Protein AF-A0A1Y2CW50-F1 (afdb_monomer_lite)

InterPro domains:
  IPR001807 Chloride channel [PF00654] (130-574)
  IPR014743 Chloride channel, core [SSF81340] (2-65)
  IPR014743 Chloride channel, core [SSF81340] (130-574)
  IPR051280 Voltage-gated chloride channel/antiporter [PTHR11689] (2-574)

Sequence (584 aa):
MTEVIAFLNGASALNSITLPVLAVKYLGIFGVVSAGLFSGIDGPMSEIGAGVAMVLVQQFTKWTSFRKLLYGETLDLGLVNDKSDVPTALKANQGSDAILDHSRVEHGDDAETARNHKNLGDSLLGFLMHRNLRLFATIGAAVSLAVIFGAPIGGVLFAVEEATSFFELSLLIKLTFATVMGYLITAYTHYDISAKIPFTDLLLNPVKAALLPLNSTCNFEMRLPMILMYIAGGVIGAIFGQFLNLILSTIQRKRKQYLINVEEHRKKIGLVKPVNKKLNAFLRISETVIIAVITALVVCWIPTAKSVDECTSYERPLTHIRDIRPQCDFFNARNPLTCENLAVCRDVIANDGLCFPTETEFEFNNFVVETYQEYCAPRGILESPSDISSSDSSESVHGRSAKSAIIRELIYKLPNSNVTANDYVFRFNPESVGIDEFLMKNEDDHCYYQVRSLFWTSPERQLKMLLLRGVYNIWSFKALLVFLAVYIVMSCLTYYVALPTDLVVPNLIMGATAGRILGMVLNEISPGYVDPGAFALLGMAACWSGTSGLVLTVIAVTLELTGDFSYLPALIIVRFQLFVSSVI

pLDDT: mean 72.33, std 18.33, range [22.66, 95.06]

Radius of gyration: 31.92 Å; chains: 1; bounding box: 98×58×108 Å

Secondary structure (DSSP, 8-state):
-HHHHHHHTT-GGGTT--HHHHHHHHHHHHHHHHTT-S-BSHHHHHHHHHHHHHHHHHHHTTSHHHHHHHH-GGGGSS----TT-TTTTTT--S------------S-TTHHHHHHHHHHHHHHHHHHHHHHHHHHHHHHHHHHHHHHTT-HHHHHHHHHHHH-SS--HHHHHHHHHHHHHHHHHHHHHHS-TTTT--HHHHHH-GGGG-SSPPP--S-----HHHHHHHHHHHHHHHHHHHHHHHHHHHHHHHHIIIIISHHHHHHHTT--SPP-HHHHHHHHHHHHHHHHHHHHHHHHHHHH-TTT--EEETTGGGHHHHTTGGGS-TTSTTS-S-HHHHHHHHHHHHHTT---SSHHHHHHHHHHHHHIIIIIGGG-S---S-----------THHHHHHHHHHHHHHHHSS-TTS-HHHHSSS--TTTTT-TTTSEEETTTTEEEHHHHHHSS-HHHHHHHHH--S-TTSS-HHHHHHHHHHHHHHHHHHTT-SS--BSHHHHHHHHHHHHHHHHHHHHHHSTTSS-HHHHHHHHHHHHHHHHH--SHHHHHHHHHHH---TTHHHHHHHHHHHHHHHH-

Organism: NCBI:txid329046

Foldseek 3Di:
DVLLLCVLVPDCSCVPQDPVVLVQQVVLVVVCQVLLFLFDCLQSLLQSLLSVLLVVLVVQCLPPVSVCVLVPCVLPPVQDPDNPCVVPVVPPPDDDDDDDDDDDDDDDPPVVVSVVSNVVSVVVVVVSSSVVSLLSSLLRSLLSNCQVLVFLVLSLQVSCVRNDPDDDPVSSVSSSVSNVVSSVVSCVPPVCCVPDDDPVCVVVQLLVVFLQAADFLFADDDDPVVLVVLLVLLVVLLVVLVVLLVLLVVLQVVCCCVQNPVVVNCVVVVNPDDDDPVVSVVVLVVLVVVLSVVLVCCLPPQLPDCVQWPWAAQQQLQPLCVVLVVLLQCVDPVQHPDLVSLVVSLCVCVVLSADAQAPLLSLVNCLSVVLNVVPPVVVDPPDDPDDPDDDDDDPDPVVVVVVVVSVVVSCVSRDDNPDRPVPPRRGDDCVRNPCPVQFQDDPVPNTTIALNSLSVDRLSSNLSVLLHWNRLRSHDLSSLVVVLVVLSVSLSSSRPRPGSGHCLSSQLNNQLSVQLSSQNVVCVVPPSPGISSLSSLLRSLSNNCSNPVDQPSSLSSSCSNHVHCSCSVSSNSSRVSSNVVVVD

Structure (mmCIF, N/CA/C/O backbone):
data_AF-A0A1Y2CW50-F1
#
_entry.id   AF-A0A1Y2CW50-F1
#
loop_
_atom_site.group_PDB
_atom_site.id
_atom_site.type_symbol
_atom_site.label_atom_id
_atom_site.label_alt_id
_atom_site.label_comp_id
_atom_site.label_asym_id
_atom_site.label_entity_id
_atom_site.label_seq_id
_atom_site.pdbx_PDB_ins_code
_atom_site.Cartn_x
_atom_site.Cartn_y
_atom_site.Cartn_z
_atom_site.occupancy
_atom_site.B_iso_or_equiv
_atom_site.auth_seq_id
_atom_site.auth_comp_id
_atom_site.auth_asym_id
_atom_site.auth_atom_id
_atom_site.pdbx_PDB_model_num
ATOM 1 N N . MET A 1 1 ? -9.688 2.266 10.868 1.00 71.81 1 MET A N 1
ATOM 2 C CA . MET A 1 1 ? -9.354 3.685 10.593 1.00 71.81 1 MET A CA 1
ATOM 3 C C . MET A 1 1 ? -10.540 4.641 10.759 1.00 71.81 1 MET A C 1
ATOM 5 O O . MET A 1 1 ? -10.418 5.562 11.549 1.00 71.81 1 MET A O 1
ATOM 9 N N . THR A 1 2 ? -11.693 4.443 10.107 1.00 77.12 2 THR A N 1
ATOM 10 C CA . THR A 1 2 ? -12.836 5.387 10.196 1.00 77.12 2 THR A CA 1
ATOM 11 C C . THR A 1 2 ? -13.361 5.627 11.615 1.00 77.12 2 THR A C 1
ATOM 13 O O . THR A 1 2 ? -13.741 6.745 11.940 1.00 77.12 2 THR A O 1
ATOM 16 N N . GLU A 1 3 ? -13.369 4.606 12.478 1.00 78.19 3 GLU A N 1
ATOM 17 C CA . GLU A 1 3 ? -13.745 4.762 13.893 1.00 78.19 3 GLU A CA 1
ATOM 18 C C . GLU A 1 3 ? -12.752 5.660 14.641 1.00 78.19 3 GLU A C 1
ATOM 20 O O . GLU A 1 3 ? -13.172 6.531 15.401 1.00 78.19 3 GLU A O 1
ATOM 25 N N . VAL A 1 4 ? -11.451 5.496 14.365 1.00 77.31 4 VAL A N 1
ATOM 26 C CA . VAL A 1 4 ? -10.383 6.352 14.902 1.00 77.31 4 VAL A CA 1
ATOM 27 C C . VAL A 1 4 ? -10.608 7.784 14.443 1.00 77.31 4 VAL A C 1
ATOM 29 O O . VAL A 1 4 ? -10.742 8.657 15.286 1.00 77.31 4 VAL A O 1
ATOM 32 N N . ILE A 1 5 ? -10.770 8.016 13.139 1.00 79.19 5 ILE A N 1
ATOM 33 C CA . ILE A 1 5 ? -11.049 9.347 12.579 1.00 79.19 5 ILE A CA 1
ATOM 34 C C . ILE A 1 5 ? -12.304 9.966 13.214 1.00 79.19 5 ILE A C 1
ATOM 36 O O . ILE A 1 5 ? -12.293 11.124 13.621 1.00 79.19 5 ILE A O 1
ATOM 40 N N . ALA A 1 6 ? -13.387 9.202 13.377 1.00 80.81 6 ALA A N 1
ATOM 41 C CA . ALA A 1 6 ? -14.604 9.695 14.020 1.00 80.81 6 ALA A CA 1
ATOM 42 C C . ALA A 1 6 ? -14.355 10.115 15.479 1.00 80.81 6 ALA A C 1
ATOM 44 O O . ALA A 1 6 ? -14.836 11.163 15.910 1.00 80.81 6 ALA A O 1
ATOM 45 N N . PHE A 1 7 ? -13.580 9.333 16.232 1.00 79.38 7 PHE A N 1
ATOM 46 C CA . PHE A 1 7 ? -13.197 9.675 17.601 1.00 79.38 7 PHE A CA 1
ATOM 47 C C . PHE A 1 7 ? -12.289 10.895 17.678 1.00 79.38 7 PHE A C 1
ATOM 49 O O . PHE A 1 7 ? -12.477 11.769 18.526 1.00 79.38 7 PHE A O 1
ATOM 56 N N . LEU A 1 8 ? -11.343 10.990 16.750 1.00 74.94 8 LEU A N 1
ATOM 57 C CA . LEU A 1 8 ? -10.488 12.151 16.593 1.00 74.94 8 LEU A CA 1
ATOM 58 C C . LEU A 1 8 ? -11.294 13.393 16.209 1.00 74.94 8 LEU A C 1
ATOM 60 O O . LEU A 1 8 ? -10.956 14.474 16.657 1.00 74.94 8 LEU A O 1
ATOM 64 N N . ASN A 1 9 ? -12.421 13.259 15.516 1.00 77.88 9 ASN A N 1
ATOM 65 C CA . ASN A 1 9 ? -13.349 14.360 15.250 1.00 77.88 9 ASN A CA 1
ATOM 66 C C . ASN A 1 9 ? -14.334 14.649 16.400 1.00 77.88 9 ASN A C 1
ATOM 68 O O . ASN A 1 9 ? -15.195 15.518 16.281 1.00 77.88 9 ASN A O 1
ATOM 72 N N . GLY A 1 10 ? -14.199 13.967 17.542 1.00 74.00 10 GLY A N 1
ATOM 73 C CA . GLY A 1 10 ? -14.997 14.208 18.748 1.00 74.00 10 GLY A CA 1
ATOM 74 C C . GLY A 1 10 ? -16.235 13.321 18.899 1.00 74.00 10 GLY A C 1
ATOM 75 O O . GLY A 1 10 ? -16.989 13.504 19.854 1.00 74.00 10 GLY A O 1
ATOM 76 N N . ALA A 1 11 ? -16.454 12.341 18.016 1.00 76.75 11 ALA A N 1
ATOM 77 C CA . ALA A 1 11 ? -17.498 11.340 18.219 1.00 76.75 11 ALA A CA 1
ATOM 78 C C . ALA A 1 11 ? -17.092 10.335 19.310 1.00 76.75 11 ALA A C 1
ATOM 80 O O . ALA A 1 11 ? -15.936 9.951 19.445 1.00 76.75 11 ALA A O 1
ATOM 81 N N . SER A 1 12 ? -18.052 9.798 20.055 1.00 69.94 12 SER A N 1
ATOM 82 C CA . SER A 1 12 ? -17.814 8.781 21.092 1.00 69.94 12 SER A CA 1
ATOM 83 C C . SER A 1 12 ? -17.605 7.358 20.533 1.00 69.94 12 SER A C 1
ATOM 85 O O . SER A 1 12 ? -17.960 6.372 21.178 1.00 69.94 12 SER A O 1
ATOM 87 N N . ALA A 1 13 ? -17.020 7.230 19.335 1.00 61.62 13 ALA A N 1
ATOM 88 C CA . ALA A 1 13 ? -16.897 5.967 18.601 1.00 61.62 13 ALA A CA 1
ATOM 89 C C . ALA A 1 13 ? -15.971 4.943 19.288 1.00 61.62 13 ALA A C 1
ATOM 91 O O . ALA A 1 13 ? -16.273 3.753 19.291 1.00 61.62 13 ALA A O 1
ATOM 92 N N . LEU A 1 14 ? -14.885 5.398 19.931 1.00 62.84 14 LEU A N 1
ATOM 93 C CA . LEU A 1 14 ? -13.899 4.526 20.592 1.00 62.84 14 LEU A CA 1
ATOM 94 C C . LEU A 1 14 ? -14.174 4.252 22.083 1.00 62.84 14 LEU A C 1
ATOM 96 O O . LEU A 1 14 ? -13.415 3.528 22.726 1.00 62.84 14 LEU A O 1
ATOM 100 N N . ASN A 1 15 ? -15.285 4.742 22.644 1.00 59.88 15 ASN A N 1
ATOM 101 C CA . ASN A 1 15 ? -15.598 4.559 24.071 1.00 59.88 15 ASN A CA 1
ATOM 102 C C . ASN A 1 15 ? -15.856 3.090 24.472 1.00 59.88 15 ASN A C 1
ATOM 104 O O . ASN A 1 15 ? -15.908 2.781 25.658 1.00 59.88 15 ASN A O 1
ATOM 108 N N . SER A 1 16 ? -16.011 2.185 23.499 1.00 59.34 16 SER A N 1
ATOM 109 C CA . SER A 1 16 ? -16.231 0.747 23.724 1.00 59.34 16 SER A CA 1
ATOM 110 C C . SER A 1 16 ? -14.957 -0.105 23.618 1.00 59.34 16 SER A C 1
ATOM 112 O O . SER A 1 16 ? -15.037 -1.331 23.729 1.00 59.34 16 SER A O 1
ATOM 114 N N . ILE A 1 17 ? -13.781 0.498 23.388 1.00 71.94 17 ILE A N 1
ATOM 115 C CA . ILE A 1 17 ? -12.536 -0.269 23.281 1.00 71.94 17 ILE A CA 1
ATOM 116 C C . ILE A 1 17 ? -12.135 -0.814 24.652 1.00 71.94 17 ILE A C 1
ATOM 118 O O . ILE A 1 17 ? -11.884 -0.079 25.603 1.00 71.94 17 ILE A O 1
ATOM 122 N N . THR A 1 18 ? -12.028 -2.137 24.726 1.00 81.19 18 THR A N 1
ATOM 123 C CA . THR A 1 18 ? -11.538 -2.875 25.892 1.00 81.19 18 THR A CA 1
ATOM 124 C C . THR A 1 18 ? -10.413 -3.818 25.461 1.00 81.19 18 THR A C 1
ATOM 126 O O . THR A 1 18 ? -10.329 -4.204 24.294 1.00 81.19 18 THR A O 1
ATOM 129 N N . LEU A 1 19 ? -9.551 -4.228 26.397 1.00 83.44 19 LEU A N 1
ATOM 130 C CA . LEU A 1 19 ? -8.484 -5.210 26.143 1.00 83.44 19 LEU A CA 1
ATOM 131 C C . LEU A 1 19 ? -8.945 -6.493 25.415 1.00 83.44 19 LEU A C 1
ATOM 133 O O . LEU A 1 19 ? -8.273 -6.883 24.462 1.00 83.44 19 LEU A O 1
ATOM 137 N N . PRO A 1 20 ? -10.073 -7.145 25.773 1.00 87.62 20 PRO A N 1
ATOM 138 C CA . PRO A 1 20 ? -10.534 -8.318 25.030 1.00 87.62 20 PRO A CA 1
ATOM 139 C C . PRO A 1 20 ? -10.930 -7.990 23.585 1.00 87.62 20 PRO A C 1
ATOM 141 O O . PRO A 1 20 ? -10.668 -8.792 22.695 1.00 87.62 20 PRO A O 1
ATOM 144 N N . VAL A 1 21 ? -11.506 -6.811 23.320 1.00 87.19 21 VAL A N 1
ATOM 145 C CA . VAL A 1 21 ? -11.830 -6.383 21.946 1.00 87.19 21 VAL A CA 1
ATOM 146 C C . VAL A 1 21 ? -10.552 -6.213 21.124 1.00 87.19 21 VAL A C 1
ATOM 148 O O . VAL A 1 21 ? -10.498 -6.670 19.984 1.00 87.19 21 VAL A O 1
ATOM 151 N N . LEU A 1 22 ? -9.506 -5.627 21.714 1.00 88.56 22 LEU A N 1
ATOM 152 C CA . LEU A 1 22 ? -8.198 -5.481 21.068 1.00 88.56 22 LEU A CA 1
ATOM 153 C C . LEU A 1 22 ? -7.562 -6.842 20.752 1.00 88.56 22 LEU A C 1
ATOM 155 O O . LEU A 1 22 ? -7.095 -7.049 19.634 1.00 88.56 22 LEU A O 1
ATOM 159 N N . ALA A 1 23 ? -7.610 -7.792 21.691 1.00 90.38 23 ALA A N 1
ATOM 160 C CA . ALA A 1 23 ? -7.088 -9.144 21.482 1.00 90.38 23 ALA A CA 1
ATOM 161 C C . ALA A 1 23 ? -7.827 -9.887 20.354 1.00 90.38 23 ALA A C 1
ATOM 163 O O . ALA A 1 23 ? -7.196 -10.517 19.506 1.00 90.38 23 ALA A O 1
ATOM 164 N N . VAL A 1 24 ? -9.159 -9.771 20.296 1.00 91.31 24 VAL A N 1
ATOM 165 C CA . VAL A 1 24 ? -9.965 -10.361 19.214 1.00 91.31 24 VAL A CA 1
ATOM 166 C C . VAL A 1 24 ? -9.636 -9.719 17.864 1.00 91.31 24 VAL A C 1
ATOM 168 O O . VAL A 1 24 ? -9.517 -10.438 16.874 1.00 91.31 24 VAL A O 1
ATOM 171 N N . LYS A 1 25 ? -9.444 -8.393 17.805 1.00 90.75 25 LYS A N 1
ATOM 172 C CA . LYS A 1 25 ? -9.032 -7.705 16.570 1.00 90.75 25 LYS A CA 1
ATOM 173 C C . LYS A 1 25 ? -7.661 -8.181 16.095 1.00 90.75 25 LYS A C 1
ATOM 175 O O . LYS A 1 25 ? -7.524 -8.506 14.922 1.00 90.75 25 LYS A O 1
ATOM 180 N N . TYR A 1 26 ? -6.692 -8.304 16.999 1.00 91.00 26 TYR A N 1
ATOM 181 C CA . TYR A 1 26 ? -5.358 -8.811 16.671 1.00 91.00 26 TYR A CA 1
ATOM 182 C C . TYR A 1 26 ? -5.395 -10.243 16.106 1.00 91.00 26 TYR A C 1
ATOM 184 O O . TYR A 1 26 ? -4.851 -10.498 15.032 1.00 91.00 26 TYR A O 1
ATOM 192 N N . LEU A 1 27 ? -6.113 -11.162 16.765 1.00 92.50 27 LEU A N 1
ATOM 193 C CA . LEU A 1 27 ? -6.303 -12.531 16.263 1.00 92.50 27 LEU A CA 1
ATOM 194 C C . LEU A 1 27 ? -7.048 -12.562 14.919 1.00 92.50 27 LEU A C 1
ATOM 196 O O . LEU A 1 27 ? -6.732 -13.374 14.050 1.00 92.50 27 LEU A O 1
ATOM 200 N N . GLY A 1 28 ? -8.016 -11.663 14.728 1.00 91.44 28 GLY A N 1
ATOM 201 C CA . GLY A 1 28 ? -8.730 -11.508 13.465 1.00 91.44 28 GLY A CA 1
ATOM 202 C C . GLY A 1 28 ? -7.811 -11.085 12.319 1.00 91.44 28 GLY A C 1
ATOM 203 O O . GLY A 1 28 ? -7.906 -11.658 11.238 1.00 91.44 28 GLY A O 1
ATOM 204 N N . ILE A 1 29 ? -6.891 -10.145 12.557 1.00 91.25 29 ILE A N 1
ATOM 205 C CA . ILE A 1 29 ? -5.903 -9.712 11.556 1.00 91.25 29 ILE A CA 1
ATOM 206 C C . ILE A 1 29 ? -4.985 -10.876 11.173 1.00 91.25 29 ILE A C 1
ATOM 208 O O . ILE A 1 29 ? -4.778 -11.118 9.987 1.00 91.25 29 ILE A O 1
ATOM 212 N N . PHE A 1 30 ? -4.497 -11.646 12.151 1.00 90.38 30 PHE A N 1
ATOM 213 C CA . PHE A 1 30 ? -3.686 -12.836 11.880 1.00 90.38 30 PHE A CA 1
ATOM 214 C C . PHE A 1 30 ? -4.419 -13.830 10.964 1.00 90.38 30 PHE A C 1
ATOM 216 O O . PHE A 1 30 ? -3.840 -14.340 10.004 1.00 90.38 30 PHE A O 1
ATOM 223 N N . GLY A 1 31 ? -5.712 -14.058 11.215 1.00 90.31 31 GLY A N 1
ATOM 224 C CA . GLY A 1 31 ? -6.559 -14.889 10.359 1.00 90.31 31 GLY A CA 1
ATOM 225 C C . GLY A 1 31 ? -6.753 -14.320 8.948 1.00 90.31 31 GLY A C 1
ATOM 226 O O . GLY A 1 31 ? -6.675 -15.074 7.983 1.00 90.31 31 GLY A O 1
ATOM 227 N N . VAL A 1 32 ? -6.960 -13.004 8.813 1.00 90.50 32 VAL A N 1
ATOM 228 C CA . VAL A 1 32 ? -7.106 -12.317 7.512 1.00 90.50 32 VAL A CA 1
ATOM 229 C C . VAL A 1 32 ? -5.847 -12.479 6.660 1.00 90.50 32 VAL A C 1
ATOM 231 O O . VAL A 1 32 ? -5.948 -12.861 5.494 1.00 90.50 32 VAL A O 1
ATOM 234 N N . VAL A 1 33 ? -4.674 -12.232 7.251 1.00 88.62 33 VAL A N 1
ATOM 235 C CA . VAL A 1 33 ? -3.379 -12.334 6.563 1.00 88.62 33 VAL A CA 1
ATOM 236 C C . VAL A 1 33 ? -3.083 -13.785 6.183 1.00 88.62 33 VAL A C 1
ATOM 238 O O . VAL A 1 33 ? -2.732 -14.058 5.039 1.00 88.62 33 VAL A O 1
ATOM 241 N N . SER A 1 34 ? -3.302 -14.730 7.103 1.00 88.88 34 SER A N 1
ATOM 242 C CA . SER A 1 34 ? -3.068 -16.161 6.851 1.00 88.88 34 SER A CA 1
ATOM 243 C C . SER A 1 34 ? -3.981 -16.733 5.763 1.00 88.88 34 SER A C 1
ATOM 245 O O . SER A 1 34 ? -3.588 -17.643 5.041 1.00 88.88 34 SER A O 1
ATOM 247 N N . ALA A 1 35 ? -5.202 -16.205 5.633 1.00 88.00 35 ALA A N 1
ATOM 248 C CA . ALA A 1 35 ? -6.148 -16.610 4.596 1.00 88.00 35 ALA A CA 1
ATOM 249 C C . ALA A 1 35 ? -5.829 -16.023 3.208 1.00 88.00 35 ALA A C 1
ATOM 251 O O . ALA A 1 35 ? -6.477 -16.408 2.235 1.00 88.00 35 ALA A O 1
ATOM 252 N N . GLY A 1 36 ? -4.881 -15.083 3.100 1.00 85.88 36 GLY A N 1
ATOM 253 C CA . GLY A 1 36 ? -4.563 -14.411 1.837 1.00 85.88 36 GLY A CA 1
ATOM 254 C C . GLY A 1 36 ? -5.722 -13.569 1.291 1.00 85.88 36 GLY A C 1
ATOM 255 O O . GLY A 1 36 ? -5.877 -13.434 0.078 1.00 85.88 36 GLY A O 1
ATOM 256 N N . LEU A 1 37 ? -6.578 -13.038 2.171 1.00 89.88 37 LEU A N 1
ATOM 257 C CA . LEU A 1 37 ? -7.661 -12.139 1.773 1.00 89.88 37 LEU A CA 1
ATOM 258 C C . LEU A 1 37 ? -7.083 -10.826 1.228 1.00 89.88 37 LEU A C 1
ATOM 260 O O . LEU A 1 37 ? -6.076 -10.322 1.720 1.00 89.88 37 LEU A O 1
ATOM 264 N N . PHE A 1 38 ? -7.760 -10.240 0.240 1.00 89.56 38 PHE A N 1
ATOM 265 C CA . PHE A 1 38 ? -7.344 -9.002 -0.427 1.00 89.56 38 PHE A CA 1
ATOM 266 C C . PHE A 1 38 ? -7.674 -7.790 0.458 1.00 89.56 38 PHE A C 1
ATOM 268 O O . PHE A 1 38 ? -8.576 -7.006 0.164 1.00 89.56 38 PHE A O 1
ATOM 275 N N . SER A 1 39 ? -6.968 -7.680 1.582 1.00 89.94 39 SER A N 1
ATOM 276 C CA . SER A 1 39 ? -7.164 -6.683 2.632 1.00 89.94 39 SER A CA 1
ATOM 277 C C . SER A 1 39 ? -5.819 -6.199 3.169 1.00 89.94 39 SER A C 1
ATOM 279 O O . SER A 1 39 ? -4.878 -6.977 3.293 1.00 89.94 39 SER A O 1
ATOM 281 N N . GLY A 1 40 ? -5.755 -4.923 3.545 1.00 86.12 40 GLY A N 1
ATOM 282 C CA . GLY A 1 40 ? -4.656 -4.355 4.325 1.00 86.12 40 GLY A CA 1
ATOM 283 C C . GLY A 1 40 ? -4.823 -4.591 5.829 1.00 86.12 40 GLY A C 1
ATOM 284 O O . GLY A 1 40 ? -5.923 -4.906 6.300 1.00 86.12 40 GLY A O 1
ATOM 285 N N . ILE A 1 41 ? -3.729 -4.417 6.573 1.00 87.75 41 ILE A N 1
ATOM 286 C CA . ILE A 1 41 ? -3.697 -4.464 8.046 1.00 87.75 41 ILE A CA 1
ATOM 287 C C . ILE A 1 41 ? -3.698 -3.064 8.682 1.00 87.75 41 ILE A C 1
ATOM 289 O O . ILE A 1 41 ? -3.950 -2.932 9.881 1.00 87.75 41 ILE A O 1
ATOM 293 N N . ASP A 1 42 ? -3.460 -2.027 7.878 1.00 87.19 42 ASP A N 1
ATOM 294 C CA . ASP A 1 42 ? -3.119 -0.663 8.298 1.00 87.19 42 ASP A CA 1
ATOM 295 C C . ASP A 1 42 ? -4.209 -0.032 9.174 1.00 87.19 42 ASP A C 1
ATOM 297 O O . ASP A 1 42 ? -3.966 0.412 10.300 1.00 87.19 42 ASP A O 1
ATOM 301 N N . GLY A 1 43 ? -5.452 -0.054 8.694 1.00 87.19 43 GLY A N 1
ATOM 302 C CA . GLY A 1 43 ? -6.600 0.518 9.382 1.00 87.19 43 GLY A CA 1
ATOM 303 C C . GLY A 1 43 ? -6.934 -0.133 10.731 1.00 87.19 43 GLY A C 1
ATOM 304 O O . GLY A 1 43 ? -7.172 0.615 11.688 1.00 87.19 43 GLY A O 1
ATOM 305 N N . PRO A 1 44 ? -7.015 -1.474 10.833 1.00 89.50 44 PRO A N 1
ATOM 306 C CA . PRO A 1 44 ? -7.159 -2.193 12.095 1.00 89.50 44 PRO A CA 1
ATOM 307 C C . PRO A 1 44 ? -5.985 -1.995 13.054 1.00 89.50 44 PRO A C 1
ATOM 309 O O . PRO A 1 44 ? -6.205 -1.825 14.250 1.00 89.50 44 PRO A O 1
ATOM 312 N N . MET A 1 45 ? -4.750 -1.974 12.552 1.00 89.56 45 MET A N 1
ATOM 313 C CA . MET A 1 45 ? -3.570 -1.768 13.392 1.00 89.56 45 MET A CA 1
ATOM 314 C C . MET A 1 45 ? -3.510 -0.353 13.967 1.00 89.56 45 MET A C 1
ATOM 316 O O . MET A 1 45 ? -3.211 -0.199 15.147 1.00 89.56 45 MET A O 1
ATOM 320 N N . SER A 1 46 ? -3.878 0.669 13.189 1.00 90.00 46 SER A N 1
ATOM 321 C CA . SER A 1 46 ? -4.034 2.044 13.689 1.00 90.00 46 SER A CA 1
ATOM 322 C C . SER A 1 46 ? -5.060 2.131 14.826 1.00 90.00 46 SER A C 1
ATOM 324 O O . SER A 1 46 ? -4.857 2.828 15.821 1.00 90.00 46 SER A O 1
ATOM 326 N N . GLU A 1 47 ? -6.143 1.356 14.736 1.00 89.31 47 GLU A N 1
ATOM 327 C CA . GLU A 1 47 ? -7.140 1.280 15.801 1.00 89.31 47 GLU A CA 1
ATOM 328 C C . GLU A 1 47 ? -6.631 0.540 17.044 1.00 89.31 47 GLU A C 1
ATOM 330 O O . GLU A 1 47 ? -6.902 0.963 18.169 1.00 89.31 47 GLU A O 1
ATOM 335 N N . ILE A 1 48 ? -5.853 -0.530 16.859 1.00 91.19 48 ILE A N 1
ATOM 336 C CA . ILE A 1 48 ? -5.187 -1.221 17.966 1.00 91.19 48 ILE A CA 1
ATOM 337 C C . ILE A 1 48 ? -4.209 -0.270 18.662 1.00 91.19 48 ILE A C 1
ATOM 339 O O . ILE A 1 48 ? -4.227 -0.192 19.889 1.00 91.19 48 ILE A O 1
ATOM 343 N N . GLY A 1 49 ? -3.420 0.503 17.909 1.00 92.06 49 GLY A N 1
ATOM 344 C CA . GLY A 1 49 ? -2.514 1.519 18.447 1.00 92.06 49 GLY A CA 1
ATOM 345 C C . GLY A 1 49 ? -3.236 2.570 19.283 1.00 92.06 49 GLY A C 1
ATOM 346 O O . GLY A 1 49 ? -2.862 2.818 20.432 1.00 92.06 49 GLY A O 1
ATOM 347 N N . ALA A 1 50 ? -4.325 3.135 18.751 1.00 89.81 50 ALA A N 1
ATOM 348 C CA . ALA A 1 50 ? -5.177 4.070 19.483 1.00 89.81 50 ALA A CA 1
ATOM 349 C C . ALA A 1 50 ? -5.764 3.437 20.759 1.00 89.81 50 ALA A C 1
ATOM 351 O O . ALA A 1 50 ? -5.733 4.037 21.835 1.00 89.81 50 ALA A O 1
ATOM 352 N N . GLY A 1 51 ? -6.260 2.202 20.658 1.00 89.06 51 GLY A N 1
ATOM 353 C CA . GLY A 1 51 ? -6.829 1.447 21.769 1.00 89.06 51 GLY A CA 1
ATOM 354 C C . GLY A 1 51 ? -5.835 1.156 22.889 1.00 89.06 51 GLY A C 1
ATOM 355 O O . GLY A 1 51 ? -6.142 1.391 24.057 1.00 89.06 51 GLY A O 1
ATOM 356 N N . VAL A 1 52 ? -4.633 0.690 22.545 1.00 90.94 52 VAL A N 1
ATOM 357 C CA . VAL A 1 52 ? -3.550 0.438 23.505 1.00 90.94 52 VAL A CA 1
ATOM 358 C C . VAL A 1 52 ? -3.162 1.733 24.212 1.00 90.94 52 VAL A C 1
ATOM 360 O O . VAL A 1 52 ? -3.078 1.748 25.439 1.00 90.94 52 VAL A O 1
ATOM 363 N N . ALA A 1 53 ? -3.005 2.835 23.474 1.00 89.81 53 ALA A N 1
ATOM 364 C CA . ALA A 1 53 ? -2.669 4.126 24.063 1.00 89.81 53 ALA A CA 1
ATOM 365 C C . ALA A 1 53 ? -3.746 4.614 25.051 1.00 89.81 53 ALA A C 1
ATOM 367 O O . ALA A 1 53 ? -3.421 5.029 26.163 1.00 89.81 53 ALA A O 1
ATOM 368 N N . MET A 1 54 ? -5.031 4.494 24.703 1.00 85.19 54 MET A N 1
ATOM 369 C CA . MET A 1 54 ? -6.129 4.844 25.613 1.00 85.19 54 MET A CA 1
ATOM 370 C C . MET A 1 54 ? -6.154 3.968 26.867 1.00 85.19 54 MET A C 1
ATOM 372 O O . MET A 1 54 ? -6.294 4.495 27.971 1.00 85.19 54 MET A O 1
ATOM 376 N N . VAL A 1 55 ? -6.000 2.647 26.724 1.00 85.62 55 VAL A N 1
ATOM 377 C CA . VAL A 1 55 ? -5.974 1.728 27.872 1.00 85.62 55 VAL A CA 1
ATOM 378 C C . VAL A 1 55 ? -4.802 2.066 28.789 1.00 85.62 55 VAL A C 1
ATOM 380 O O . VAL A 1 55 ? -4.986 2.134 30.003 1.00 85.62 55 VAL A O 1
ATOM 383 N N . LEU A 1 56 ? -3.618 2.334 28.234 1.00 85.69 56 LEU A N 1
ATOM 384 C CA . LEU A 1 56 ? -2.447 2.729 29.016 1.00 85.69 56 LEU A CA 1
ATOM 385 C C . LEU A 1 56 ? -2.715 4.002 29.820 1.00 85.69 56 LEU A C 1
ATOM 387 O O . LEU A 1 56 ? -2.480 4.018 31.025 1.00 85.69 56 LEU A O 1
ATOM 391 N N . VAL A 1 57 ? -3.286 5.037 29.203 1.00 83.31 57 VAL A N 1
ATOM 392 C CA . VAL A 1 57 ? -3.634 6.285 29.902 1.00 83.31 57 VAL A CA 1
ATOM 393 C C . VAL A 1 57 ? -4.662 6.042 31.004 1.00 83.31 57 VAL A C 1
ATOM 395 O O . VAL A 1 57 ? -4.509 6.558 32.110 1.00 83.31 57 VAL A O 1
ATOM 398 N N . GLN A 1 58 ? -5.681 5.220 30.755 1.00 79.19 58 GLN A N 1
ATOM 399 C CA . GLN A 1 58 ? -6.680 4.862 31.767 1.00 79.19 58 GLN A CA 1
ATOM 400 C C . GLN A 1 58 ? -6.078 4.090 32.947 1.00 79.19 58 GLN A C 1
ATOM 402 O O . GLN A 1 58 ? -6.551 4.230 34.073 1.00 79.19 58 GLN A O 1
ATOM 407 N N . GLN A 1 59 ? -5.049 3.267 32.724 1.00 80.06 59 GLN A N 1
ATOM 408 C CA . GLN A 1 59 ? -4.359 2.582 33.820 1.00 80.06 59 GLN A CA 1
ATOM 409 C C . GLN A 1 59 ? -3.413 3.523 34.562 1.00 80.06 59 GLN A C 1
ATOM 411 O O . GLN A 1 59 ? -3.429 3.562 35.790 1.00 80.06 59 GLN A O 1
ATOM 416 N N . PHE A 1 60 ? -2.630 4.323 33.842 1.00 76.75 60 PHE A N 1
ATOM 417 C CA . PHE A 1 60 ? -1.667 5.228 34.456 1.00 76.75 60 PHE A CA 1
ATOM 418 C C . PHE A 1 60 ? -2.328 6.377 35.226 1.00 76.75 60 PHE A C 1
ATOM 420 O O . PHE A 1 60 ? -1.800 6.817 36.241 1.00 76.75 60 PHE A O 1
ATOM 427 N N . THR A 1 61 ? -3.519 6.823 34.825 1.00 68.12 61 THR A N 1
ATOM 428 C CA . THR A 1 61 ? -4.298 7.818 35.588 1.00 68.12 61 THR A CA 1
ATOM 429 C C . THR A 1 61 ? -4.801 7.296 36.938 1.00 68.12 61 THR A C 1
ATOM 431 O O . THR A 1 61 ? -5.112 8.106 37.812 1.00 68.12 61 THR A O 1
ATOM 434 N N . LYS A 1 62 ? -4.810 5.972 37.165 1.00 69.75 62 LYS A N 1
ATOM 435 C CA . LYS A 1 62 ? -5.056 5.385 38.496 1.00 69.75 62 LYS A CA 1
ATOM 436 C C . LYS A 1 62 ? -3.871 5.568 39.441 1.00 69.75 62 LYS A C 1
ATOM 438 O O . LYS A 1 62 ? -4.047 5.502 40.655 1.00 69.75 62 LYS A O 1
ATOM 443 N N . TRP A 1 63 ? -2.663 5.766 38.913 1.00 71.94 63 TRP A N 1
ATOM 444 C CA . TRP A 1 63 ? -1.474 5.990 39.729 1.00 71.94 63 TRP A CA 1
ATOM 445 C C . TRP A 1 63 ? -1.406 7.457 40.148 1.00 71.94 63 TRP A C 1
ATOM 447 O O . TRP A 1 63 ? -1.277 8.356 39.317 1.00 71.94 63 TRP A O 1
ATOM 457 N N . THR A 1 64 ? -1.469 7.703 41.457 1.00 66.19 64 THR A N 1
ATOM 458 C CA . THR A 1 64 ? -1.540 9.052 42.043 1.00 66.19 64 THR A CA 1
ATOM 459 C C . THR A 1 64 ? -0.358 9.933 41.638 1.00 66.19 64 THR A C 1
ATOM 461 O O . THR A 1 64 ? -0.563 11.080 41.249 1.00 66.19 64 THR A O 1
ATOM 464 N N . SER A 1 65 ? 0.865 9.398 41.640 1.00 69.75 65 SER A N 1
ATOM 465 C CA . SER A 1 65 ? 2.070 10.131 41.225 1.00 69.75 65 SER A CA 1
ATOM 466 C C . SER A 1 65 ? 2.033 10.545 39.753 1.00 69.75 65 SER A C 1
ATOM 468 O O . SER A 1 65 ? 2.439 11.648 39.396 1.00 69.75 65 SER A O 1
ATOM 470 N N . PHE A 1 66 ? 1.508 9.678 38.888 1.00 67.50 66 PHE A N 1
ATOM 471 C CA . PHE A 1 66 ? 1.425 9.949 37.457 1.00 67.50 66 PHE A CA 1
ATOM 472 C C . PHE A 1 66 ? 0.286 10.921 37.128 1.00 67.50 66 PHE A C 1
ATOM 474 O O . PHE A 1 66 ? 0.423 11.776 36.257 1.00 67.50 66 PHE A O 1
ATOM 481 N N . ARG A 1 67 ? -0.814 10.861 37.889 1.00 66.31 67 ARG A N 1
ATOM 482 C CA . ARG A 1 67 ? -1.893 11.852 37.828 1.00 66.31 67 ARG A CA 1
ATOM 483 C C . ARG A 1 67 ? -1.376 13.258 38.156 1.00 66.31 67 ARG A C 1
ATOM 485 O O . ARG A 1 67 ? -1.705 14.191 37.429 1.00 66.31 67 ARG A O 1
ATOM 492 N N . LYS A 1 68 ? -0.523 13.397 39.179 1.00 65.44 68 LYS A N 1
ATOM 493 C CA . LYS A 1 68 ? 0.123 14.676 39.531 1.00 65.44 68 LYS A CA 1
ATOM 494 C C . LYS A 1 68 ? 1.036 15.203 38.421 1.00 65.44 68 LYS A C 1
ATOM 496 O O . LYS A 1 68 ? 1.019 16.395 38.139 1.00 65.44 68 LYS A O 1
ATOM 501 N N . LEU A 1 69 ? 1.767 14.317 37.741 1.00 70.12 69 LEU A N 1
ATOM 502 C CA . LEU A 1 69 ? 2.620 14.676 36.603 1.00 70.12 69 LEU A CA 1
ATOM 503 C C . LEU A 1 69 ? 1.819 15.177 35.386 1.00 70.12 69 LEU A C 1
ATOM 505 O O . LEU A 1 69 ? 2.239 16.117 34.720 1.00 70.12 69 LEU A O 1
ATOM 509 N N . LEU A 1 70 ? 0.678 14.550 35.082 1.00 65.75 70 LEU A N 1
ATOM 510 C CA . LEU A 1 70 ? -0.128 14.855 33.890 1.00 65.75 70 LEU A CA 1
ATOM 511 C C . LEU A 1 70 ? -1.058 16.059 34.047 1.00 65.75 70 LEU A C 1
ATOM 513 O O . LEU A 1 70 ? -1.254 16.798 33.085 1.00 65.75 70 LEU A O 1
ATOM 517 N N . TYR A 1 71 ? -1.671 16.220 35.221 1.00 64.06 71 TYR A N 1
ATOM 518 C CA . TYR A 1 71 ? -2.686 17.253 35.463 1.00 64.06 71 TYR A CA 1
ATOM 519 C C . TYR A 1 71 ? -2.162 18.438 36.287 1.00 64.06 71 TYR A C 1
ATOM 521 O O . TYR A 1 71 ? -2.891 19.409 36.470 1.00 64.06 71 TYR A O 1
ATOM 529 N N . GLY A 1 72 ? -0.901 18.382 36.735 1.00 58.22 72 GLY A N 1
ATOM 530 C CA . GLY A 1 72 ? -0.283 19.389 37.594 1.00 58.22 72 GLY A CA 1
ATOM 531 C C . GLY A 1 72 ? -0.803 19.349 39.035 1.00 58.22 72 GLY A C 1
ATOM 532 O O . GLY A 1 72 ? -1.853 18.779 39.331 1.00 58.22 72 GLY A O 1
ATOM 533 N N . GLU A 1 73 ? -0.071 19.985 39.952 1.00 50.81 73 GLU A N 1
ATOM 534 C CA . GLU A 1 73 ? -0.493 20.143 41.355 1.00 50.81 73 GLU A CA 1
ATOM 535 C C . GLU A 1 73 ? -1.734 21.040 41.514 1.00 50.81 73 GLU A C 1
ATOM 537 O O . GLU A 1 73 ? -2.363 21.050 42.564 1.00 50.81 73 GLU A O 1
ATOM 542 N N . THR A 1 74 ? -2.148 21.774 40.478 1.00 43.00 74 THR A N 1
ATOM 543 C CA . THR A 1 74 ? -3.298 22.693 40.538 1.00 43.00 74 THR A CA 1
ATOM 544 C C . THR A 1 74 ? -4.653 21.989 40.631 1.00 43.00 74 THR A C 1
ATOM 546 O O . THR A 1 74 ? -5.638 22.625 41.003 1.00 43.00 74 THR A O 1
ATOM 549 N N . LEU A 1 75 ? -4.723 20.681 40.350 1.00 47.28 75 LEU A N 1
ATOM 550 C CA . LEU A 1 75 ? -5.928 19.876 40.578 1.00 47.28 75 LEU A CA 1
ATOM 551 C C . LEU A 1 75 ? -6.086 19.405 42.041 1.00 47.28 75 LEU A C 1
ATOM 553 O O . LEU A 1 75 ? -7.127 18.839 42.372 1.00 47.28 75 LEU A O 1
ATOM 557 N N . ASP A 1 76 ? -5.098 19.662 42.914 1.00 42.75 76 ASP A N 1
ATOM 558 C CA . ASP A 1 76 ? -5.139 19.395 44.367 1.00 42.75 76 ASP A CA 1
ATOM 559 C C . ASP A 1 76 ? -5.852 20.522 45.158 1.00 42.75 76 ASP A C 1
ATOM 561 O O . ASP A 1 76 ? -5.701 20.622 46.373 1.00 42.75 76 ASP A O 1
ATOM 565 N N . LEU A 1 77 ? -6.719 21.327 44.522 1.00 45.06 77 LEU A N 1
ATOM 566 C CA . LEU A 1 77 ? -7.648 22.269 45.188 1.00 45.06 77 LEU A CA 1
ATOM 567 C C . LEU A 1 77 ? -8.716 21.572 46.078 1.00 45.06 77 LEU A C 1
ATOM 569 O O . LEU A 1 77 ? -9.803 22.097 46.293 1.00 45.06 77 LEU A O 1
ATOM 573 N N . GLY A 1 78 ? -8.426 20.379 46.609 1.00 45.16 78 GLY A N 1
ATOM 574 C CA . GLY A 1 78 ? -9.273 19.655 47.558 1.00 45.16 78 GLY A CA 1
ATOM 575 C C . GLY A 1 78 ? -10.463 18.917 46.940 1.00 45.16 78 GLY A C 1
ATOM 576 O O . GLY A 1 78 ? -11.356 18.505 47.672 1.00 45.16 78 GLY A O 1
ATOM 577 N N . LEU A 1 79 ? -10.501 18.733 45.615 1.00 49.56 79 LEU A N 1
ATOM 578 C CA . LEU A 1 79 ? -11.711 18.268 44.918 1.00 49.56 79 LEU A CA 1
ATOM 579 C C . LEU A 1 79 ? -11.866 16.751 44.769 1.00 49.56 79 LEU A C 1
ATOM 581 O O . LEU A 1 79 ? -12.966 16.302 44.466 1.00 49.56 79 LEU A O 1
ATOM 585 N N . VAL A 1 80 ? -10.826 15.941 44.998 1.00 45.16 80 VAL A N 1
ATOM 586 C CA . VAL A 1 80 ? -10.949 14.470 44.970 1.00 45.16 80 VAL A CA 1
ATOM 587 C C . VAL A 1 80 ? -10.043 13.839 46.029 1.00 45.16 80 VAL A C 1
ATOM 589 O O . VAL A 1 80 ? -9.020 13.230 45.721 1.00 45.16 80 VAL A O 1
ATOM 592 N N . ASN A 1 81 ? -10.435 13.967 47.295 1.00 40.31 81 ASN A N 1
ATOM 593 C CA . ASN A 1 81 ? -10.019 13.021 48.327 1.00 40.31 81 ASN A CA 1
ATOM 594 C C . ASN A 1 81 ? -10.999 11.845 48.295 1.00 40.31 81 ASN A C 1
ATOM 596 O O . ASN A 1 81 ? -12.080 11.964 48.853 1.00 40.31 81 ASN A O 1
ATOM 600 N N . ASP A 1 82 ? -10.673 10.772 47.573 1.00 38.03 82 ASP A N 1
ATOM 601 C CA . ASP A 1 82 ? -10.514 9.429 48.154 1.00 38.03 82 ASP A CA 1
ATOM 602 C C . ASP A 1 82 ? -10.255 8.364 47.070 1.00 38.03 82 ASP A C 1
ATOM 604 O O . ASP A 1 82 ? -10.620 8.501 45.900 1.00 38.03 82 ASP A O 1
ATOM 608 N N . LYS A 1 83 ? -9.635 7.254 47.478 1.00 37.03 83 LYS A N 1
ATOM 609 C CA . LYS A 1 83 ? -9.297 6.084 46.647 1.00 37.03 83 LYS A CA 1
ATOM 610 C C . LYS A 1 83 ? -10.525 5.294 46.143 1.00 37.03 83 LYS A C 1
ATOM 612 O O . LYS A 1 83 ? -10.340 4.293 45.451 1.00 37.03 83 LYS A O 1
ATOM 617 N N . SER A 1 84 ? -11.754 5.709 46.466 1.00 39.88 84 SER A N 1
ATOM 618 C CA . SER A 1 84 ? -12.987 4.930 46.259 1.00 39.88 84 SER A CA 1
ATOM 619 C C . SER A 1 84 ? -13.872 5.340 45.076 1.00 39.88 84 SER A C 1
ATOM 621 O O . SER A 1 84 ? -14.722 4.543 44.687 1.00 39.88 84 SER A O 1
ATOM 623 N N . ASP A 1 85 ? -13.696 6.519 44.470 1.00 42.78 85 ASP A N 1
ATOM 624 C CA . ASP A 1 85 ? -14.785 7.121 43.666 1.00 42.78 85 ASP A CA 1
ATOM 625 C C . ASP A 1 85 ? -14.664 6.941 42.135 1.00 42.78 85 ASP A C 1
ATOM 627 O O . ASP A 1 85 ? -15.604 7.212 41.386 1.00 42.78 85 ASP A O 1
ATOM 631 N N . VAL A 1 86 ? -13.552 6.390 41.639 1.00 44.78 86 VAL A N 1
ATOM 632 C CA . VAL A 1 86 ? -13.336 6.148 40.195 1.00 44.78 86 VAL A CA 1
ATOM 633 C C . VAL A 1 86 ? -14.308 5.121 39.561 1.00 44.78 86 VAL A C 1
ATOM 635 O O . VAL A 1 86 ? -14.655 5.296 38.390 1.00 44.78 86 VAL A O 1
ATOM 638 N N . PRO A 1 87 ? -14.814 4.073 40.254 1.00 37.12 87 PRO A N 1
ATOM 639 C CA . PRO A 1 87 ? -15.782 3.145 39.659 1.00 37.12 87 PRO A CA 1
ATOM 640 C C . PRO A 1 87 ? -17.181 3.751 39.458 1.00 37.12 87 PRO A C 1
ATOM 642 O O . PRO A 1 87 ? -17.955 3.248 38.642 1.00 37.12 87 PRO A O 1
ATOM 645 N N . THR A 1 88 ? -17.529 4.804 40.202 1.00 38.06 88 THR A N 1
ATOM 646 C CA . THR A 1 88 ? -18.910 5.304 40.306 1.00 38.06 88 THR A CA 1
ATOM 647 C C . THR A 1 88 ? -19.256 6.288 39.184 1.00 38.06 88 THR A C 1
ATOM 649 O O . THR A 1 88 ? -20.387 6.293 38.696 1.00 38.06 88 THR A O 1
ATOM 652 N N . ALA A 1 89 ? -18.266 7.027 38.668 1.00 41.66 89 ALA A N 1
ATOM 653 C CA . ALA A 1 89 ? -18.429 7.927 37.519 1.00 41.66 89 ALA A CA 1
ATOM 654 C C . ALA A 1 89 ? -18.734 7.191 36.194 1.00 41.66 89 ALA A C 1
ATOM 656 O O . ALA A 1 89 ? -19.307 7.769 35.275 1.00 41.66 89 ALA A O 1
ATOM 657 N N . LEU A 1 90 ? -18.433 5.889 36.106 1.00 38.72 90 LEU A N 1
ATOM 658 C CA . LEU A 1 90 ? -18.737 5.046 34.940 1.00 38.72 90 LEU A CA 1
ATOM 659 C C . LEU A 1 90 ? -20.206 4.584 34.864 1.00 38.72 90 LEU A C 1
ATOM 661 O O . LEU A 1 90 ? -20.605 4.008 33.853 1.00 38.72 90 LEU A O 1
ATOM 665 N N . LYS A 1 91 ? -21.025 4.833 35.899 1.00 35.31 91 LYS A N 1
ATOM 666 C CA . LYS A 1 91 ? -22.441 4.414 35.952 1.00 35.31 91 LYS A CA 1
ATOM 667 C C . LYS A 1 91 ? -23.461 5.557 35.989 1.00 35.31 91 LYS A C 1
ATOM 669 O O . LYS A 1 91 ? -24.650 5.279 35.887 1.00 35.31 91 LYS A O 1
ATOM 674 N N . ALA A 1 92 ? -23.040 6.816 36.096 1.00 37.72 92 ALA A N 1
ATOM 675 C CA . ALA A 1 92 ? -23.960 7.925 36.371 1.00 37.72 92 ALA A CA 1
ATOM 676 C C . ALA A 1 92 ? -24.685 8.520 35.141 1.00 37.72 92 ALA A C 1
ATOM 678 O O . ALA A 1 92 ? -25.513 9.409 35.303 1.00 37.72 92 ALA A O 1
ATOM 679 N N . ASN A 1 93 ? -24.465 8.018 33.919 1.00 37.78 93 ASN A N 1
ATOM 680 C CA . ASN A 1 93 ? -25.169 8.497 32.715 1.00 37.78 93 ASN A CA 1
ATOM 681 C C . ASN A 1 93 ? -26.559 7.857 32.513 1.00 37.78 93 ASN A C 1
ATOM 683 O O . ASN A 1 93 ? -26.930 7.465 31.406 1.00 37.78 93 ASN A O 1
ATOM 687 N N . GLN A 1 94 ? -27.348 7.754 33.582 1.00 33.88 94 GLN A N 1
ATOM 688 C CA . GLN A 1 94 ? -28.772 7.441 33.486 1.00 33.88 94 GLN A CA 1
ATOM 689 C C . GLN A 1 94 ? -29.584 8.409 34.338 1.00 33.88 94 GLN A C 1
ATOM 691 O O . GLN A 1 94 ? -29.771 8.178 35.524 1.00 33.88 94 GLN A O 1
ATOM 696 N N . GLY A 1 95 ? -30.075 9.450 33.660 1.00 36.19 95 GLY A N 1
ATOM 697 C CA . GLY A 1 95 ? -31.318 10.161 33.951 1.00 36.19 95 GLY A CA 1
ATOM 698 C C . GLY A 1 95 ? -31.395 10.934 35.267 1.00 36.19 95 GLY A C 1
ATOM 699 O O . GLY A 1 95 ? -31.304 10.363 36.346 1.00 36.19 95 GLY A O 1
ATOM 700 N N . SER A 1 96 ? -31.739 12.215 35.180 1.00 34.53 96 SER A N 1
ATOM 701 C CA . SER A 1 96 ? -33.020 12.697 35.718 1.00 34.53 96 SER A CA 1
ATOM 702 C C . SER A 1 96 ? -33.185 14.190 35.466 1.00 34.53 96 SER A C 1
ATOM 704 O O . SER A 1 96 ? -32.304 14.988 35.777 1.00 34.53 96 SER A O 1
ATOM 706 N N . ASP A 1 97 ? -34.352 14.526 34.925 1.00 40.66 97 ASP A N 1
ATOM 707 C CA . ASP A 1 97 ? -34.950 15.855 34.941 1.00 40.66 97 ASP A CA 1
ATOM 708 C C . ASP A 1 97 ? -35.292 16.257 36.384 1.00 40.66 97 ASP A C 1
ATOM 710 O O . ASP A 1 97 ? -35.815 15.436 37.140 1.00 40.66 97 ASP A O 1
ATOM 714 N N . ALA A 1 98 ? -35.076 17.521 36.761 1.00 32.22 98 ALA A N 1
ATOM 715 C CA . ALA A 1 98 ? -35.765 18.105 37.909 1.00 32.22 98 ALA A CA 1
ATOM 716 C C . ALA A 1 98 ? -35.914 19.628 37.789 1.00 32.22 98 ALA A C 1
ATOM 718 O O . ALA A 1 98 ? -34.980 20.361 37.473 1.00 32.22 98 ALA A O 1
ATOM 719 N N . ILE A 1 99 ? -37.151 20.045 38.043 1.00 34.12 99 ILE A N 1
ATOM 720 C CA . ILE A 1 99 ? -37.747 21.377 37.962 1.00 34.12 99 ILE A CA 1
ATOM 721 C C . ILE A 1 99 ? -37.313 22.230 39.167 1.00 34.12 99 ILE A C 1
ATOM 723 O O . ILE A 1 99 ? -37.260 21.733 40.290 1.00 34.12 99 ILE A O 1
ATOM 727 N N . LEU A 1 100 ? -37.030 23.514 38.923 1.00 29.75 100 LEU A N 1
ATOM 728 C CA . LEU A 1 100 ? -36.727 24.533 39.935 1.00 29.75 100 LEU A CA 1
ATOM 729 C C . LEU A 1 100 ? -38.017 25.074 40.569 1.00 29.75 100 LEU A C 1
ATOM 731 O O . LEU A 1 100 ? -38.895 25.543 39.846 1.00 29.75 100 LEU A O 1
ATOM 735 N N . ASP A 1 101 ? -38.078 25.097 41.902 1.00 27.08 101 ASP A N 1
ATOM 736 C CA . ASP A 1 101 ? -38.960 25.991 42.657 1.00 27.08 101 ASP A CA 1
ATOM 737 C C . ASP A 1 101 ? -38.140 26.745 43.716 1.00 27.08 101 ASP A C 1
ATOM 739 O O . ASP A 1 101 ? -37.274 26.183 44.389 1.00 27.08 101 ASP A O 1
ATOM 743 N N . HIS A 1 102 ? -38.377 28.050 43.797 1.00 38.50 102 HIS A N 1
ATOM 744 C CA . HIS A 1 102 ? -37.625 29.021 44.583 1.00 38.50 102 HIS A CA 1
ATOM 745 C C . HIS A 1 102 ? -38.361 29.280 45.897 1.00 38.50 102 HIS A C 1
ATOM 747 O O . HIS A 1 102 ? -39.467 29.811 45.860 1.00 38.50 102 HIS A O 1
ATOM 753 N N . SER A 1 103 ? -37.733 29.016 47.050 1.00 33.44 103 SER A N 1
ATOM 754 C CA . SER A 1 103 ? -37.714 29.917 48.226 1.00 33.44 103 SER A CA 1
ATOM 755 C C . SER A 1 103 ? -37.204 29.232 49.504 1.00 33.44 103 SER A C 1
ATOM 757 O O . SER A 1 103 ? -37.880 28.381 50.071 1.00 33.44 103 SER A O 1
ATOM 759 N N . ARG A 1 104 ? -36.049 29.683 50.018 1.00 29.20 104 ARG A N 1
ATOM 760 C CA . ARG A 1 104 ? -35.840 30.174 51.400 1.00 29.20 104 ARG A CA 1
ATOM 761 C C . ARG A 1 104 ? -34.356 30.423 51.676 1.00 29.20 104 ARG A C 1
ATOM 763 O O . ARG A 1 104 ? -33.500 29.635 51.305 1.00 29.20 104 ARG A O 1
ATOM 770 N N . VAL A 1 105 ? -34.106 31.549 52.332 1.00 43.09 105 VAL A N 1
ATOM 771 C CA . VAL A 1 105 ? -32.830 31.978 52.915 1.00 43.09 105 VAL A CA 1
ATOM 772 C C . VAL A 1 105 ? -32.648 31.262 54.258 1.00 43.09 105 VAL A C 1
ATOM 774 O O . VAL A 1 105 ? -33.619 31.222 55.008 1.00 43.09 105 VAL A O 1
ATOM 777 N N . GLU A 1 106 ? -31.453 30.723 54.546 1.00 32.19 106 GLU A N 1
ATOM 778 C CA . GLU A 1 106 ? -30.693 30.864 55.814 1.00 32.19 106 GLU A CA 1
ATOM 779 C C . GLU A 1 106 ? -29.548 29.830 55.935 1.00 32.19 106 GLU A C 1
ATOM 781 O O . GLU A 1 106 ? -29.762 28.633 55.785 1.00 32.19 106 GLU A O 1
ATOM 786 N N . HIS A 1 107 ? -28.339 30.334 56.231 1.00 38.09 107 HIS A N 1
ATOM 787 C CA . HIS A 1 107 ? -27.166 29.664 56.828 1.00 38.09 107 HIS A CA 1
ATOM 788 C C . HIS A 1 107 ? -27.045 28.129 56.666 1.00 38.09 107 HIS A C 1
ATOM 790 O O . HIS A 1 107 ? -27.445 27.361 57.542 1.00 38.09 107 HIS A O 1
ATOM 796 N N . GLY A 1 108 ? -26.369 27.686 55.599 1.00 39.88 108 GLY A N 1
ATOM 797 C CA . GLY A 1 108 ? -26.017 26.275 55.407 1.00 39.88 108 GLY A CA 1
ATOM 798 C C . GLY A 1 108 ? -24.991 26.015 54.299 1.00 39.88 108 GLY A C 1
ATOM 799 O O . GLY A 1 108 ? -25.092 25.006 53.613 1.00 39.88 108 GLY A O 1
ATOM 800 N N . ASP A 1 109 ? -24.011 26.897 54.091 1.00 46.22 109 ASP A N 1
ATOM 801 C CA . ASP A 1 109 ? -23.318 26.970 52.791 1.00 46.22 109 ASP A CA 1
ATOM 802 C C . ASP A 1 109 ? -21.935 26.301 52.720 1.00 46.22 109 ASP A C 1
ATOM 804 O O . ASP A 1 109 ? -21.206 26.523 51.758 1.00 46.22 109 ASP A O 1
ATOM 808 N N . ASP A 1 110 ? -21.557 25.431 53.658 1.00 54.19 110 ASP A N 1
ATOM 809 C CA . ASP A 1 110 ? -20.295 24.678 53.524 1.00 54.19 110 ASP A CA 1
ATOM 810 C C . ASP A 1 110 ? -20.490 23.373 52.732 1.00 54.19 110 ASP A C 1
ATOM 812 O O . ASP A 1 110 ? -19.648 22.989 51.920 1.00 54.19 110 ASP A O 1
ATOM 816 N N . ALA A 1 111 ? -21.632 22.699 52.908 1.00 54.16 111 ALA A N 1
ATOM 817 C CA . ALA A 1 111 ? -21.895 21.399 52.287 1.00 54.16 111 ALA A CA 1
ATOM 818 C C . ALA A 1 111 ? -22.360 21.512 50.825 1.00 54.16 111 ALA A C 1
ATOM 820 O O . ALA A 1 111 ? -21.950 20.711 49.983 1.00 54.16 111 ALA A O 1
ATOM 821 N N . GLU A 1 112 ? -23.194 22.505 50.504 1.00 54.28 112 GLU A N 1
ATOM 822 C CA . GLU A 1 112 ? -23.674 22.739 49.137 1.00 54.28 112 GLU A CA 1
ATOM 823 C C . GLU A 1 112 ? -22.565 23.312 48.246 1.00 54.28 112 GLU A C 1
ATOM 825 O O . GLU A 1 112 ? -22.343 22.826 47.134 1.00 54.28 112 GLU A O 1
ATOM 830 N N . THR A 1 113 ? -21.769 24.242 48.781 1.00 55.28 113 THR A N 1
ATOM 831 C CA . THR A 1 113 ? -20.566 24.769 48.126 1.00 55.28 113 THR A CA 1
ATOM 832 C C . THR A 1 113 ? -19.544 23.655 47.893 1.00 55.28 113 THR A C 1
ATOM 834 O O . THR A 1 113 ? -19.089 23.489 46.762 1.00 55.28 113 THR A O 1
ATOM 837 N N . ALA A 1 114 ? -19.265 22.796 48.884 1.00 56.09 114 ALA A N 1
ATOM 838 C CA . ALA A 1 114 ? -18.384 21.633 48.711 1.00 56.09 114 ALA A CA 1
ATOM 839 C C . ALA A 1 114 ? -18.900 20.628 47.663 1.00 56.09 114 ALA A C 1
ATOM 841 O O . ALA A 1 114 ? -18.111 20.060 46.905 1.00 56.09 114 ALA A O 1
ATOM 842 N N . ARG A 1 115 ? -20.221 20.423 47.570 1.00 60.72 115 ARG A N 1
ATOM 843 C CA . ARG A 1 115 ? -20.839 19.533 46.574 1.00 60.72 115 ARG A CA 1
ATOM 844 C C . ARG A 1 115 ? -20.739 20.099 45.159 1.00 60.72 115 ARG A C 1
ATOM 846 O O . ARG A 1 115 ? -20.395 19.365 44.236 1.00 60.72 115 ARG A O 1
ATOM 853 N N . ASN A 1 116 ? -20.974 21.399 44.995 1.00 59.22 116 ASN A N 1
ATOM 854 C CA . ASN A 1 116 ? -20.811 22.097 43.720 1.00 59.22 116 ASN A CA 1
ATOM 855 C C . ASN A 1 116 ? -19.342 22.128 43.281 1.00 59.22 116 ASN A C 1
ATOM 857 O O . ASN A 1 116 ? -19.041 21.893 42.113 1.00 59.22 116 ASN A O 1
ATOM 861 N N . HIS A 1 117 ? -18.423 22.307 44.230 1.00 57.47 117 HIS A N 1
ATOM 862 C CA . HIS A 1 117 ? -16.986 22.189 44.016 1.00 57.47 117 HIS A CA 1
ATOM 863 C C . HIS A 1 117 ? -16.578 20.773 43.582 1.00 57.47 117 HIS A C 1
ATOM 865 O O . HIS A 1 117 ? -15.860 20.638 42.591 1.00 57.47 117 HIS A O 1
ATOM 871 N N . LYS A 1 118 ? -17.077 19.716 44.242 1.00 63.84 118 LYS A N 1
ATOM 872 C CA . LYS A 1 118 ? -16.831 18.316 43.845 1.00 63.84 118 LYS A CA 1
ATOM 873 C C . LYS A 1 118 ? -17.363 18.027 42.438 1.00 63.84 118 LYS A C 1
ATOM 875 O O . LYS A 1 118 ? -16.626 17.514 41.605 1.00 63.84 118 LYS A O 1
ATOM 880 N N . ASN A 1 119 ? -18.592 18.447 42.134 1.00 64.12 119 ASN A N 1
ATOM 881 C CA . ASN A 1 119 ? -19.194 18.282 40.807 1.00 64.12 119 ASN A CA 1
ATOM 882 C C . ASN A 1 119 ? -18.411 19.028 39.712 1.00 64.12 119 ASN A C 1
ATOM 884 O O . ASN A 1 119 ? -18.239 18.512 38.608 1.00 64.12 119 ASN A O 1
ATOM 888 N N . LEU A 1 120 ? -17.910 20.230 40.014 1.00 63.75 120 LEU A N 1
ATOM 889 C CA . LEU A 1 120 ? -17.058 20.997 39.108 1.00 63.75 120 LEU A CA 1
ATOM 890 C C . LEU A 1 120 ? -15.702 20.308 38.902 1.00 63.75 120 LEU A C 1
ATOM 892 O O . LEU A 1 120 ? -15.227 20.233 37.772 1.00 63.75 120 LEU A O 1
ATOM 896 N N . GLY A 1 121 ? -15.107 19.769 39.969 1.00 62.56 121 GLY A N 1
ATOM 897 C CA . GLY A 1 121 ? -13.868 18.993 39.922 1.00 62.56 121 GLY A CA 1
ATOM 898 C C . GLY A 1 121 ? -14.001 17.717 39.095 1.00 62.56 121 GLY A C 1
ATOM 899 O O . GLY A 1 121 ? -13.160 17.459 38.238 1.00 62.56 121 GLY A O 1
ATOM 900 N N . ASP A 1 122 ? -15.084 16.967 39.286 1.00 65.56 122 ASP A N 1
ATOM 901 C CA . ASP A 1 122 ? -15.387 15.753 38.525 1.00 65.56 122 ASP A CA 1
ATOM 902 C C . ASP A 1 122 ? -15.677 16.067 37.048 1.00 65.56 122 ASP A C 1
ATOM 904 O O . ASP A 1 122 ? -15.203 15.361 36.156 1.00 65.56 122 ASP A O 1
ATOM 908 N N . SER A 1 123 ? -16.379 17.171 36.768 1.00 66.94 123 SER A N 1
ATOM 909 C CA . SER A 1 123 ? -16.638 17.650 35.404 1.00 66.94 123 SER A CA 1
ATOM 910 C C . SER A 1 123 ? -15.353 18.097 34.696 1.00 66.94 123 SER A C 1
ATOM 912 O O . SER A 1 123 ? -15.091 17.715 33.553 1.00 66.94 123 SER A O 1
ATOM 914 N N . LEU A 1 124 ? -14.493 18.842 35.394 1.00 64.44 124 LEU A N 1
ATOM 915 C CA . LEU A 1 124 ? -13.222 19.328 34.864 1.00 64.44 124 LEU A CA 1
ATOM 916 C C . LEU A 1 124 ? -12.212 18.187 34.679 1.00 64.44 124 LEU A C 1
ATOM 918 O O . LEU A 1 124 ? -11.507 18.140 33.671 1.00 64.44 124 LEU A O 1
ATOM 922 N N . LEU A 1 125 ? -12.193 17.214 35.592 1.00 66.56 125 LEU A N 1
ATOM 923 C CA . LEU A 1 125 ? -11.423 15.982 35.447 1.00 66.56 125 LEU A CA 1
ATOM 924 C C . LEU A 1 125 ? -11.920 15.152 34.261 1.00 66.56 125 LEU A C 1
ATOM 926 O O . LEU A 1 125 ? -11.103 14.656 33.487 1.00 66.56 125 LEU A O 1
ATOM 930 N N . GLY A 1 126 ? -13.238 15.029 34.088 1.00 67.19 126 GLY A N 1
ATOM 931 C CA . GLY A 1 126 ? -13.842 14.373 32.931 1.00 67.19 126 GLY A CA 1
ATOM 932 C C . GLY A 1 126 ? -13.421 15.041 31.623 1.00 67.19 126 GLY A C 1
ATOM 933 O O . GLY A 1 126 ? -12.946 14.371 30.706 1.00 67.19 126 GLY A O 1
ATOM 934 N N . PHE A 1 127 ? -13.495 16.371 31.562 1.00 70.69 127 PHE A N 1
ATOM 935 C CA . PHE A 1 127 ? -13.066 17.156 30.406 1.00 70.69 127 PHE A CA 1
ATOM 936 C C . PHE A 1 127 ? -11.576 16.961 30.079 1.00 70.69 127 PHE A C 1
ATOM 938 O O . PHE A 1 127 ? -11.217 16.660 28.936 1.00 70.69 127 PHE A O 1
ATOM 945 N N . LEU A 1 128 ? -10.698 17.073 31.082 1.00 66.00 128 LEU A N 1
ATOM 946 C CA . LEU A 1 128 ? -9.257 16.878 30.908 1.00 66.00 128 LEU A CA 1
ATOM 947 C C . LEU A 1 128 ? -8.917 15.433 30.513 1.00 66.00 128 LEU A C 1
ATOM 949 O O . LEU A 1 128 ? -8.045 15.212 29.670 1.00 66.00 128 LEU A O 1
ATOM 953 N N . MET A 1 129 ? -9.632 14.451 31.064 1.00 71.12 129 MET A N 1
ATOM 954 C CA . MET A 1 129 ? -9.460 13.045 30.711 1.00 71.12 129 MET A CA 1
ATOM 955 C C . MET A 1 129 ? -9.868 12.779 29.259 1.00 71.12 129 MET A C 1
ATOM 957 O O . MET A 1 129 ? -9.125 12.116 28.542 1.00 71.12 129 MET A O 1
ATOM 961 N N . HIS A 1 130 ? -10.985 13.338 28.783 1.00 74.06 130 HIS A N 1
ATOM 962 C CA . HIS A 1 130 ? -11.389 13.219 27.379 1.00 74.06 130 HIS A CA 1
ATOM 963 C C . HIS A 1 130 ? -10.377 13.856 26.420 1.00 74.06 130 HIS A C 1
ATOM 965 O O . HIS A 1 130 ? -10.033 13.246 25.404 1.00 74.06 130 HIS A O 1
ATOM 971 N N . ARG A 1 131 ? -9.840 15.036 26.762 1.00 76.12 131 ARG A N 1
ATOM 972 C CA . ARG A 1 131 ? -8.789 15.693 25.969 1.00 76.12 131 ARG A CA 1
ATOM 973 C C . ARG A 1 131 ? -7.528 14.829 25.878 1.00 76.12 131 ARG A C 1
ATOM 975 O O . ARG A 1 131 ? -7.000 14.635 24.785 1.00 76.12 131 ARG A O 1
ATOM 982 N N . ASN A 1 132 ? -7.073 14.278 27.002 1.00 78.44 132 ASN A N 1
ATOM 983 C CA . ASN A 1 132 ? -5.883 13.429 27.043 1.00 78.44 132 ASN A CA 1
ATOM 984 C C . ASN A 1 132 ? -6.104 12.088 26.334 1.00 78.44 132 ASN A C 1
ATOM 986 O O . ASN A 1 132 ? -5.242 11.655 25.578 1.00 78.44 132 ASN A O 1
ATOM 990 N N . LEU A 1 133 ? -7.263 11.449 26.506 1.00 81.81 133 LEU A N 1
ATOM 991 C CA . LEU A 1 133 ? -7.598 10.210 25.799 1.00 81.81 133 LEU A CA 1
ATOM 992 C C . LEU A 1 133 ? -7.536 10.394 24.284 1.00 81.81 133 LEU A C 1
ATOM 994 O O . LEU A 1 133 ? -6.942 9.562 23.602 1.00 81.81 133 LEU A O 1
ATOM 998 N N . ARG A 1 134 ? -8.078 11.503 23.769 1.00 81.62 134 ARG A N 1
ATOM 999 C CA . ARG A 1 134 ? -7.974 11.852 22.350 1.00 81.62 134 ARG A CA 1
ATOM 1000 C C . ARG A 1 134 ? -6.521 12.056 21.929 1.00 81.62 134 ARG A C 1
ATOM 1002 O O . ARG A 1 134 ? -6.104 11.458 20.948 1.00 81.62 134 ARG A O 1
ATOM 1009 N N . LEU A 1 135 ? -5.743 12.821 22.696 1.00 84.56 135 LEU A N 1
ATOM 1010 C CA . LEU A 1 135 ? -4.325 13.075 22.418 1.00 84.56 135 LEU A CA 1
ATOM 1011 C C . LEU A 1 135 ? -3.515 11.778 22.285 1.00 84.56 135 LEU A C 1
ATOM 1013 O O . LEU A 1 135 ? -2.787 11.582 21.315 1.00 84.56 135 LEU A O 1
ATOM 1017 N N . PHE A 1 136 ? -3.645 10.879 23.258 1.00 88.25 136 PHE A N 1
ATOM 1018 C CA . PHE A 1 136 ? -2.911 9.620 23.265 1.00 88.25 136 PHE A CA 1
ATOM 1019 C C . PHE A 1 136 ? -3.441 8.634 22.224 1.00 88.25 136 PHE A C 1
ATOM 1021 O O . PHE A 1 136 ? -2.639 7.927 21.622 1.00 88.25 136 PHE A O 1
ATOM 1028 N N . ALA A 1 137 ? -4.749 8.621 21.948 1.00 87.75 137 ALA A N 1
ATOM 1029 C CA . ALA A 1 137 ? -5.304 7.858 20.833 1.00 87.75 137 ALA A CA 1
ATOM 1030 C C . ALA A 1 137 ? -4.717 8.319 19.489 1.00 87.75 137 ALA A C 1
ATOM 1032 O O . ALA A 1 137 ? -4.324 7.472 18.689 1.00 87.75 137 ALA A O 1
ATOM 1033 N N . THR A 1 138 ? -4.584 9.635 19.267 1.00 88.62 138 THR A N 1
ATOM 1034 C CA . THR A 1 138 ? -3.915 10.199 18.082 1.00 88.62 138 THR A CA 1
ATOM 1035 C C . THR A 1 138 ? -2.473 9.720 17.980 1.00 88.62 138 THR A C 1
ATOM 1037 O O . THR A 1 138 ? -2.053 9.256 16.923 1.00 88.62 138 THR A O 1
ATOM 1040 N N . ILE A 1 139 ? -1.714 9.808 19.078 1.00 91.12 139 ILE A N 1
ATOM 1041 C CA . ILE A 1 139 ? -0.313 9.373 19.107 1.00 91.12 139 ILE A CA 1
ATOM 1042 C C . ILE A 1 139 ? -0.215 7.873 18.809 1.00 91.12 139 ILE A C 1
ATOM 1044 O O . ILE A 1 139 ? 0.591 7.474 17.976 1.00 91.12 139 ILE A O 1
ATOM 1048 N N . GLY A 1 140 ? -1.062 7.044 19.426 1.00 92.44 140 GLY A N 1
ATOM 1049 C CA . GLY A 1 140 ? -1.100 5.603 19.175 1.00 92.44 140 GLY A CA 1
ATOM 1050 C C . GLY A 1 140 ? -1.429 5.261 17.720 1.00 92.44 140 GLY A C 1
ATOM 1051 O O . GLY A 1 140 ? -0.752 4.431 17.120 1.00 92.44 140 GLY A O 1
ATOM 1052 N N . ALA A 1 141 ? -2.414 5.944 17.130 1.00 91.38 141 ALA A N 1
ATOM 1053 C CA . ALA A 1 141 ? -2.781 5.777 15.726 1.00 91.38 141 ALA A CA 1
ATOM 1054 C C . ALA A 1 141 ? -1.641 6.167 14.767 1.00 91.38 141 ALA A C 1
ATOM 1056 O O . ALA A 1 141 ? -1.383 5.441 13.804 1.00 91.38 141 ALA A O 1
ATOM 1057 N N . ALA A 1 142 ? -0.950 7.279 15.045 1.00 92.62 142 ALA A N 1
ATOM 1058 C CA . ALA A 1 142 ? 0.189 7.765 14.266 1.00 92.62 142 ALA A CA 1
ATOM 1059 C C . ALA A 1 142 ? 1.386 6.812 14.331 1.00 92.62 142 ALA A C 1
ATOM 1061 O O . ALA A 1 142 ? 1.980 6.495 13.303 1.00 92.62 142 ALA A O 1
ATOM 1062 N N . VAL A 1 143 ? 1.719 6.326 15.533 1.00 94.38 143 VAL A N 1
ATOM 1063 C CA . VAL A 1 143 ? 2.814 5.368 15.749 1.00 94.38 143 VAL A CA 1
ATOM 1064 C C . VAL A 1 143 ? 2.567 4.081 14.972 1.00 94.38 143 VAL A C 1
ATOM 1066 O O . VAL A 1 143 ? 3.475 3.595 14.308 1.00 94.38 143 VAL A O 1
ATOM 1069 N N . SER A 1 144 ? 1.344 3.547 14.994 1.00 92.19 144 SER A N 1
ATOM 1070 C CA . SER A 1 144 ? 1.011 2.347 14.224 1.00 92.19 144 SER A CA 1
ATOM 1071 C C . SER A 1 144 ? 1.205 2.540 12.721 1.00 92.19 144 SER A C 1
ATOM 1073 O O . SER A 1 144 ? 1.806 1.682 12.086 1.00 92.19 144 SER A O 1
ATOM 1075 N N . LEU A 1 145 ? 0.752 3.659 12.148 1.00 90.25 145 LEU A N 1
ATOM 1076 C CA . LEU A 1 145 ? 0.946 3.924 10.717 1.00 90.25 145 LEU A CA 1
ATOM 1077 C C . LEU A 1 145 ? 2.421 4.113 10.359 1.00 90.25 145 LEU A C 1
ATOM 1079 O O . LEU A 1 145 ? 2.873 3.570 9.354 1.00 90.25 145 LEU A O 1
ATOM 1083 N N . ALA A 1 146 ? 3.173 4.819 11.207 1.00 90.31 146 ALA A N 1
ATOM 1084 C CA . ALA A 1 146 ? 4.613 4.984 11.047 1.00 90.31 146 ALA A CA 1
ATOM 1085 C C . ALA A 1 146 ? 5.355 3.642 11.035 1.00 90.31 146 ALA A C 1
ATOM 1087 O O . ALA A 1 146 ? 6.260 3.444 10.233 1.00 90.31 146 ALA A O 1
ATOM 1088 N N . VAL A 1 147 ? 4.959 2.713 11.906 1.00 88.31 147 VAL A N 1
ATOM 1089 C CA . VAL A 1 147 ? 5.566 1.382 11.999 1.00 88.31 147 VAL A CA 1
ATOM 1090 C C . VAL A 1 147 ? 5.230 0.516 10.786 1.00 88.31 147 VAL A C 1
ATOM 1092 O O . VAL A 1 147 ? 6.116 -0.136 10.247 1.00 88.31 147 VAL A O 1
ATOM 1095 N N . ILE A 1 148 ? 3.973 0.521 10.340 1.00 85.75 148 ILE A N 1
ATOM 1096 C CA . ILE A 1 148 ? 3.503 -0.339 9.244 1.00 85.75 148 ILE A CA 1
ATOM 1097 C C . ILE A 1 148 ? 4.119 0.065 7.908 1.00 85.75 148 ILE A C 1
ATOM 1099 O O . ILE A 1 148 ? 4.604 -0.783 7.168 1.00 85.75 148 ILE A O 1
ATOM 1103 N N . PHE A 1 149 ? 4.120 1.364 7.613 1.00 84.56 149 PHE A N 1
ATOM 1104 C CA . PHE A 1 149 ? 4.668 1.889 6.366 1.00 84.56 149 PHE A CA 1
ATOM 1105 C C . PHE A 1 149 ? 6.143 2.268 6.468 1.00 84.56 149 PHE A C 1
ATOM 1107 O O . PHE A 1 149 ? 6.669 2.847 5.524 1.00 84.56 149 PHE A O 1
ATOM 1114 N N . GLY A 1 150 ? 6.815 2.011 7.597 1.00 83.12 150 GLY A N 1
ATOM 1115 C CA . GLY A 1 150 ? 8.195 2.468 7.805 1.00 83.12 150 GLY A CA 1
ATOM 1116 C C . GLY A 1 150 ? 8.364 3.978 7.582 1.00 83.12 150 GLY A C 1
ATOM 1117 O O . GLY A 1 150 ? 9.415 4.425 7.138 1.00 83.12 150 GLY A O 1
ATOM 1118 N N . ALA A 1 151 ? 7.300 4.744 7.836 1.00 86.81 151 ALA A N 1
ATOM 1119 C CA . ALA A 1 151 ? 7.124 6.125 7.403 1.00 86.81 151 ALA A CA 1
ATOM 1120 C C . ALA A 1 151 ? 6.789 7.026 8.609 1.00 86.81 151 ALA A C 1
ATOM 1122 O O . ALA A 1 151 ? 5.613 7.341 8.852 1.00 86.81 151 ALA A O 1
ATOM 1123 N N . PRO A 1 152 ? 7.787 7.400 9.437 1.00 90.56 152 PRO A N 1
ATOM 1124 C CA . PRO A 1 152 ? 7.558 8.198 10.637 1.00 90.56 152 PRO A CA 1
ATOM 1125 C C . PRO A 1 152 ? 6.965 9.576 10.331 1.00 90.56 152 PRO A C 1
ATOM 1127 O O . PRO A 1 152 ? 6.029 9.984 11.023 1.00 90.56 152 PRO A O 1
ATOM 1130 N N . ILE A 1 153 ? 7.429 10.276 9.288 1.00 90.44 153 ILE A N 1
ATOM 1131 C CA . ILE A 1 153 ? 6.860 11.575 8.897 1.00 90.44 153 ILE A CA 1
ATOM 1132 C C . ILE A 1 153 ? 5.436 11.379 8.372 1.00 90.44 153 ILE A C 1
ATOM 1134 O O . ILE A 1 153 ? 4.543 12.156 8.721 1.00 90.44 153 ILE A O 1
ATOM 1138 N N . GLY A 1 154 ? 5.196 10.309 7.609 1.00 89.25 154 GLY A N 1
ATOM 1139 C CA . GLY A 1 154 ? 3.863 9.914 7.158 1.00 89.25 154 GLY A CA 1
ATOM 1140 C C . GLY A 1 154 ? 2.862 9.749 8.307 1.00 89.25 154 GLY A C 1
ATOM 1141 O O . GLY A 1 154 ? 1.760 10.294 8.253 1.00 89.25 154 GLY A O 1
ATOM 1142 N N . GLY A 1 155 ? 3.259 9.073 9.391 1.00 90.44 155 GLY A N 1
ATOM 1143 C CA . GLY A 1 155 ? 2.421 8.901 10.584 1.00 90.44 155 GLY A CA 1
ATOM 1144 C C . GLY A 1 155 ? 2.118 10.213 11.321 1.00 90.44 155 GLY A C 1
ATOM 1145 O O . GLY A 1 155 ? 0.994 10.416 11.788 1.00 90.44 155 GLY A O 1
ATOM 1146 N N . VAL A 1 156 ? 3.089 11.131 11.402 1.00 91.62 156 VAL A N 1
ATOM 1147 C CA . VAL A 1 156 ? 2.882 12.467 11.991 1.00 91.62 156 VAL A CA 1
ATOM 1148 C C . VAL A 1 156 ? 1.897 13.281 11.156 1.00 91.62 156 VAL A C 1
ATOM 1150 O O . VAL A 1 156 ? 0.971 13.870 11.712 1.00 91.62 156 VAL A O 1
ATOM 1153 N N . LEU A 1 157 ? 2.066 13.293 9.831 1.00 91.00 157 LEU A N 1
ATOM 1154 C CA . LEU A 1 157 ? 1.180 14.027 8.930 1.00 91.00 157 LEU A CA 1
ATOM 1155 C C . LEU A 1 157 ? -0.233 13.457 8.922 1.00 91.00 157 LEU A C 1
ATOM 1157 O O . LEU A 1 157 ? -1.167 14.247 8.914 1.00 91.00 157 LEU A O 1
ATOM 1161 N N . PHE A 1 158 ? -0.401 12.141 9.059 1.00 89.44 158 PHE A N 1
ATOM 1162 C CA . PHE A 1 158 ? -1.719 11.539 9.260 1.00 89.44 158 PHE A CA 1
ATOM 1163 C C . PHE A 1 158 ? -2.427 12.103 10.490 1.00 89.44 158 PHE A C 1
ATOM 1165 O O . PHE A 1 158 ? -3.583 12.514 10.419 1.00 89.44 158 PHE A O 1
ATOM 1172 N N . ALA A 1 159 ? -1.732 12.161 11.628 1.00 88.38 159 ALA A N 1
ATOM 1173 C CA . ALA A 1 159 ? -2.304 12.744 12.834 1.00 88.38 159 ALA A CA 1
ATOM 1174 C C . ALA A 1 159 ? -2.631 14.232 12.662 1.00 88.38 159 ALA A C 1
ATOM 1176 O O . ALA A 1 159 ? -3.639 14.693 13.190 1.00 88.38 159 ALA A O 1
ATOM 1177 N N . VAL A 1 160 ? -1.807 14.986 11.937 1.00 87.19 160 VAL A N 1
ATOM 1178 C CA . VAL A 1 160 ? -2.066 16.411 11.702 1.00 87.19 160 VAL A CA 1
ATOM 1179 C C . VAL A 1 160 ? -3.254 16.617 10.759 1.00 87.19 160 VAL A C 1
ATOM 1181 O O . VAL A 1 160 ? -4.109 17.454 11.036 1.00 87.19 160 VAL A O 1
ATOM 1184 N N . GLU A 1 161 ? -3.322 15.840 9.682 1.00 86.06 161 GLU A N 1
ATOM 1185 C CA . GLU A 1 161 ? -4.338 15.928 8.630 1.00 86.06 161 GLU A CA 1
ATOM 1186 C C . GLU A 1 161 ? -5.724 15.485 9.130 1.00 86.06 161 GLU A C 1
ATOM 1188 O O . GLU A 1 161 ? -6.714 16.145 8.834 1.00 86.06 161 GLU A O 1
ATOM 1193 N N . GLU A 1 162 ? -5.795 14.436 9.959 1.00 79.88 162 GLU A N 1
ATOM 1194 C CA . GLU A 1 162 ? -7.068 13.849 10.412 1.00 79.88 162 GLU A CA 1
ATOM 1195 C C . GLU A 1 162 ? -7.461 14.187 11.857 1.00 79.88 162 GLU A C 1
ATOM 1197 O O . GLU A 1 162 ? -8.642 14.151 12.204 1.00 79.88 162 GLU A O 1
ATOM 1202 N N . ALA A 1 163 ? -6.504 14.475 12.748 1.00 69.19 163 ALA A N 1
ATOM 1203 C CA . ALA A 1 163 ? -6.793 14.580 14.183 1.00 69.19 163 ALA A CA 1
ATOM 1204 C C . ALA A 1 163 ? -6.880 16.010 14.717 1.00 69.19 163 ALA A C 1
ATOM 1206 O O . ALA A 1 163 ? -7.484 16.231 15.780 1.00 69.19 163 ALA A O 1
ATOM 1207 N N . THR A 1 164 ? -6.253 16.970 14.033 1.00 67.50 164 THR A N 1
ATOM 1208 C CA . THR A 1 164 ? -6.048 18.322 14.557 1.00 67.50 164 THR A CA 1
ATOM 1209 C C . THR A 1 164 ? -6.544 19.393 13.597 1.00 67.50 164 THR A C 1
ATOM 1211 O O . THR A 1 164 ? -5.902 19.692 12.601 1.00 67.50 164 THR A O 1
ATOM 1214 N N . SER A 1 165 ? -7.645 20.060 13.948 1.00 68.19 165 SER A N 1
ATOM 1215 C CA . SER A 1 165 ? -8.075 21.287 13.257 1.00 68.19 165 SER A CA 1
ATOM 1216 C C . SER A 1 165 ? -7.182 22.493 13.590 1.00 68.19 165 SER A C 1
ATOM 1218 O O . SER A 1 165 ? -7.173 23.474 12.855 1.00 68.19 165 SER A O 1
ATOM 1220 N N . PHE A 1 166 ? -6.440 22.427 14.703 1.00 70.25 166 PHE A N 1
ATOM 1221 C CA . PHE A 1 166 ? -5.532 23.475 15.172 1.00 70.25 166 PHE A CA 1
ATOM 1222 C C . PHE A 1 166 ? -4.129 22.910 15.386 1.00 70.25 166 PHE A C 1
ATOM 1224 O O . PHE A 1 166 ? -3.956 21.877 16.032 1.00 70.25 166 PHE A O 1
ATOM 1231 N N . PHE A 1 167 ? -3.128 23.612 14.861 1.00 69.88 167 PHE A N 1
ATOM 1232 C CA . PHE A 1 167 ? -1.736 23.184 14.889 1.00 69.88 167 PHE A CA 1
ATOM 1233 C C . PHE A 1 167 ? -1.042 23.633 16.186 1.00 69.88 167 PHE A C 1
ATOM 1235 O O . PHE A 1 167 ? -0.694 24.802 16.343 1.00 69.88 167 PHE A O 1
ATOM 1242 N N . GLU A 1 168 ? -0.826 22.707 17.124 1.00 80.62 168 GLU A N 1
ATOM 1243 C CA . GLU A 1 168 ? -0.015 22.940 18.327 1.00 80.62 168 GLU A CA 1
ATOM 1244 C C . GLU A 1 168 ? 1.403 22.367 18.134 1.00 80.62 168 GLU A C 1
ATOM 1246 O O . GLU A 1 168 ? 1.583 21.153 18.035 1.00 80.62 168 GLU A O 1
ATOM 1251 N N . LEU A 1 169 ? 2.443 23.213 18.164 1.00 84.00 169 LEU A N 1
ATOM 1252 C CA . LEU A 1 169 ? 3.841 22.769 17.996 1.00 84.00 169 LEU A CA 1
ATOM 1253 C C . LEU A 1 169 ? 4.266 21.723 19.048 1.00 84.00 169 LEU A C 1
ATOM 1255 O O . LEU A 1 169 ? 5.017 20.795 18.750 1.00 84.00 169 LEU A O 1
ATOM 1259 N N . SER A 1 170 ? 3.747 21.834 20.277 1.00 83.69 170 SER A N 1
ATOM 1260 C CA . SER A 1 170 ? 4.005 20.859 21.347 1.00 83.69 170 SER A CA 1
ATOM 1261 C C . SER A 1 170 ? 3.486 19.458 21.001 1.00 83.69 170 SER A C 1
ATOM 1263 O O . SER A 1 170 ? 4.093 18.464 21.399 1.00 83.69 170 SER A O 1
ATOM 1265 N N . LEU A 1 171 ? 2.379 19.362 20.259 1.00 83.44 171 LEU A N 1
ATOM 1266 C CA . LEU A 1 171 ? 1.827 18.088 19.807 1.00 83.44 171 LEU A CA 1
ATOM 1267 C C . LEU A 1 171 ? 2.677 17.482 18.689 1.00 83.44 171 LEU A C 1
ATOM 1269 O O . LEU A 1 171 ? 2.960 16.287 18.735 1.00 83.44 171 LEU A O 1
ATOM 1273 N N . LEU A 1 172 ? 3.155 18.304 17.752 1.00 87.50 172 LEU A N 1
ATOM 1274 C CA . LEU A 1 172 ? 4.032 17.843 16.677 1.00 87.50 172 LEU A CA 1
ATOM 1275 C C . LEU A 1 172 ? 5.285 17.157 17.235 1.00 87.50 172 LEU A C 1
ATOM 1277 O O . LEU A 1 172 ? 5.579 16.030 16.862 1.00 87.50 172 LEU A O 1
ATOM 1281 N N . ILE A 1 173 ? 5.965 17.782 18.200 1.00 88.75 173 ILE A N 1
ATOM 1282 C CA . ILE A 1 173 ? 7.182 17.221 18.810 1.00 88.75 173 ILE A CA 1
ATOM 1283 C C . ILE A 1 173 ? 6.895 15.870 19.485 1.00 88.75 173 ILE A C 1
ATOM 1285 O O . ILE A 1 173 ? 7.676 14.930 19.343 1.00 88.75 173 ILE A O 1
ATOM 1289 N N . LYS A 1 174 ? 5.761 15.748 20.190 1.00 89.75 174 LYS A N 1
ATOM 1290 C CA . LYS A 1 174 ? 5.344 14.488 20.832 1.00 89.75 174 LYS A CA 1
ATOM 1291 C C . LYS A 1 174 ? 5.066 13.398 19.797 1.00 89.75 174 LYS A C 1
ATOM 1293 O O . LYS A 1 174 ? 5.483 12.260 19.998 1.00 89.75 174 LYS A O 1
ATOM 1298 N N . LEU A 1 175 ? 4.388 13.744 18.701 1.00 90.88 175 LEU A N 1
ATOM 1299 C CA . LEU A 1 175 ? 4.097 12.828 17.598 1.00 90.88 175 LEU A CA 1
ATOM 1300 C C . LEU A 1 175 ? 5.377 12.373 16.901 1.00 90.88 175 LEU A C 1
ATOM 1302 O O . LEU A 1 175 ? 5.575 11.171 16.738 1.00 90.88 175 LEU A O 1
ATOM 1306 N N . THR A 1 176 ? 6.265 13.299 16.540 1.00 90.44 176 THR A N 1
ATOM 1307 C CA . THR A 1 176 ? 7.541 12.978 15.892 1.00 90.44 176 THR A CA 1
ATOM 1308 C C . THR A 1 176 ? 8.395 12.087 16.787 1.00 90.44 176 THR A C 1
ATOM 1310 O O . THR A 1 176 ? 8.887 11.060 16.336 1.00 90.44 176 THR A O 1
ATOM 1313 N N . PHE A 1 177 ? 8.520 12.413 18.076 1.00 91.69 177 PHE A N 1
ATOM 1314 C CA . PHE A 1 177 ? 9.275 11.578 19.008 1.00 91.69 177 PHE A CA 1
ATOM 1315 C C . PHE A 1 177 ? 8.688 10.163 19.116 1.00 91.69 177 PHE A C 1
ATOM 1317 O O . PHE A 1 177 ? 9.418 9.179 19.023 1.00 91.69 177 PHE A O 1
ATOM 1324 N N . ALA A 1 178 ? 7.368 10.046 19.279 1.00 92.38 178 ALA A N 1
ATOM 1325 C CA . ALA A 1 178 ? 6.711 8.753 19.437 1.00 92.38 178 ALA A CA 1
ATOM 1326 C C . ALA A 1 178 ? 6.799 7.885 18.170 1.00 92.38 178 ALA A C 1
ATOM 1328 O O . ALA A 1 178 ? 7.097 6.696 18.265 1.00 92.38 178 ALA A O 1
ATOM 1329 N N . THR A 1 179 ? 6.556 8.468 16.993 1.00 91.75 179 THR A N 1
ATOM 1330 C CA . THR A 1 179 ? 6.592 7.763 15.697 1.00 91.75 179 THR A CA 1
ATOM 1331 C C . THR A 1 179 ? 7.998 7.285 15.350 1.00 91.75 179 THR A C 1
ATOM 1333 O O . THR A 1 179 ? 8.162 6.118 15.002 1.00 91.75 179 THR A O 1
ATOM 1336 N N . VAL A 1 180 ? 9.018 8.130 15.537 1.00 89.81 180 VAL A N 1
ATOM 1337 C CA . VAL A 1 180 ? 10.426 7.751 15.340 1.00 89.81 180 VAL A CA 1
ATOM 1338 C C . VAL A 1 180 ? 10.832 6.640 16.305 1.00 89.81 180 VAL A C 1
ATOM 1340 O O . VAL A 1 180 ? 11.455 5.671 15.883 1.00 89.81 180 VAL A O 1
ATOM 1343 N N . MET A 1 181 ? 10.444 6.716 17.582 1.00 90.12 181 MET A N 1
ATOM 1344 C CA . MET A 1 181 ? 10.744 5.649 18.544 1.00 90.12 181 MET A CA 1
ATOM 1345 C C . MET A 1 181 ? 10.059 4.328 18.182 1.00 90.12 181 MET A C 1
ATOM 1347 O O . MET A 1 181 ? 10.704 3.282 18.213 1.00 90.12 181 MET A O 1
ATOM 1351 N N . GLY A 1 182 ? 8.779 4.358 17.799 1.00 88.31 182 GLY A N 1
ATOM 1352 C CA . GLY A 1 182 ? 8.063 3.159 17.350 1.00 88.31 182 GLY A CA 1
ATOM 1353 C C . GLY A 1 182 ? 8.712 2.520 16.121 1.00 88.31 182 GLY A C 1
ATOM 1354 O O . GLY A 1 182 ? 8.912 1.303 16.081 1.00 88.31 182 GLY A O 1
ATOM 1355 N N . TYR A 1 183 ? 9.105 3.352 15.155 1.00 84.62 183 TYR A N 1
ATOM 1356 C CA . TYR A 1 183 ? 9.843 2.921 13.975 1.00 84.62 183 TYR A CA 1
ATOM 1357 C C . TYR A 1 183 ? 11.190 2.283 14.345 1.00 84.62 183 TYR A C 1
ATOM 1359 O O . TYR A 1 183 ? 11.451 1.153 13.943 1.00 84.62 183 TYR A O 1
ATOM 1367 N N . LEU A 1 184 ? 12.005 2.938 15.182 1.00 81.25 184 LEU A N 1
ATOM 1368 C CA . LEU A 1 184 ? 13.313 2.423 15.609 1.00 81.25 184 LEU A CA 1
ATOM 1369 C C . LEU A 1 184 ? 13.213 1.082 16.349 1.00 81.25 184 LEU A C 1
ATOM 1371 O O . LEU A 1 184 ? 14.033 0.197 16.118 1.00 81.25 184 LEU A O 1
ATOM 1375 N N . ILE A 1 185 ? 12.209 0.906 17.213 1.00 85.06 185 ILE A N 1
ATOM 1376 C CA . ILE A 1 185 ? 11.978 -0.362 17.925 1.00 85.06 185 ILE A CA 1
ATOM 1377 C C . ILE A 1 185 ? 11.671 -1.488 16.932 1.00 85.06 185 ILE A C 1
ATOM 1379 O O . ILE A 1 185 ? 12.201 -2.594 17.054 1.00 85.06 185 ILE A O 1
ATOM 1383 N N . THR A 1 186 ? 10.833 -1.213 15.933 1.00 79.00 186 THR A N 1
ATOM 1384 C CA . THR A 1 186 ? 10.469 -2.207 14.914 1.00 79.00 186 THR A CA 1
ATOM 1385 C C . THR A 1 186 ? 11.650 -2.507 13.995 1.00 79.00 186 THR A C 1
ATOM 1387 O O . THR A 1 186 ? 11.938 -3.672 13.724 1.00 79.00 186 THR A O 1
ATOM 1390 N N . ALA A 1 187 ? 12.395 -1.474 13.593 1.00 70.94 187 ALA A N 1
ATOM 1391 C CA . ALA A 1 187 ? 13.630 -1.611 12.832 1.00 70.94 187 ALA A CA 1
ATOM 1392 C C . ALA A 1 187 ? 14.625 -2.527 13.566 1.00 70.94 187 ALA A C 1
ATOM 1394 O O . ALA A 1 187 ? 15.135 -3.483 12.990 1.00 70.94 187 ALA A O 1
ATOM 1395 N N . TYR A 1 188 ? 14.833 -2.302 14.866 1.00 71.88 188 TYR A N 1
ATOM 1396 C CA . TYR A 1 188 ? 15.758 -3.094 15.677 1.00 71.88 188 TYR A CA 1
ATOM 1397 C C . TYR A 1 188 ? 15.319 -4.554 15.871 1.00 71.88 188 TYR A C 1
ATOM 1399 O O . TYR A 1 188 ? 16.161 -5.444 15.936 1.00 71.88 188 TYR A O 1
ATOM 1407 N N . THR A 1 189 ? 14.013 -4.810 15.976 1.00 72.56 189 THR A N 1
ATOM 1408 C CA . THR A 1 189 ? 13.482 -6.146 16.304 1.00 72.56 189 THR A CA 1
ATOM 1409 C C . THR A 1 189 ? 13.221 -7.031 15.090 1.00 72.56 189 THR A C 1
ATOM 1411 O O . THR A 1 189 ? 13.357 -8.246 15.207 1.00 72.56 189 THR A O 1
ATOM 1414 N N . HIS A 1 190 ? 12.833 -6.460 13.945 1.00 58.81 190 HIS A N 1
ATOM 1415 C CA . HIS A 1 190 ? 12.359 -7.245 12.802 1.00 58.81 190 HIS A CA 1
ATOM 1416 C C . HIS A 1 190 ? 13.372 -7.375 11.656 1.00 58.81 190 HIS A C 1
ATOM 1418 O O 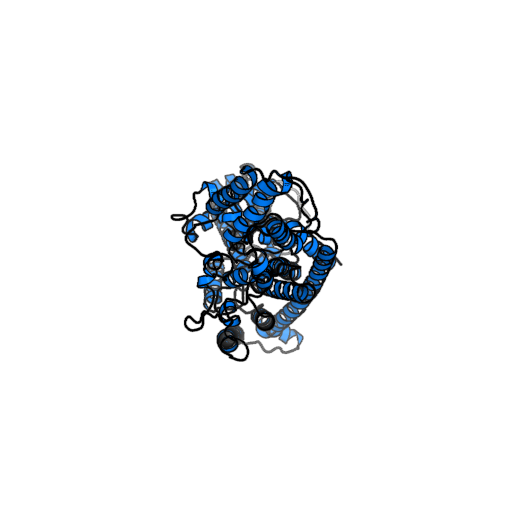. HIS A 1 190 ? 13.363 -8.386 10.963 1.00 58.81 190 HIS A O 1
ATOM 1424 N N . TYR A 1 191 ? 14.265 -6.397 11.470 1.00 55.09 191 TYR A N 1
ATOM 1425 C CA . TYR A 1 191 ? 15.134 -6.322 10.284 1.00 55.09 191 TYR A CA 1
ATOM 1426 C C . TYR A 1 191 ? 16.490 -7.027 10.412 1.00 55.09 191 TYR A C 1
ATOM 1428 O O . TYR A 1 191 ? 17.353 -6.824 9.563 1.00 55.09 191 TYR A O 1
ATOM 1436 N N . ASP A 1 192 ? 16.702 -7.838 11.453 1.00 46.06 192 ASP A N 1
ATOM 1437 C CA . ASP A 1 192 ? 17.967 -8.558 11.676 1.00 46.06 192 ASP A CA 1
ATOM 1438 C C . ASP A 1 192 ? 19.197 -7.632 11.497 1.00 46.06 192 ASP A C 1
ATOM 1440 O O . ASP A 1 192 ? 20.215 -7.950 10.874 1.00 46.06 192 ASP A O 1
ATOM 1444 N N . ILE A 1 193 ? 19.085 -6.414 12.049 1.00 47.28 193 ILE A N 1
ATOM 1445 C CA . ILE A 1 193 ? 20.123 -5.369 12.005 1.00 47.28 193 ILE A CA 1
ATOM 1446 C C . ILE A 1 193 ? 21.390 -5.813 12.758 1.00 47.28 193 ILE A C 1
ATOM 1448 O O . ILE A 1 193 ? 22.438 -5.183 12.643 1.00 47.28 193 ILE A O 1
ATOM 1452 N N . SER A 1 194 ? 21.363 -6.953 13.454 1.00 44.28 194 SER A N 1
ATOM 1453 C CA . SER A 1 194 ? 22.578 -7.586 13.964 1.00 44.28 194 SER A CA 1
ATOM 1454 C C . SER A 1 194 ? 23.581 -7.968 12.863 1.00 44.28 194 SER A C 1
ATOM 1456 O O . SER A 1 194 ? 24.753 -8.132 13.191 1.00 44.28 194 SER A O 1
ATOM 1458 N N . ALA A 1 195 ? 23.182 -8.065 11.582 1.00 49.03 195 ALA A N 1
ATOM 1459 C CA . ALA A 1 195 ? 24.075 -8.544 10.521 1.00 49.03 195 ALA A CA 1
ATOM 1460 C C . ALA A 1 195 ? 24.440 -7.550 9.394 1.00 49.03 195 ALA A C 1
ATOM 1462 O O . ALA A 1 195 ? 25.408 -7.836 8.689 1.00 49.03 195 ALA A O 1
ATOM 1463 N N . LYS A 1 196 ? 23.736 -6.421 9.166 1.00 50.47 196 LYS A N 1
ATOM 1464 C CA . LYS A 1 196 ? 23.945 -5.649 7.909 1.00 50.47 196 LYS A CA 1
ATOM 1465 C C . LYS A 1 196 ? 24.057 -4.117 7.943 1.00 50.47 196 LYS A C 1
ATOM 1467 O O . LYS A 1 196 ? 24.549 -3.591 6.949 1.00 50.47 196 LYS A O 1
ATOM 1472 N N . ILE A 1 197 ? 23.671 -3.373 8.989 1.00 53.03 197 ILE A N 1
ATOM 1473 C CA . ILE A 1 197 ? 23.745 -1.890 8.932 1.00 53.03 197 ILE A CA 1
ATOM 1474 C C . ILE A 1 197 ? 24.095 -1.277 10.306 1.00 53.03 197 ILE A C 1
ATOM 1476 O O . ILE A 1 197 ? 23.393 -1.548 11.279 1.00 53.03 197 ILE A O 1
ATOM 1480 N N . PRO A 1 198 ? 25.148 -0.442 10.433 1.00 55.53 198 PRO A N 1
ATOM 1481 C CA . PRO A 1 198 ? 25.457 0.250 11.685 1.00 55.53 198 PRO A CA 1
ATOM 1482 C C . PRO A 1 198 ? 24.373 1.286 12.039 1.00 55.53 198 PRO A C 1
ATOM 1484 O O . PRO A 1 198 ? 23.825 1.951 11.164 1.00 55.53 198 PRO A O 1
ATOM 1487 N N . PHE A 1 199 ? 24.099 1.472 13.337 1.00 55.53 199 PHE A N 1
ATOM 1488 C CA . PHE A 1 199 ? 23.079 2.396 13.875 1.00 55.53 199 PHE A CA 1
ATOM 1489 C C . PHE A 1 199 ? 23.166 3.833 13.316 1.00 55.53 199 PHE A C 1
ATOM 1491 O O . PHE A 1 199 ? 22.151 4.509 13.164 1.00 55.53 199 PHE A O 1
ATOM 1498 N N . THR A 1 200 ? 24.370 4.290 12.965 1.00 52.59 200 THR A N 1
ATOM 1499 C CA . THR A 1 200 ? 24.622 5.590 12.328 1.00 52.59 200 THR A CA 1
ATOM 1500 C C . THR A 1 200 ? 24.000 5.718 10.936 1.00 52.59 200 THR A C 1
ATOM 1502 O O . THR A 1 200 ? 23.468 6.778 10.621 1.00 52.59 200 THR A O 1
ATOM 1505 N N . ASP A 1 201 ? 23.995 4.655 10.129 1.00 53.00 201 ASP A N 1
ATOM 1506 C CA . ASP A 1 201 ? 23.431 4.675 8.770 1.00 53.00 201 ASP A CA 1
ATOM 1507 C C . ASP A 1 201 ? 21.894 4.649 8.783 1.00 53.00 201 ASP A C 1
ATOM 1509 O O . ASP A 1 201 ? 21.270 5.227 7.897 1.00 53.00 201 ASP A O 1
ATOM 1513 N N . LEU A 1 202 ? 21.276 4.053 9.810 1.00 54.53 202 LEU A N 1
ATOM 1514 C CA . LEU A 1 202 ? 19.816 3.999 9.974 1.00 54.53 202 LEU A CA 1
ATOM 1515 C C . LEU A 1 202 ? 19.207 5.373 10.310 1.00 54.53 202 LEU A C 1
ATOM 1517 O O . LEU A 1 202 ? 18.101 5.680 9.874 1.00 54.53 202 LEU A O 1
ATOM 1521 N N . LEU A 1 203 ? 19.924 6.200 11.082 1.00 51.09 203 LEU A N 1
ATOM 1522 C CA . LEU A 1 203 ? 19.490 7.559 11.437 1.00 51.09 203 LEU A CA 1
ATOM 1523 C C . LEU A 1 203 ? 19.815 8.601 10.356 1.00 51.09 203 LEU A C 1
ATOM 1525 O O . LEU A 1 203 ? 19.111 9.604 10.266 1.00 51.09 203 LEU A O 1
ATOM 1529 N N . LEU A 1 204 ? 20.876 8.392 9.565 1.00 48.44 204 LEU A N 1
ATOM 1530 C CA . LEU A 1 204 ? 21.374 9.379 8.596 1.00 48.44 204 LEU A CA 1
ATOM 1531 C C . LEU A 1 204 ? 20.962 9.098 7.143 1.00 48.44 204 LEU A C 1
ATOM 1533 O O . LEU A 1 204 ? 20.879 10.044 6.366 1.00 48.44 204 LEU A O 1
ATOM 1537 N N . ASN A 1 205 ? 20.666 7.847 6.771 1.00 52.00 205 ASN A N 1
ATOM 1538 C CA . ASN A 1 205 ? 20.248 7.471 5.417 1.00 52.00 205 ASN A CA 1
ATOM 1539 C C . ASN A 1 205 ? 18.854 6.814 5.424 1.00 52.00 205 ASN A C 1
ATOM 1541 O O . ASN A 1 205 ? 18.757 5.595 5.257 1.00 52.00 205 ASN A O 1
ATOM 1545 N N . PRO A 1 206 ? 17.757 7.595 5.546 1.00 48.78 206 PRO A N 1
ATOM 1546 C CA . PRO A 1 206 ? 16.390 7.063 5.465 1.00 48.78 206 PRO A CA 1
ATOM 1547 C C . PRO A 1 206 ? 16.124 6.323 4.143 1.00 48.78 206 PRO A C 1
ATOM 1549 O O . PRO A 1 206 ? 15.320 5.401 4.104 1.00 48.78 206 PRO A O 1
ATOM 1552 N N . VAL A 1 207 ? 16.874 6.649 3.083 1.00 49.06 207 VAL A N 1
ATOM 1553 C CA . VAL A 1 207 ? 16.833 5.977 1.773 1.00 49.06 207 VAL A CA 1
ATOM 1554 C C . VAL A 1 207 ? 17.240 4.497 1.853 1.00 49.06 207 VAL A C 1
ATOM 1556 O O . VAL A 1 207 ? 16.640 3.666 1.180 1.00 49.06 207 VAL A O 1
ATOM 1559 N N . LYS A 1 208 ? 18.207 4.130 2.712 1.00 48.69 208 LYS A N 1
ATOM 1560 C CA . LYS A 1 208 ? 18.597 2.721 2.942 1.00 48.69 208 LYS A CA 1
ATOM 1561 C C . LYS A 1 208 ? 17.600 1.964 3.827 1.00 48.69 208 LYS A C 1
ATOM 1563 O O . LYS A 1 208 ? 17.674 0.741 3.909 1.00 48.69 208 LYS A O 1
ATOM 1568 N N . ALA A 1 209 ? 16.717 2.689 4.510 1.00 48.50 209 ALA A N 1
ATOM 1569 C CA . ALA A 1 209 ? 15.727 2.152 5.436 1.00 48.50 209 ALA A CA 1
ATOM 1570 C C . ALA A 1 209 ? 14.302 2.146 4.847 1.00 48.50 209 ALA A C 1
ATOM 1572 O O . ALA A 1 209 ? 13.365 1.703 5.510 1.00 48.50 209 ALA A O 1
ATOM 1573 N N . ALA A 1 210 ? 14.146 2.615 3.604 1.00 55.41 210 ALA A N 1
ATOM 1574 C CA . ALA A 1 210 ? 12.909 2.517 2.849 1.00 55.41 210 ALA A CA 1
ATOM 1575 C C . ALA A 1 210 ? 12.481 1.045 2.739 1.00 55.41 210 ALA A C 1
ATOM 1577 O O . ALA A 1 210 ? 13.292 0.166 2.447 1.00 55.41 210 ALA A O 1
ATOM 1578 N N . LEU A 1 211 ? 11.193 0.777 2.954 1.00 54.59 211 LEU A N 1
ATOM 1579 C CA . LEU A 1 211 ? 10.617 -0.568 2.823 1.00 54.59 211 LEU A CA 1
ATOM 1580 C C . LEU A 1 211 ? 10.711 -1.100 1.386 1.00 54.59 211 LEU A C 1
ATOM 1582 O O . LEU A 1 211 ? 10.830 -2.306 1.167 1.00 54.59 211 LEU A O 1
ATOM 1586 N N . LEU A 1 212 ? 10.649 -0.200 0.403 1.00 58.19 212 LEU A N 1
ATOM 1587 C CA . LEU A 1 212 ? 10.637 -0.500 -1.024 1.00 58.19 212 LEU A CA 1
ATOM 1588 C C . LEU A 1 212 ? 11.656 0.395 -1.747 1.00 58.19 212 LEU A C 1
ATOM 1590 O O . LEU A 1 212 ? 11.244 1.249 -2.534 1.00 58.19 212 LEU A O 1
ATOM 1594 N N . PRO A 1 213 ? 12.971 0.233 -1.495 1.00 57.66 213 PRO A N 1
ATOM 1595 C CA . PRO A 1 213 ? 13.972 1.113 -2.079 1.00 57.66 213 PRO A CA 1
ATOM 1596 C C . PRO A 1 213 ? 13.918 0.985 -3.601 1.00 57.66 213 PRO A C 1
ATOM 1598 O O . PRO A 1 213 ? 14.091 -0.102 -4.160 1.00 57.66 213 PRO A O 1
ATOM 1601 N N . LEU A 1 214 ? 13.638 2.100 -4.268 1.00 60.41 214 LEU A N 1
ATOM 1602 C CA . LEU A 1 214 ? 13.706 2.190 -5.719 1.00 60.41 214 LEU A CA 1
ATOM 1603 C C . LEU A 1 214 ? 15.117 2.622 -6.102 1.00 60.41 214 LEU A C 1
ATOM 1605 O O . LEU A 1 214 ? 15.629 3.599 -5.563 1.00 60.41 214 LEU A O 1
ATOM 1609 N N . ASN A 1 215 ? 15.751 1.902 -7.031 1.00 53.47 215 ASN A N 1
ATOM 1610 C CA . ASN A 1 215 ? 17.061 2.304 -7.536 1.00 53.47 215 ASN A CA 1
ATOM 1611 C C . ASN A 1 215 ? 16.918 3.678 -8.227 1.00 53.47 215 ASN A C 1
ATOM 1613 O O . ASN A 1 215 ? 16.075 3.844 -9.115 1.00 53.47 215 ASN A O 1
ATOM 1617 N N . SER A 1 216 ? 17.650 4.683 -7.740 1.00 51.34 216 SER A N 1
ATOM 1618 C CA . SER A 1 216 ? 17.390 6.113 -7.975 1.00 51.34 216 SER A CA 1
ATOM 1619 C C . SER A 1 216 ? 18.377 6.758 -8.953 1.00 51.34 216 SER A C 1
ATOM 1621 O O . SER A 1 216 ? 18.696 7.938 -8.840 1.00 51.34 216 SER A O 1
ATOM 1623 N N . THR A 1 217 ? 18.896 5.994 -9.908 1.00 53.28 217 THR A N 1
ATOM 1624 C CA . THR A 1 217 ? 19.907 6.458 -10.875 1.00 53.28 217 THR A CA 1
ATOM 1625 C C . THR A 1 217 ? 19.306 7.100 -12.128 1.00 53.28 217 THR A C 1
ATOM 1627 O O . THR A 1 217 ? 20.032 7.475 -13.045 1.00 53.28 217 THR A O 1
ATOM 1630 N N . CYS A 1 218 ? 17.980 7.241 -12.188 1.00 58.06 218 CYS A N 1
ATOM 1631 C CA . CYS A 1 218 ? 17.280 7.703 -13.381 1.00 58.06 218 CYS A CA 1
ATOM 1632 C C . CYS A 1 218 ? 16.886 9.174 -13.245 1.00 58.06 218 CYS A C 1
ATOM 1634 O O . CYS A 1 218 ? 16.139 9.543 -12.334 1.00 58.06 218 CYS A O 1
ATOM 1636 N N . ASN A 1 219 ? 17.374 10.001 -14.171 1.00 56.00 219 ASN A N 1
ATOM 1637 C CA . ASN A 1 219 ? 17.158 11.444 -14.160 1.00 56.00 219 ASN A CA 1
ATOM 1638 C C . ASN A 1 219 ? 15.668 11.784 -14.301 1.00 56.00 219 ASN A C 1
ATOM 1640 O O . ASN A 1 219 ? 15.004 11.396 -15.261 1.00 56.00 219 ASN A O 1
ATOM 1644 N N . PHE A 1 220 ? 15.143 12.540 -13.338 1.00 63.03 220 PHE A N 1
ATOM 1645 C CA . PHE A 1 220 ? 13.789 13.074 -13.396 1.00 63.03 220 PHE A CA 1
ATOM 1646 C C . PHE A 1 220 ? 13.775 14.357 -14.232 1.00 63.03 220 PHE A C 1
ATOM 1648 O O . PHE A 1 220 ? 14.203 15.416 -13.775 1.00 63.03 220 PHE A O 1
ATOM 1655 N N . GLU A 1 221 ? 13.260 14.276 -15.458 1.00 63.72 221 GLU A N 1
ATOM 1656 C CA . GLU A 1 221 ? 13.060 15.453 -16.304 1.00 63.72 221 GLU A CA 1
ATOM 1657 C C . GLU A 1 221 ? 11.608 15.945 -16.251 1.00 63.72 221 GLU A C 1
ATOM 1659 O O . GLU A 1 221 ? 10.661 15.203 -16.505 1.00 63.72 221 GLU A O 1
ATOM 1664 N N . MET A 1 222 ? 11.411 17.239 -15.983 1.00 67.94 222 MET A N 1
ATOM 1665 C CA . MET A 1 222 ? 10.098 17.892 -16.059 1.00 67.94 222 MET A CA 1
ATOM 1666 C C . MET A 1 222 ? 9.933 18.635 -17.382 1.00 67.94 222 MET A C 1
ATOM 1668 O O . MET A 1 222 ? 9.980 19.863 -17.444 1.00 67.94 222 MET A O 1
ATOM 1672 N N . ARG A 1 223 ? 9.721 17.890 -18.468 1.00 76.25 223 ARG A N 1
ATOM 1673 C CA . ARG A 1 223 ? 9.330 18.486 -19.753 1.00 76.25 223 ARG A CA 1
ATOM 1674 C C . ARG A 1 223 ? 7.858 18.910 -19.700 1.00 76.25 223 ARG A C 1
ATOM 1676 O O . ARG A 1 223 ? 7.020 18.208 -19.137 1.00 76.25 223 ARG A O 1
ATOM 1683 N N . LEU A 1 224 ? 7.524 20.031 -20.340 1.00 78.06 224 LEU A N 1
ATOM 1684 C CA . LEU A 1 224 ? 6.154 20.561 -20.434 1.00 78.06 224 LEU A CA 1
ATOM 1685 C C . LEU A 1 224 ? 5.086 19.513 -20.845 1.00 78.06 224 LEU A C 1
ATOM 1687 O O . LEU A 1 224 ? 4.053 19.441 -20.179 1.00 78.06 224 LEU A O 1
ATOM 1691 N N . PRO A 1 225 ? 5.307 18.655 -21.864 1.00 77.81 225 PRO A N 1
ATOM 1692 C CA . PRO A 1 225 ? 4.379 17.562 -22.186 1.00 77.81 225 PRO A CA 1
ATOM 1693 C C . PRO A 1 225 ? 4.169 16.549 -21.047 1.00 77.81 225 PRO A C 1
ATOM 1695 O O . PRO A 1 225 ? 3.040 16.114 -20.835 1.00 77.81 225 PRO A O 1
ATOM 1698 N N . MET A 1 226 ? 5.200 16.212 -20.263 1.00 77.81 226 MET A N 1
ATOM 1699 C CA . MET A 1 226 ? 5.050 15.296 -19.123 1.00 77.81 226 MET A CA 1
ATOM 1700 C C . MET A 1 226 ? 4.185 15.897 -18.016 1.00 77.81 226 MET A C 1
ATOM 1702 O O . MET A 1 226 ? 3.382 15.189 -17.416 1.00 77.81 226 MET A O 1
ATOM 1706 N N . ILE A 1 227 ? 4.278 17.210 -17.791 1.00 82.06 227 ILE A N 1
ATOM 1707 C CA . ILE A 1 227 ? 3.422 17.901 -16.819 1.00 82.06 227 ILE A CA 1
ATOM 1708 C C . ILE A 1 227 ? 1.945 17.735 -17.194 1.00 82.06 227 ILE A C 1
ATOM 1710 O O . ILE A 1 227 ? 1.138 17.387 -16.337 1.00 82.06 227 ILE A O 1
ATOM 1714 N N . LEU A 1 228 ? 1.585 17.909 -18.471 1.00 82.62 228 LEU A N 1
ATOM 1715 C CA . LEU A 1 228 ? 0.210 17.689 -18.940 1.00 82.62 228 LEU A CA 1
ATOM 1716 C C . LEU A 1 228 ? -0.250 16.243 -18.717 1.00 82.62 228 LEU A C 1
ATOM 1718 O O . LEU A 1 228 ? -1.390 16.015 -18.312 1.00 82.62 228 LEU A O 1
ATOM 1722 N N . MET A 1 229 ? 0.644 15.274 -18.918 1.00 80.88 229 MET A N 1
ATOM 1723 C CA . MET A 1 229 ? 0.358 13.864 -18.649 1.00 80.88 229 MET A CA 1
ATOM 1724 C C . MET A 1 229 ? 0.146 13.584 -17.159 1.00 80.88 229 MET A C 1
ATOM 1726 O O . MET A 1 229 ? -0.760 12.828 -16.812 1.00 80.88 229 MET A O 1
ATOM 1730 N N . TYR A 1 230 ? 0.913 14.220 -16.272 1.00 83.94 230 TYR A N 1
ATOM 1731 C CA . TYR A 1 230 ? 0.702 14.124 -14.825 1.00 83.94 230 TYR A CA 1
ATOM 1732 C C . TYR A 1 230 ? -0.652 14.705 -14.414 1.00 83.94 230 TYR A C 1
ATOM 1734 O O . TYR A 1 230 ? -1.374 14.076 -13.642 1.00 83.94 230 TYR A O 1
ATOM 1742 N N . ILE A 1 231 ? -1.042 15.847 -14.989 1.00 83.81 231 ILE A N 1
ATOM 1743 C CA . ILE A 1 231 ? -2.362 16.451 -14.759 1.00 83.81 231 ILE A CA 1
ATOM 1744 C C . ILE A 1 231 ? -3.472 15.495 -15.211 1.00 83.81 231 ILE A C 1
ATOM 1746 O O . ILE A 1 231 ? -4.402 15.214 -14.452 1.00 83.81 231 ILE A O 1
ATOM 1750 N N . ALA A 1 232 ? -3.368 14.958 -16.429 1.00 83.38 232 ALA A N 1
ATOM 1751 C CA . ALA A 1 232 ? -4.345 14.014 -16.964 1.00 83.38 232 ALA A CA 1
ATOM 1752 C C . ALA A 1 232 ? -4.435 12.739 -16.108 1.00 83.38 232 ALA A C 1
ATOM 1754 O O . ALA A 1 232 ? -5.534 12.295 -15.773 1.00 83.38 232 ALA A O 1
ATOM 1755 N N . GLY A 1 233 ? -3.292 12.186 -15.691 1.00 81.94 233 GLY A N 1
ATOM 1756 C CA . GLY A 1 233 ? -3.222 11.030 -14.799 1.00 81.94 233 GLY A CA 1
ATOM 1757 C C . GLY A 1 233 ? -3.868 11.291 -13.435 1.00 81.94 233 GLY A C 1
ATOM 1758 O O . GLY A 1 233 ? -4.584 10.429 -12.926 1.00 81.94 233 GLY A O 1
ATOM 1759 N N . GLY A 1 234 ? -3.689 12.492 -12.875 1.00 81.62 234 GLY A N 1
ATOM 1760 C CA . GLY A 1 234 ? -4.349 12.923 -11.641 1.00 81.62 234 GLY A CA 1
ATOM 1761 C C . GLY A 1 234 ? -5.871 12.960 -11.765 1.00 81.62 234 GLY A C 1
ATOM 1762 O O . GLY A 1 234 ? -6.567 12.402 -10.918 1.00 81.62 234 GLY A O 1
ATOM 1763 N N . VAL A 1 235 ? -6.395 13.530 -12.854 1.00 83.44 235 VAL A N 1
ATOM 1764 C CA . VAL A 1 235 ? -7.845 13.581 -13.124 1.00 83.44 235 VAL A CA 1
ATOM 1765 C C . VAL A 1 235 ? -8.431 12.181 -13.323 1.00 83.44 235 VAL A C 1
ATOM 1767 O O . VAL A 1 235 ? -9.470 11.861 -12.746 1.00 83.44 235 VAL A O 1
ATOM 1770 N N . ILE A 1 236 ? -7.759 11.316 -14.089 1.00 84.00 236 ILE A N 1
ATOM 1771 C CA . ILE A 1 236 ? -8.194 9.923 -14.287 1.00 84.00 236 ILE A CA 1
ATOM 1772 C C . ILE A 1 23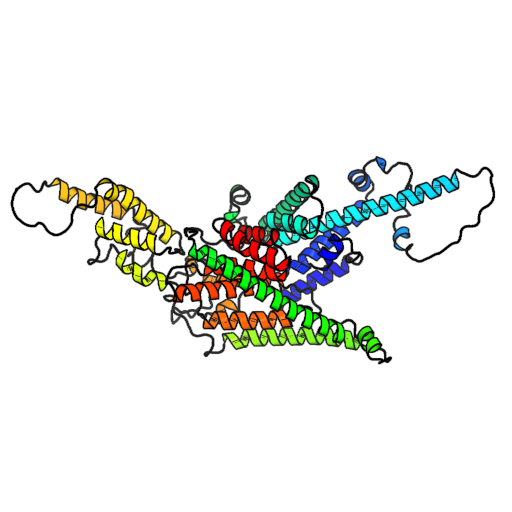6 ? -8.213 9.177 -12.948 1.00 84.00 236 ILE A C 1
ATOM 1774 O O . ILE A 1 236 ? -9.192 8.497 -12.634 1.00 84.00 236 ILE A O 1
ATOM 1778 N N . GLY A 1 237 ? -7.168 9.345 -12.133 1.00 82.06 237 GLY A N 1
ATOM 1779 C CA . GLY A 1 237 ? -7.093 8.777 -10.789 1.00 82.06 237 GLY A CA 1
ATOM 1780 C C . GLY A 1 237 ? -8.212 9.268 -9.866 1.00 82.06 237 GLY A C 1
ATOM 1781 O O . GLY A 1 237 ? -8.758 8.469 -9.108 1.00 82.06 237 GLY A O 1
ATOM 1782 N N . ALA A 1 238 ? -8.603 10.542 -9.972 1.00 80.56 238 ALA A N 1
ATOM 1783 C CA . ALA A 1 238 ? -9.712 11.135 -9.219 1.00 80.56 238 ALA A CA 1
ATOM 1784 C C . ALA A 1 238 ? -11.052 10.501 -9.566 1.00 80.56 238 ALA A C 1
ATOM 1786 O O . ALA A 1 238 ? -11.772 10.028 -8.687 1.00 80.56 238 ALA A O 1
ATOM 1787 N N . ILE A 1 239 ? -11.354 10.438 -10.863 1.00 84.81 239 ILE A N 1
ATOM 1788 C CA . ILE A 1 239 ? -12.591 9.841 -11.365 1.00 84.81 239 ILE A CA 1
ATOM 1789 C C . ILE A 1 239 ? -12.654 8.368 -10.960 1.00 84.81 239 ILE A C 1
ATOM 1791 O O . ILE A 1 239 ? -13.689 7.903 -10.484 1.00 84.81 239 ILE A O 1
ATOM 1795 N N . PHE A 1 240 ? -11.543 7.641 -11.099 1.00 86.12 240 PHE A N 1
ATOM 1796 C CA . PHE A 1 240 ? -11.463 6.237 -10.715 1.00 86.12 240 PHE A CA 1
ATOM 1797 C C . PHE A 1 240 ? -11.651 6.031 -9.206 1.00 86.12 240 PHE A C 1
ATOM 1799 O O . PHE A 1 240 ? -12.464 5.199 -8.806 1.00 86.12 240 PHE A O 1
ATOM 1806 N N . GLY A 1 241 ? -10.969 6.812 -8.364 1.00 85.31 241 GLY A N 1
ATOM 1807 C CA . GLY A 1 241 ? -11.112 6.745 -6.907 1.00 85.31 241 GLY A CA 1
ATOM 1808 C C . GLY A 1 241 ? -12.541 7.044 -6.448 1.00 85.31 241 GLY A C 1
ATOM 1809 O O . GLY A 1 241 ? -13.114 6.288 -5.662 1.00 85.31 241 GLY A O 1
ATOM 1810 N N . GLN A 1 242 ? -13.166 8.078 -7.017 1.00 84.75 242 GLN A N 1
ATOM 1811 C CA . GLN A 1 242 ? -14.552 8.430 -6.712 1.00 84.75 242 GLN A CA 1
ATOM 1812 C C . GLN A 1 242 ? -15.534 7.351 -7.181 1.00 84.75 242 GLN A C 1
ATOM 1814 O O . GLN A 1 242 ? -16.473 6.996 -6.464 1.00 84.75 242 GLN A O 1
ATOM 1819 N N . PHE A 1 243 ? -15.305 6.781 -8.363 1.00 87.94 243 PHE A N 1
ATOM 1820 C CA . PHE A 1 243 ? -16.092 5.664 -8.874 1.00 87.94 243 PHE A CA 1
ATOM 1821 C C . PHE A 1 243 ? -15.990 4.429 -7.968 1.00 87.94 243 PHE A C 1
ATOM 1823 O O . PHE A 1 243 ? -17.016 3.836 -7.620 1.00 87.94 243 PHE A O 1
ATOM 1830 N N . LEU A 1 244 ? -14.783 4.079 -7.512 1.00 89.06 244 LEU A N 1
ATOM 1831 C CA . LEU A 1 244 ? -14.586 3.010 -6.534 1.00 89.06 244 LEU A CA 1
ATOM 1832 C C . LEU A 1 244 ? -15.329 3.308 -5.226 1.00 89.06 244 LEU A C 1
ATOM 1834 O O . LEU A 1 244 ? -16.059 2.449 -4.738 1.00 89.06 244 LEU A O 1
ATOM 1838 N N . ASN A 1 245 ? -15.246 4.530 -4.698 1.00 88.12 245 ASN A N 1
ATOM 1839 C CA . ASN A 1 245 ? -15.970 4.927 -3.486 1.00 88.12 245 ASN A CA 1
ATOM 1840 C C . ASN A 1 245 ? -17.500 4.793 -3.631 1.00 88.12 245 ASN A C 1
ATOM 1842 O O . ASN A 1 245 ? -18.186 4.352 -2.701 1.00 88.12 245 ASN A O 1
ATOM 1846 N N . LEU A 1 246 ? -18.064 5.097 -4.804 1.00 90.12 246 LEU A N 1
ATOM 1847 C CA . LEU A 1 246 ? -19.490 4.885 -5.088 1.00 90.12 246 LEU A CA 1
ATOM 1848 C C . LEU A 1 246 ? -19.870 3.396 -5.074 1.00 90.12 246 LEU A C 1
ATOM 1850 O O . LEU A 1 246 ? -20.901 3.020 -4.502 1.00 90.12 246 LEU A O 1
ATOM 1854 N N . ILE A 1 247 ? -19.032 2.532 -5.650 1.00 91.50 247 ILE A N 1
ATOM 1855 C CA . ILE A 1 247 ? -19.240 1.078 -5.621 1.00 91.50 247 ILE A CA 1
ATOM 1856 C C . ILE A 1 247 ? -19.156 0.560 -4.183 1.00 91.50 247 ILE A C 1
ATOM 1858 O O . ILE A 1 247 ? -20.082 -0.104 -3.707 1.00 91.50 247 ILE A O 1
ATOM 1862 N N . LEU A 1 248 ? -18.086 0.907 -3.468 1.00 90.62 248 LEU A N 1
ATOM 1863 C CA . LEU A 1 248 ? -17.833 0.471 -2.097 1.00 90.62 248 LEU A CA 1
ATOM 1864 C C . LEU A 1 248 ? -18.951 0.926 -1.151 1.00 90.62 248 LEU A C 1
ATOM 1866 O O . LEU A 1 248 ? -19.485 0.117 -0.389 1.00 90.62 248 LEU A O 1
ATOM 1870 N N . SER A 1 249 ? -19.400 2.179 -1.257 1.00 90.31 249 SER A N 1
ATOM 1871 C CA . SER A 1 249 ? -20.518 2.690 -0.451 1.00 90.31 249 SER A CA 1
ATOM 1872 C C . SER A 1 249 ? -21.842 1.982 -0.764 1.00 90.31 249 SER A C 1
ATOM 1874 O O . SER A 1 249 ? -22.647 1.732 0.139 1.00 90.31 249 SER A O 1
ATOM 1876 N N . THR A 1 250 ? -22.071 1.584 -2.018 1.00 90.81 250 THR A N 1
ATOM 1877 C CA . THR A 1 250 ? -23.247 0.792 -2.406 1.00 90.81 250 THR A CA 1
ATOM 1878 C C . THR A 1 250 ? -23.200 -0.608 -1.794 1.00 90.81 250 THR A C 1
ATOM 1880 O O . THR A 1 250 ? -24.204 -1.070 -1.241 1.00 90.81 250 THR A O 1
ATOM 1883 N N . ILE A 1 251 ? -22.039 -1.271 -1.835 1.00 90.81 251 ILE A N 1
ATOM 1884 C CA . ILE A 1 251 ? -21.816 -2.582 -1.206 1.00 90.81 251 ILE A CA 1
ATOM 1885 C C . ILE A 1 251 ? -22.040 -2.483 0.305 1.00 90.81 251 ILE A C 1
ATOM 1887 O O . ILE A 1 251 ? -22.807 -3.267 0.869 1.00 90.81 251 ILE A O 1
ATOM 1891 N N . GLN A 1 252 ? -21.463 -1.468 0.948 1.00 89.06 252 GLN A N 1
ATOM 1892 C CA . GLN A 1 252 ? -21.622 -1.216 2.377 1.00 89.06 252 GLN A CA 1
ATOM 1893 C C . GLN A 1 252 ? -23.090 -1.022 2.764 1.00 89.06 252 GLN A C 1
ATOM 1895 O O . GLN A 1 252 ? -23.564 -1.630 3.725 1.00 89.06 252 GLN A O 1
ATOM 1900 N N . ARG A 1 253 ? -23.845 -0.210 2.008 1.00 87.75 253 ARG A N 1
ATOM 1901 C CA . ARG A 1 253 ? -25.279 0.015 2.256 1.00 87.75 253 ARG A CA 1
ATOM 1902 C C . ARG A 1 253 ? -26.074 -1.282 2.143 1.00 87.75 253 ARG A C 1
ATOM 1904 O O . ARG A 1 253 ? -26.876 -1.564 3.033 1.00 87.75 253 ARG A O 1
ATOM 1911 N N . LYS A 1 254 ? -25.823 -2.092 1.107 1.00 87.06 254 LYS A N 1
ATOM 1912 C CA . LYS A 1 254 ? -26.479 -3.399 0.937 1.00 87.06 254 LYS A CA 1
ATOM 1913 C C . LYS A 1 254 ? -26.149 -4.342 2.097 1.00 87.06 254 LYS A C 1
ATOM 1915 O O . LYS A 1 254 ? -27.064 -4.848 2.743 1.00 87.06 254 LYS A O 1
ATOM 1920 N N . ARG A 1 255 ? -24.872 -4.518 2.446 1.00 88.38 255 ARG A N 1
ATOM 1921 C CA . ARG A 1 255 ? -24.455 -5.355 3.588 1.00 88.38 255 ARG A CA 1
ATOM 1922 C C . ARG A 1 255 ? -25.059 -4.873 4.906 1.00 88.38 255 ARG A C 1
ATOM 1924 O O . ARG A 1 255 ? -25.564 -5.672 5.694 1.00 88.38 255 ARG A O 1
ATOM 1931 N N . LYS A 1 256 ? -25.105 -3.558 5.131 1.00 83.75 256 LYS A N 1
ATOM 1932 C CA . LYS A 1 256 ? -25.722 -2.980 6.330 1.00 83.75 256 LYS A CA 1
ATOM 1933 C C . LYS A 1 256 ? -27.220 -3.283 6.418 1.00 83.75 256 LYS A C 1
ATOM 1935 O O . LYS A 1 256 ? -27.692 -3.614 7.503 1.00 83.75 256 LYS A O 1
ATOM 1940 N N . GLN A 1 257 ? -27.947 -3.204 5.303 1.00 81.00 257 GLN A N 1
ATOM 1941 C CA . GLN A 1 257 ? -29.385 -3.491 5.239 1.00 81.00 257 GLN A CA 1
ATOM 1942 C C . GLN A 1 257 ? -29.706 -4.981 5.437 1.00 81.00 257 GLN A C 1
ATOM 1944 O O . GLN A 1 257 ? -30.644 -5.305 6.165 1.00 81.00 257 GLN A O 1
ATOM 1949 N N . TYR A 1 258 ? -28.925 -5.879 4.826 1.00 79.62 258 TYR A N 1
ATOM 1950 C CA . TYR A 1 258 ? -29.242 -7.312 4.782 1.00 79.62 258 TYR A CA 1
ATOM 1951 C C . TYR A 1 258 ? -28.545 -8.174 5.844 1.00 79.62 258 TYR A C 1
ATOM 1953 O O . TYR A 1 258 ? -29.082 -9.221 6.194 1.00 79.62 258 TYR A O 1
ATOM 1961 N N . LEU A 1 259 ? -27.394 -7.754 6.383 1.00 77.94 259 LEU A N 1
ATOM 1962 C CA . LEU A 1 259 ? -26.584 -8.559 7.314 1.00 77.94 259 LEU A CA 1
ATOM 1963 C C . LEU A 1 259 ? -26.364 -7.876 8.669 1.00 77.94 259 LEU A C 1
ATOM 1965 O O . LEU A 1 259 ? -26.336 -8.535 9.712 1.00 77.94 259 LEU A O 1
ATOM 1969 N N . ILE A 1 260 ? -26.218 -6.547 8.707 1.00 74.56 260 ILE A N 1
ATOM 1970 C CA . ILE A 1 260 ? -25.892 -5.857 9.965 1.00 74.56 260 ILE A CA 1
ATOM 1971 C C . ILE A 1 260 ? -27.147 -5.451 10.744 1.00 74.56 260 ILE A C 1
ATOM 1973 O O . ILE A 1 260 ? -27.441 -6.054 11.777 1.00 74.56 260 ILE A O 1
ATOM 1977 N N . ASN A 1 261 ? -27.922 -4.503 10.214 1.00 72.75 261 ASN A N 1
ATOM 1978 C CA . ASN A 1 261 ? -29.119 -3.936 10.845 1.00 72.75 261 ASN A CA 1
ATOM 1979 C C . ASN A 1 261 ? -30.407 -4.522 10.247 1.00 72.75 261 ASN A C 1
ATOM 1981 O O . ASN A 1 261 ? -31.325 -3.798 9.854 1.00 72.75 261 ASN A O 1
ATOM 1985 N N . VAL A 1 262 ? -30.491 -5.853 10.201 1.00 71.19 262 VAL A N 1
ATOM 1986 C CA . VAL A 1 262 ? -31.636 -6.569 9.606 1.00 71.19 262 VAL A CA 1
ATOM 1987 C C . VAL A 1 262 ? -32.953 -6.188 10.285 1.00 71.19 262 VAL A C 1
ATOM 1989 O O . VAL A 1 262 ? -33.981 -6.053 9.626 1.00 71.19 262 VAL A O 1
ATOM 1992 N N . GLU A 1 263 ? -32.929 -5.976 11.602 1.00 68.50 263 GLU A N 1
ATOM 1993 C CA . GLU A 1 263 ? -34.108 -5.588 12.383 1.00 68.50 263 GLU A CA 1
ATOM 1994 C C . GLU A 1 263 ? -34.613 -4.187 12.017 1.00 68.50 263 GLU A C 1
ATOM 1996 O O . GLU A 1 263 ? -35.815 -3.983 11.870 1.00 68.50 263 GLU A O 1
ATOM 2001 N N . GLU A 1 264 ? -33.710 -3.224 11.821 1.00 70.31 264 GLU A N 1
ATOM 2002 C CA . GLU A 1 264 ? -34.064 -1.851 11.451 1.00 70.31 264 GLU A CA 1
ATOM 2003 C C . GLU A 1 264 ? -34.621 -1.788 10.022 1.00 70.31 264 GLU A C 1
ATOM 2005 O O . GLU A 1 264 ? -35.619 -1.117 9.759 1.00 70.31 264 GLU A O 1
ATOM 2010 N N . HIS A 1 265 ? -34.020 -2.545 9.101 1.00 70.88 265 HIS A N 1
ATOM 2011 C CA . HIS A 1 265 ? -34.496 -2.639 7.726 1.00 70.88 265 HIS A CA 1
ATOM 2012 C C . HIS A 1 265 ? -35.859 -3.344 7.634 1.00 70.88 265 HIS A C 1
ATOM 2014 O O . HIS A 1 265 ? -36.760 -2.856 6.953 1.00 70.88 265 HIS A O 1
ATOM 2020 N N . ARG A 1 266 ? -36.068 -4.434 8.387 1.00 69.94 266 ARG A N 1
ATOM 2021 C CA . ARG A 1 266 ? -37.372 -5.116 8.467 1.00 69.94 266 ARG A CA 1
ATOM 2022 C C . ARG A 1 266 ? -38.456 -4.249 9.095 1.00 69.94 266 ARG A C 1
ATOM 2024 O O . ARG A 1 266 ? -39.575 -4.261 8.589 1.00 69.94 266 ARG A O 1
ATOM 2031 N N . LYS A 1 267 ? -38.124 -3.455 10.122 1.00 72.88 267 LYS A N 1
ATOM 2032 C CA . LYS A 1 267 ? -39.039 -2.448 10.684 1.00 72.88 267 LYS A CA 1
ATOM 2033 C C . LYS A 1 267 ? -39.473 -1.436 9.622 1.00 72.88 267 LYS A C 1
ATOM 2035 O O . LYS A 1 267 ? -40.661 -1.150 9.532 1.00 72.88 267 LYS A O 1
ATOM 2040 N N . LYS A 1 268 ? -38.552 -0.961 8.772 1.00 75.19 268 LYS A N 1
ATOM 2041 C CA . LYS A 1 268 ? -38.880 -0.056 7.651 1.00 75.19 268 LYS A CA 1
ATOM 2042 C C . LYS A 1 268 ? -39.781 -0.698 6.588 1.00 75.19 268 LYS A C 1
ATOM 2044 O O . LYS A 1 268 ? -40.575 0.007 5.982 1.00 75.19 268 LYS A O 1
ATOM 2049 N N . ILE A 1 269 ? -39.687 -2.014 6.381 1.00 77.94 269 ILE A N 1
ATOM 2050 C CA . ILE A 1 269 ? -40.509 -2.776 5.416 1.00 77.94 269 ILE A CA 1
ATOM 2051 C C . ILE A 1 269 ? -41.830 -3.281 6.052 1.00 77.94 269 ILE A C 1
ATOM 2053 O O . ILE A 1 269 ? -42.642 -3.922 5.394 1.00 77.94 269 ILE A O 1
ATOM 2057 N N . GLY A 1 270 ? -42.088 -2.992 7.333 1.00 73.62 270 GLY A N 1
ATOM 2058 C CA . GLY A 1 270 ? -43.314 -3.414 8.026 1.00 73.62 270 GLY A CA 1
ATOM 2059 C C . GLY A 1 270 ? -43.326 -4.882 8.481 1.00 73.62 270 GLY A C 1
ATOM 2060 O O . GLY A 1 270 ? -44.363 -5.398 8.892 1.00 73.62 270 GLY A O 1
ATOM 2061 N N . LEU A 1 271 ? -42.181 -5.574 8.451 1.00 73.75 271 LEU A N 1
ATOM 2062 C CA . LEU A 1 271 ? -42.041 -6.941 8.959 1.00 73.75 271 LEU A CA 1
ATOM 2063 C C . LEU A 1 271 ? -41.681 -6.926 10.453 1.00 73.75 271 LEU A C 1
ATOM 2065 O O . LEU A 1 271 ? -40.543 -6.662 10.833 1.00 73.75 271 LEU A O 1
ATOM 2069 N N . VAL A 1 272 ? -42.654 -7.267 11.303 1.00 67.25 272 VAL A N 1
ATOM 2070 C CA . VAL A 1 272 ? -42.536 -7.206 12.778 1.00 67.25 272 VAL A CA 1
ATOM 2071 C C . VAL A 1 272 ? -41.874 -8.456 13.391 1.00 67.25 272 VAL A C 1
ATOM 2073 O O . VAL A 1 272 ? -41.521 -8.465 14.567 1.00 67.25 272 VAL A O 1
ATOM 2076 N N . LYS A 1 273 ? -41.659 -9.533 12.618 1.00 71.31 273 LYS A N 1
ATOM 2077 C CA . LYS A 1 273 ? -41.089 -10.781 13.162 1.00 71.31 273 LYS A CA 1
ATOM 2078 C C . LYS A 1 273 ? -39.611 -10.605 13.562 1.00 71.31 273 LYS A C 1
ATOM 2080 O O . LYS A 1 273 ? -38.800 -10.271 12.687 1.00 71.31 273 LYS A O 1
ATOM 2085 N N . PRO A 1 274 ? -39.237 -10.897 14.826 1.00 68.81 274 PRO A N 1
ATOM 2086 C CA . PRO A 1 274 ? -37.855 -10.797 15.279 1.00 68.81 274 PRO A CA 1
ATOM 2087 C C . PRO A 1 274 ? -36.966 -11.786 14.517 1.00 68.81 274 PRO A C 1
ATOM 2089 O O . PRO A 1 274 ? -37.344 -12.932 14.267 1.00 68.81 274 PRO A O 1
ATOM 2092 N N . VAL A 1 275 ? -35.779 -11.329 14.117 1.00 71.88 275 VAL A N 1
ATOM 2093 C CA . VAL A 1 275 ? -34.777 -12.171 13.451 1.00 71.88 275 VAL A CA 1
ATOM 2094 C C . VAL A 1 275 ? -34.026 -12.958 14.517 1.00 71.88 275 VAL A C 1
ATOM 2096 O O . VAL A 1 275 ? -33.627 -12.409 15.542 1.00 71.88 275 VAL A O 1
ATOM 2099 N N . ASN A 1 276 ? -33.788 -14.248 14.279 1.00 79.94 276 ASN A N 1
ATOM 2100 C CA . ASN A 1 276 ? -32.949 -15.031 15.176 1.00 79.94 276 ASN A CA 1
ATOM 2101 C C . ASN A 1 276 ? -31.501 -14.507 15.119 1.00 79.94 276 ASN A C 1
ATOM 2103 O O . ASN A 1 276 ? -30.829 -14.633 14.093 1.00 79.94 276 ASN A O 1
ATOM 2107 N N . LYS A 1 277 ? -31.007 -13.941 16.228 1.00 80.56 277 LYS A N 1
ATOM 2108 C CA . LYS A 1 277 ? -29.648 -13.379 16.329 1.00 80.56 277 LYS A CA 1
ATOM 2109 C C . LYS A 1 277 ? -28.561 -14.395 15.962 1.00 80.56 277 LYS A C 1
ATOM 2111 O O . LYS A 1 277 ? -27.585 -14.022 15.317 1.00 80.56 277 LYS A O 1
ATOM 2116 N N . LYS A 1 278 ? -28.754 -15.678 16.303 1.00 83.12 278 LYS A N 1
ATOM 2117 C CA . LYS A 1 278 ? -27.812 -16.755 15.952 1.00 83.12 278 LYS A CA 1
ATOM 2118 C C . LYS A 1 278 ? -27.739 -16.986 14.443 1.00 83.12 278 LYS A C 1
ATOM 2120 O O . LYS A 1 278 ? -26.651 -17.179 13.916 1.00 83.12 278 LYS A O 1
ATOM 2125 N N . LEU A 1 279 ? -28.876 -16.909 13.748 1.00 83.56 279 LEU A N 1
ATOM 2126 C CA . LEU A 1 279 ? -28.927 -17.051 12.292 1.00 83.56 279 LEU A CA 1
ATOM 2127 C C . LEU A 1 279 ? -28.222 -15.883 11.597 1.00 83.56 279 LEU A C 1
ATOM 2129 O O . LEU A 1 279 ? -27.485 -16.099 10.645 1.00 83.56 279 LEU A O 1
ATOM 2133 N N . ASN A 1 280 ? -28.400 -14.654 12.090 1.00 81.75 280 ASN A N 1
ATOM 2134 C CA . ASN A 1 280 ? -27.711 -13.499 11.516 1.00 81.75 280 ASN A CA 1
ATOM 2135 C C . ASN A 1 280 ? -26.186 -13.577 11.717 1.00 81.75 280 ASN A C 1
ATOM 2137 O O . ASN A 1 280 ? -25.419 -13.335 10.791 1.00 81.75 280 ASN A O 1
ATOM 2141 N N . ALA A 1 281 ? -25.739 -13.980 12.911 1.00 83.88 281 ALA A N 1
ATOM 2142 C CA . ALA A 1 281 ? -24.321 -14.231 13.164 1.00 83.88 281 ALA A CA 1
ATOM 2143 C C . ALA A 1 281 ? -23.764 -15.327 12.236 1.00 83.88 281 ALA A C 1
ATOM 2145 O O . ALA A 1 281 ? -22.700 -15.149 11.650 1.00 83.88 281 ALA A O 1
ATOM 2146 N N . PHE A 1 282 ? -24.515 -16.416 12.043 1.00 88.38 282 PHE A N 1
ATOM 2147 C CA . PHE A 1 282 ? -24.149 -17.486 11.116 1.00 88.38 282 PHE A CA 1
ATOM 2148 C C . PHE A 1 282 ? -24.038 -16.993 9.666 1.00 88.38 282 PHE A C 1
ATOM 2150 O O . PHE A 1 282 ? -23.055 -17.304 9.003 1.00 88.38 282 PHE A O 1
ATOM 2157 N N . LEU A 1 283 ? -24.985 -16.175 9.190 1.00 86.50 283 LEU A N 1
ATOM 2158 C CA . LEU A 1 283 ? -24.950 -15.610 7.836 1.00 86.50 283 LEU A CA 1
ATOM 2159 C C . LEU A 1 283 ? -23.695 -14.763 7.597 1.00 86.50 283 LEU A C 1
ATOM 2161 O O . LEU A 1 283 ? -23.035 -14.934 6.574 1.00 86.50 283 LEU A O 1
ATOM 2165 N N . ARG A 1 284 ? -23.314 -13.914 8.559 1.00 87.31 284 ARG A N 1
ATOM 2166 C CA . ARG A 1 284 ? -22.086 -13.105 8.466 1.00 87.31 284 ARG A CA 1
ATOM 2167 C C . ARG A 1 284 ? -20.828 -13.965 8.384 1.00 87.31 284 ARG A C 1
ATOM 2169 O O . ARG A 1 284 ? -19.964 -13.695 7.563 1.00 87.31 284 ARG A O 1
ATOM 2176 N N . ILE A 1 285 ? -20.738 -15.008 9.210 1.00 90.19 285 ILE A N 1
ATOM 2177 C CA . ILE A 1 285 ? -19.602 -15.940 9.176 1.00 90.19 285 ILE A CA 1
ATOM 2178 C C . ILE A 1 285 ? -19.580 -16.692 7.839 1.00 90.19 285 ILE A C 1
ATOM 2180 O O . ILE A 1 285 ? -18.523 -16.826 7.229 1.00 90.19 285 ILE A O 1
ATOM 2184 N N . SER A 1 286 ? -20.742 -17.141 7.356 1.00 91.50 286 SER A N 1
ATOM 2185 C CA . SER A 1 286 ? -20.841 -17.873 6.092 1.00 91.50 286 SER A CA 1
ATOM 2186 C C . SER A 1 286 ? -20.415 -17.030 4.889 1.00 91.50 286 SER A C 1
ATOM 2188 O O . SER A 1 286 ? -19.709 -17.543 4.028 1.00 91.50 286 SER A O 1
ATOM 2190 N N . GLU A 1 287 ? -20.759 -15.737 4.852 1.00 91.25 287 GLU A N 1
ATOM 2191 C CA . GLU A 1 287 ? -20.311 -14.821 3.798 1.00 91.25 287 GLU A CA 1
ATOM 2192 C C . GLU A 1 287 ? -18.781 -14.730 3.767 1.00 91.25 287 GLU A C 1
ATOM 2194 O O . GLU A 1 287 ? -18.176 -14.920 2.714 1.00 91.25 287 GLU A O 1
ATOM 2199 N N . THR A 1 288 ? -18.153 -14.509 4.925 1.00 91.06 288 THR A N 1
ATOM 2200 C CA . THR A 1 288 ? -16.692 -14.443 5.052 1.00 91.06 288 THR A CA 1
ATOM 2201 C C . THR A 1 288 ? -16.015 -15.718 4.549 1.00 91.06 288 THR A C 1
ATOM 2203 O O . THR A 1 288 ? -15.045 -15.645 3.797 1.00 91.06 288 THR A O 1
ATOM 2206 N N . VAL A 1 289 ? -16.527 -16.890 4.939 1.00 92.50 289 VAL A N 1
ATOM 2207 C CA . VAL A 1 289 ? -15.966 -18.187 4.529 1.00 92.50 289 VAL A CA 1
ATOM 2208 C C . VAL A 1 289 ? -16.117 -18.396 3.023 1.00 92.50 289 VAL A C 1
ATOM 2210 O O . VAL A 1 289 ? -15.169 -18.824 2.373 1.00 92.50 289 VAL A O 1
ATOM 2213 N N . ILE A 1 290 ? -17.274 -18.055 2.449 1.00 93.75 290 ILE A N 1
ATOM 2214 C CA . ILE A 1 290 ? -17.502 -18.151 1.001 1.00 93.75 290 ILE A CA 1
ATOM 2215 C C . ILE A 1 290 ? -16.524 -17.250 0.244 1.00 93.75 290 ILE A C 1
ATOM 2217 O O . ILE A 1 290 ? -15.928 -17.695 -0.734 1.00 93.75 290 ILE A O 1
ATOM 2221 N N . ILE A 1 291 ? -16.317 -16.013 0.703 1.00 93.56 291 ILE A N 1
ATOM 2222 C CA . ILE A 1 291 ? -15.363 -15.089 0.080 1.00 93.56 291 ILE A CA 1
ATOM 2223 C C . ILE A 1 291 ? -13.944 -15.653 0.159 1.00 93.56 291 ILE A C 1
ATOM 2225 O O . ILE A 1 291 ? -13.270 -15.669 -0.861 1.00 93.56 291 ILE A O 1
ATOM 2229 N N . ALA A 1 292 ? -13.523 -16.186 1.310 1.00 92.25 292 ALA A N 1
ATOM 2230 C CA . ALA A 1 292 ? -12.201 -16.797 1.469 1.00 92.25 292 ALA A CA 1
ATOM 2231 C C . ALA A 1 292 ? -11.983 -18.006 0.533 1.00 92.25 292 ALA A C 1
ATOM 2233 O O . ALA A 1 292 ? -10.906 -18.189 -0.035 1.00 92.25 292 ALA A O 1
ATOM 2234 N N . VAL A 1 293 ? -13.018 -18.828 0.327 1.00 94.12 293 VAL A N 1
ATOM 2235 C CA . VAL A 1 293 ? -12.969 -19.941 -0.633 1.00 94.12 293 VAL A CA 1
ATOM 2236 C C . VAL A 1 293 ? -12.873 -19.417 -2.066 1.00 94.12 293 VAL A C 1
ATOM 2238 O O . VAL A 1 293 ? -12.062 -19.912 -2.844 1.00 94.12 293 VAL A O 1
ATOM 2241 N N . ILE A 1 294 ? -13.658 -18.396 -2.420 1.00 94.50 294 ILE A N 1
ATOM 2242 C CA . ILE A 1 294 ? -13.611 -17.770 -3.748 1.00 94.50 294 ILE A CA 1
ATOM 2243 C C . ILE A 1 294 ? -12.234 -17.147 -4.007 1.00 94.50 294 ILE A C 1
ATOM 2245 O O . ILE A 1 294 ? -11.681 -17.346 -5.088 1.00 94.50 294 ILE A O 1
ATOM 2249 N N . THR A 1 295 ? -11.656 -16.433 -3.037 1.00 92.81 295 THR A N 1
ATOM 2250 C CA . THR A 1 295 ? -10.321 -15.837 -3.178 1.00 92.81 295 THR A CA 1
ATOM 2251 C C . THR A 1 295 ? -9.266 -16.914 -3.389 1.00 92.81 295 THR A C 1
ATOM 2253 O O . THR A 1 295 ? -8.473 -16.792 -4.318 1.00 92.81 295 THR A O 1
ATOM 2256 N N . ALA A 1 296 ? -9.300 -18.006 -2.617 1.00 92.12 296 ALA A N 1
ATOM 2257 C CA . ALA A 1 296 ? -8.378 -19.126 -2.797 1.00 92.12 296 ALA A CA 1
ATOM 2258 C C . ALA A 1 296 ? -8.521 -19.771 -4.186 1.00 92.12 296 ALA A C 1
ATOM 2260 O O . ALA A 1 296 ? -7.528 -19.989 -4.878 1.00 92.12 296 ALA A O 1
ATOM 2261 N N . LEU A 1 297 ? -9.756 -20.017 -4.640 1.00 92.94 297 LEU A N 1
ATOM 2262 C CA . LEU A 1 297 ? -10.011 -20.572 -5.970 1.00 92.94 297 LEU A CA 1
ATOM 2263 C C . LEU A 1 297 ? -9.460 -19.670 -7.073 1.00 92.94 297 LEU A C 1
ATOM 2265 O O . LEU A 1 297 ? -8.790 -20.159 -7.975 1.00 92.94 297 LEU A O 1
ATOM 2269 N N . VAL A 1 298 ? -9.695 -18.363 -6.989 1.00 92.31 298 VAL A N 1
ATOM 2270 C CA . VAL A 1 298 ? -9.239 -17.398 -7.993 1.00 92.31 298 VAL A CA 1
ATOM 2271 C C . VAL A 1 298 ? -7.717 -17.269 -8.017 1.00 92.31 298 VAL A C 1
ATOM 2273 O O . VAL A 1 298 ? -7.129 -17.320 -9.097 1.00 92.31 298 VAL A O 1
ATOM 2276 N N . VAL A 1 299 ? -7.074 -17.184 -6.849 1.00 90.25 299 VAL A N 1
ATOM 2277 C CA . VAL A 1 299 ? -5.608 -17.112 -6.721 1.00 90.25 299 VAL A CA 1
ATOM 2278 C C . VAL A 1 299 ? -4.930 -18.403 -7.197 1.00 90.25 299 VAL A C 1
ATOM 2280 O O . VAL A 1 299 ? -3.805 -18.358 -7.690 1.00 90.25 299 VAL A O 1
ATOM 2283 N N . CYS A 1 300 ? -5.594 -19.559 -7.120 1.00 89.44 300 CYS A N 1
ATOM 2284 C CA . CYS A 1 300 ? -5.059 -20.814 -7.654 1.00 89.44 300 CYS A CA 1
ATOM 2285 C C . CYS A 1 300 ? -5.362 -21.021 -9.150 1.00 89.44 300 CYS A C 1
ATOM 2287 O O . CYS A 1 300 ? -4.498 -21.485 -9.895 1.00 89.44 300 CYS A O 1
ATOM 2289 N N . TRP A 1 301 ? -6.575 -20.709 -9.612 1.00 90.81 301 TRP A N 1
ATOM 2290 C CA . TRP A 1 301 ? -7.028 -21.041 -10.970 1.00 90.81 301 TRP A CA 1
ATOM 2291 C C . TRP A 1 301 ? -6.570 -20.042 -12.031 1.00 90.81 301 TRP A C 1
ATOM 2293 O O . TRP A 1 301 ? -6.191 -20.451 -13.126 1.00 90.81 301 TRP A O 1
ATOM 2303 N N . ILE A 1 302 ? -6.592 -18.737 -11.742 1.00 90.44 302 ILE A N 1
ATOM 2304 C CA . ILE A 1 302 ? -6.227 -17.732 -12.752 1.00 90.44 302 ILE A CA 1
ATOM 2305 C C . ILE A 1 302 ? -4.760 -17.873 -13.184 1.00 90.44 302 ILE A C 1
ATOM 2307 O O . ILE A 1 302 ? -4.517 -17.933 -14.390 1.00 90.44 302 ILE A O 1
ATOM 2311 N N . PRO A 1 303 ? -3.781 -18.005 -12.267 1.00 88.00 303 PRO A N 1
ATOM 2312 C CA . PRO A 1 303 ? -2.377 -18.123 -12.662 1.00 88.00 303 PRO A CA 1
ATOM 2313 C C . PRO A 1 303 ? -2.019 -19.478 -13.294 1.00 88.00 303 PRO A C 1
ATOM 2315 O O . PRO A 1 303 ? -0.981 -19.619 -13.941 1.00 88.00 303 PRO A O 1
ATOM 2318 N N . THR A 1 304 ? -2.847 -20.509 -13.109 1.00 86.31 304 THR A N 1
ATOM 2319 C CA . THR A 1 304 ? -2.614 -21.839 -13.700 1.00 86.31 304 THR A CA 1
ATOM 2320 C C . THR A 1 304 ? -3.183 -21.968 -15.113 1.00 86.31 304 THR A C 1
ATOM 2322 O O . THR A 1 304 ? -2.765 -22.856 -15.861 1.00 86.31 304 THR A O 1
ATOM 2325 N N . ALA A 1 305 ? -4.072 -21.062 -15.527 1.00 87.94 305 ALA A N 1
ATOM 2326 C CA . ALA A 1 305 ? -4.625 -21.044 -16.873 1.00 87.94 305 ALA A CA 1
ATOM 2327 C C . ALA A 1 305 ? -3.553 -20.684 -17.919 1.00 87.94 305 ALA A C 1
ATOM 2329 O O . ALA A 1 305 ? -3.090 -19.546 -17.998 1.00 87.94 305 ALA A O 1
ATOM 2330 N N . LYS A 1 306 ? -3.217 -21.645 -18.792 1.00 81.44 306 LYS A N 1
ATOM 2331 C CA . LYS A 1 306 ? -2.223 -21.470 -19.872 1.00 81.44 306 LYS A CA 1
ATOM 2332 C C . LYS A 1 306 ? -2.554 -20.328 -20.838 1.00 81.44 306 LYS A C 1
ATOM 2334 O O . LYS A 1 306 ? -1.656 -19.745 -21.417 1.00 81.44 306 LYS A O 1
ATOM 2339 N N . SER A 1 307 ? -3.836 -20.001 -21.012 1.00 82.25 307 SER A N 1
ATOM 2340 C CA . SER A 1 307 ? -4.266 -18.887 -21.865 1.00 82.25 307 SER A CA 1
ATOM 2341 C C . SER A 1 307 ? -4.006 -17.515 -21.246 1.00 82.25 307 SER A C 1
ATOM 2343 O O . SER A 1 307 ? -4.161 -16.508 -21.934 1.00 82.25 307 SER A O 1
ATOM 2345 N N . VAL A 1 308 ? -3.716 -17.452 -19.946 1.00 81.19 308 VAL A N 1
ATOM 2346 C CA . VAL A 1 308 ? -3.539 -16.212 -19.183 1.00 81.19 308 VAL A CA 1
ATOM 2347 C C . VAL A 1 308 ? -2.065 -15.973 -18.881 1.00 81.19 308 VAL A C 1
ATOM 2349 O O . VAL A 1 308 ? -1.612 -14.844 -19.053 1.00 81.19 308 VAL A O 1
ATOM 2352 N N . ASP A 1 309 ? -1.334 -17.016 -18.483 1.00 82.88 309 ASP A N 1
ATOM 2353 C CA . ASP A 1 309 ? 0.072 -16.919 -18.090 1.00 82.88 309 ASP A CA 1
ATOM 2354 C C . ASP A 1 309 ? 0.955 -17.845 -18.937 1.00 82.88 309 ASP A C 1
ATOM 2356 O O . ASP A 1 309 ? 0.928 -19.072 -18.794 1.00 82.88 309 ASP A O 1
ATOM 2360 N N . GLU A 1 310 ? 1.731 -17.237 -19.831 1.00 82.19 310 GLU A N 1
ATOM 2361 C CA . GLU A 1 310 ? 2.706 -17.910 -20.690 1.00 82.19 310 GLU A CA 1
ATOM 2362 C C . GLU A 1 310 ? 4.123 -17.644 -20.172 1.00 82.19 310 GLU A C 1
ATOM 2364 O O . GLU A 1 310 ? 4.421 -16.555 -19.666 1.00 82.19 310 GLU A O 1
ATOM 2369 N N . CYS A 1 311 ? 5.010 -18.637 -20.302 1.00 85.94 311 CYS A N 1
ATOM 2370 C CA . CYS A 1 311 ? 6.379 -18.491 -19.823 1.00 85.94 311 CYS A CA 1
ATOM 2371 C C . CYS A 1 311 ? 7.097 -17.394 -20.612 1.00 85.94 311 CYS A C 1
ATOM 2373 O O . CYS A 1 311 ? 7.193 -17.439 -21.838 1.00 85.94 311 CYS A O 1
ATOM 2375 N N . THR A 1 312 ? 7.572 -16.381 -19.897 1.00 85.94 312 THR A N 1
ATOM 2376 C CA . THR A 1 312 ? 8.183 -15.191 -20.480 1.00 85.94 312 THR A CA 1
ATOM 2377 C C . THR A 1 312 ? 9.693 -15.267 -20.346 1.00 85.94 312 THR A C 1
ATOM 2379 O O . THR A 1 312 ? 10.202 -15.443 -19.244 1.00 85.94 312 THR A O 1
ATOM 2382 N N . SER A 1 313 ? 10.412 -15.119 -21.460 1.00 84.00 313 SER A N 1
ATOM 2383 C CA . SER A 1 313 ? 11.880 -15.100 -21.461 1.00 84.00 313 SER A CA 1
ATOM 2384 C C . SER A 1 313 ? 12.437 -13.912 -20.667 1.00 84.00 313 SER A C 1
ATOM 2386 O O . SER A 1 313 ? 11.904 -12.798 -20.734 1.00 84.00 313 SER A O 1
ATOM 2388 N N . TYR A 1 314 ? 13.560 -14.137 -19.980 1.00 76.62 314 TYR A N 1
ATOM 2389 C CA . TYR A 1 314 ? 14.321 -13.104 -19.270 1.00 76.62 314 TYR A CA 1
ATOM 2390 C C . TYR A 1 314 ? 14.871 -11.987 -20.167 1.00 76.62 314 TYR A C 1
ATOM 2392 O O . TYR A 1 314 ? 15.319 -10.967 -19.660 1.00 76.62 314 TYR A O 1
ATOM 2400 N N . GLU A 1 315 ? 14.811 -12.109 -21.492 1.00 73.19 315 GLU A N 1
ATOM 2401 C CA . GLU A 1 315 ? 15.234 -11.029 -22.393 1.00 73.19 315 GLU A CA 1
ATOM 2402 C C . GLU A 1 315 ? 14.182 -9.919 -22.545 1.00 73.19 315 GLU A C 1
ATOM 2404 O O . GLU A 1 315 ? 14.513 -8.787 -22.902 1.00 73.19 315 GLU A O 1
ATOM 2409 N N . ARG A 1 316 ? 12.907 -10.216 -22.255 1.00 80.31 316 ARG A N 1
ATOM 2410 C CA . ARG A 1 316 ? 11.787 -9.280 -22.446 1.00 80.31 316 ARG A CA 1
ATOM 2411 C C . ARG A 1 316 ? 11.896 -7.982 -21.625 1.00 80.31 316 ARG A C 1
ATOM 2413 O O . ARG A 1 316 ? 11.637 -6.930 -22.205 1.00 80.31 316 ARG A O 1
ATOM 2420 N N . PRO A 1 317 ? 12.262 -7.990 -20.326 1.00 76.38 317 PRO A N 1
ATOM 2421 C CA . PRO A 1 317 ? 12.301 -6.779 -19.500 1.00 76.38 317 PRO A CA 1
ATOM 2422 C C . PRO A 1 317 ? 13.174 -5.651 -20.071 1.00 76.38 317 PRO A C 1
ATOM 2424 O O . PRO A 1 317 ? 12.818 -4.477 -19.947 1.00 76.38 317 PRO A O 1
ATOM 2427 N N . LEU A 1 318 ? 14.275 -6.011 -20.740 1.00 72.56 318 LEU A N 1
ATOM 2428 C CA . LEU A 1 318 ? 15.299 -5.092 -21.250 1.00 72.56 318 LEU A CA 1
ATOM 2429 C C . LEU A 1 318 ? 15.177 -4.806 -22.755 1.00 72.56 318 LEU A C 1
ATOM 2431 O O . LEU A 1 318 ? 16.089 -4.232 -23.345 1.00 72.56 318 LEU A O 1
ATOM 2435 N N . THR A 1 319 ? 14.065 -5.169 -23.405 1.00 72.25 319 THR A N 1
ATOM 2436 C CA . THR A 1 319 ? 13.897 -4.934 -24.854 1.00 72.25 319 THR A CA 1
ATOM 2437 C C . THR A 1 319 ? 14.023 -3.464 -25.242 1.00 72.25 319 THR A C 1
ATOM 2439 O O . THR A 1 319 ? 14.568 -3.174 -26.297 1.00 72.25 319 THR A O 1
ATOM 2442 N N . HIS A 1 320 ? 13.603 -2.550 -24.366 1.00 70.12 320 HIS A N 1
ATOM 2443 C CA . HIS A 1 320 ? 13.713 -1.104 -24.567 1.00 70.12 320 HIS A CA 1
ATOM 2444 C C . HIS A 1 320 ? 15.165 -0.584 -24.633 1.00 70.12 320 HIS A C 1
ATOM 2446 O O . HIS A 1 320 ? 15.400 0.452 -25.237 1.00 70.12 320 HIS A O 1
ATOM 2452 N N . ILE A 1 321 ? 16.138 -1.317 -24.074 1.00 64.44 321 ILE A N 1
ATOM 2453 C CA . ILE A 1 321 ? 17.578 -0.983 -24.115 1.00 64.44 321 ILE A CA 1
ATOM 2454 C C . ILE A 1 321 ? 18.310 -1.835 -25.174 1.00 64.44 321 ILE A C 1
ATOM 2456 O O . ILE A 1 321 ? 19.460 -1.576 -25.537 1.00 64.44 321 ILE A O 1
ATOM 2460 N N . ARG A 1 322 ? 17.654 -2.866 -25.727 1.00 62.59 322 ARG A N 1
ATOM 2461 C CA . ARG A 1 322 ? 18.281 -3.827 -26.650 1.00 62.59 322 ARG A CA 1
ATOM 2462 C C . ARG A 1 322 ? 18.799 -3.178 -27.934 1.00 62.59 322 ARG A C 1
ATOM 2464 O O . ARG A 1 322 ? 19.810 -3.638 -28.455 1.00 62.59 322 ARG A O 1
ATOM 2471 N N . ASP A 1 323 ? 18.150 -2.122 -28.412 1.00 57.59 323 ASP A N 1
ATOM 2472 C CA . ASP A 1 323 ? 18.517 -1.460 -29.669 1.00 57.59 323 ASP A CA 1
ATOM 2473 C C . ASP A 1 323 ? 19.680 -0.456 -29.504 1.00 57.59 323 ASP A C 1
ATOM 2475 O O . ASP A 1 323 ? 20.348 -0.106 -30.478 1.00 57.59 323 ASP A O 1
ATOM 2479 N N . ILE A 1 324 ? 19.998 -0.078 -28.260 1.00 60.97 324 ILE A N 1
ATOM 2480 C CA . ILE A 1 324 ? 21.117 0.814 -27.890 1.00 60.97 324 ILE A CA 1
ATOM 2481 C C . ILE A 1 324 ? 22.394 0.021 -27.627 1.00 60.97 324 ILE A C 1
ATOM 2483 O O . ILE A 1 324 ? 23.496 0.469 -27.940 1.00 60.97 324 ILE A O 1
ATOM 2487 N N . ARG A 1 325 ? 22.236 -1.214 -27.139 1.00 59.69 325 ARG A N 1
ATOM 2488 C CA . ARG A 1 325 ? 23.300 -2.203 -26.917 1.00 59.69 325 ARG A CA 1
ATOM 2489 C C . ARG A 1 325 ? 24.385 -2.235 -28.010 1.00 59.69 325 ARG A C 1
ATOM 2491 O O . ARG A 1 325 ? 25.552 -2.130 -27.652 1.00 59.69 325 ARG A O 1
ATOM 2498 N N . PRO A 1 326 ? 24.076 -2.346 -29.320 1.00 61.88 326 PRO A N 1
ATOM 2499 C CA . PRO A 1 326 ? 25.119 -2.397 -30.349 1.00 61.88 326 PRO A CA 1
ATOM 2500 C C . PRO A 1 326 ? 25.875 -1.071 -30.537 1.00 61.88 326 PRO A C 1
ATOM 2502 O O . PRO A 1 326 ? 27.013 -1.082 -31.005 1.00 61.88 326 PRO A O 1
ATOM 2505 N N . GLN A 1 327 ? 25.267 0.064 -30.181 1.00 65.75 327 GLN A N 1
ATOM 2506 C CA . GLN A 1 327 ? 25.860 1.397 -30.343 1.00 65.75 327 GLN A CA 1
ATOM 2507 C C . GLN A 1 327 ? 26.856 1.734 -29.223 1.00 65.75 327 GLN A C 1
ATOM 2509 O O . GLN A 1 327 ? 27.756 2.544 -29.429 1.00 65.75 327 GLN A O 1
ATOM 2514 N N . CYS A 1 328 ? 26.741 1.061 -28.076 1.00 66.06 328 CYS A N 1
ATOM 2515 C CA . CYS A 1 328 ? 27.622 1.217 -26.916 1.00 66.06 328 CYS A CA 1
ATOM 2516 C C . CYS A 1 328 ? 28.525 -0.010 -26.653 1.00 66.06 328 CYS A C 1
ATOM 2518 O O . CYS A 1 328 ? 29.232 -0.050 -25.648 1.00 66.06 328 CYS A O 1
ATOM 2520 N N . ASP A 1 329 ? 28.522 -1.016 -27.538 1.00 67.06 329 ASP A N 1
ATOM 2521 C CA . ASP A 1 329 ? 29.422 -2.174 -27.455 1.00 67.06 329 ASP A CA 1
ATOM 2522 C C . ASP A 1 329 ? 30.777 -1.868 -28.105 1.00 67.06 329 ASP A C 1
ATOM 2524 O O . ASP A 1 329 ? 30.996 -2.110 -29.295 1.00 67.06 329 ASP A O 1
ATOM 2528 N N . PHE A 1 330 ? 31.700 -1.351 -27.294 1.00 65.44 330 PHE A N 1
ATOM 2529 C CA . PHE A 1 330 ? 33.041 -0.968 -27.738 1.00 65.44 330 PHE A CA 1
ATOM 2530 C C . PHE A 1 330 ? 33.999 -2.147 -27.981 1.00 65.44 330 PHE A C 1
ATOM 2532 O O . PHE A 1 330 ? 35.119 -1.946 -28.460 1.00 65.44 330 PHE A O 1
ATOM 2539 N N . PHE A 1 331 ? 33.589 -3.375 -27.639 1.00 63.12 331 PHE A N 1
ATOM 2540 C CA . PHE A 1 331 ? 34.387 -4.592 -27.826 1.00 63.12 331 PHE A CA 1
ATOM 2541 C C . PHE A 1 331 ? 34.079 -5.299 -29.149 1.00 63.12 331 PHE A C 1
ATOM 2543 O O . PHE A 1 331 ? 34.817 -6.194 -29.571 1.00 63.12 331 PHE A O 1
ATOM 2550 N N . ASN A 1 332 ? 33.019 -4.881 -29.840 1.00 65.38 332 ASN A N 1
ATOM 2551 C CA . ASN A 1 332 ? 32.716 -5.330 -31.185 1.00 65.38 332 ASN A CA 1
ATOM 2552 C C . ASN A 1 332 ? 33.690 -4.703 -32.192 1.00 65.38 332 ASN A C 1
ATOM 2554 O O . ASN A 1 332 ? 33.853 -3.486 -32.254 1.00 65.38 332 ASN A O 1
ATOM 2558 N N . ALA A 1 333 ? 34.277 -5.522 -33.068 1.00 63.88 333 ALA A N 1
ATOM 2559 C CA . ALA A 1 333 ? 35.179 -5.051 -34.123 1.00 63.88 333 ALA A CA 1
ATOM 2560 C C . ALA A 1 333 ? 34.537 -4.013 -35.069 1.00 63.88 333 ALA A C 1
ATOM 2562 O O . ALA A 1 333 ? 35.251 -3.279 -35.750 1.00 63.88 333 ALA A O 1
ATOM 2563 N N . ARG A 1 334 ? 33.198 -3.948 -35.123 1.00 66.38 334 ARG A N 1
ATOM 2564 C CA . ARG A 1 334 ? 32.447 -2.963 -35.919 1.00 66.38 334 ARG A CA 1
ATOM 2565 C C . ARG A 1 334 ? 32.272 -1.603 -35.238 1.00 66.38 334 ARG A C 1
ATOM 2567 O O . ARG A 1 334 ? 31.942 -0.651 -35.935 1.00 66.38 334 ARG A O 1
ATOM 2574 N N . ASN A 1 335 ? 32.471 -1.506 -33.924 1.00 66.88 335 ASN A N 1
ATOM 2575 C CA . ASN A 1 335 ? 32.256 -0.285 -33.151 1.00 66.88 335 ASN A CA 1
ATOM 2576 C C . ASN A 1 335 ? 33.406 -0.068 -32.147 1.00 66.88 335 ASN A C 1
ATOM 2578 O O . ASN A 1 335 ? 33.227 -0.249 -30.949 1.00 66.88 335 ASN A O 1
ATOM 2582 N N . PRO A 1 336 ? 34.624 0.264 -32.613 1.00 69.00 336 PRO A N 1
ATOM 2583 C CA . PRO A 1 336 ? 35.762 0.454 -31.719 1.00 69.00 336 PRO A CA 1
ATOM 2584 C C . PRO A 1 336 ? 35.584 1.692 -30.827 1.00 69.00 336 PRO A C 1
ATOM 2586 O O . PRO A 1 336 ? 34.928 2.658 -31.221 1.00 69.00 336 PRO A O 1
ATOM 2589 N N . LEU A 1 337 ? 36.237 1.694 -29.660 1.00 68.12 337 LEU A N 1
ATOM 2590 C CA . LEU A 1 337 ? 36.276 2.827 -28.727 1.00 68.12 337 LEU A CA 1
ATOM 2591 C C . LEU A 1 337 ? 36.968 4.054 -29.364 1.00 68.12 337 LEU A C 1
ATOM 2593 O O . LEU A 1 337 ? 38.186 4.225 -29.277 1.00 68.12 337 LEU A O 1
ATOM 2597 N N . THR A 1 338 ? 36.191 4.905 -30.032 1.00 71.50 338 THR A N 1
ATOM 2598 C CA . THR A 1 338 ? 36.616 6.180 -30.631 1.00 71.50 338 THR A CA 1
ATOM 2599 C C . THR A 1 338 ? 35.800 7.328 -30.041 1.00 71.50 338 THR A C 1
ATOM 2601 O O . THR A 1 338 ? 34.697 7.110 -29.547 1.00 71.50 338 THR A O 1
ATOM 2604 N N . CYS A 1 339 ? 36.309 8.565 -30.095 1.00 71.81 339 CYS A N 1
ATOM 2605 C CA . CYS A 1 339 ? 35.563 9.722 -29.582 1.00 71.81 339 CYS A CA 1
ATOM 2606 C C . CYS A 1 339 ? 34.239 9.968 -30.320 1.00 71.81 339 CYS A C 1
ATOM 2608 O O . CYS A 1 339 ? 33.305 10.466 -29.706 1.00 71.81 339 CYS A O 1
ATOM 2610 N N . GLU A 1 340 ? 34.144 9.602 -31.601 1.00 74.69 340 GLU A N 1
ATOM 2611 C CA . GLU A 1 340 ? 32.910 9.702 -32.390 1.00 74.69 340 GLU A CA 1
ATOM 2612 C C . GLU A 1 340 ? 31.869 8.680 -31.917 1.00 74.69 340 GLU A C 1
ATOM 2614 O O . GLU A 1 340 ? 30.755 9.052 -31.562 1.00 74.69 340 GLU A O 1
ATOM 2619 N N . ASN A 1 341 ? 32.256 7.409 -31.785 1.00 73.62 341 ASN A N 1
ATOM 2620 C CA . ASN A 1 341 ? 31.363 6.357 -31.295 1.00 73.62 341 ASN A CA 1
ATOM 2621 C C . ASN A 1 341 ? 30.968 6.568 -29.825 1.00 73.62 341 ASN A C 1
ATOM 2623 O O . ASN A 1 341 ? 29.838 6.290 -29.430 1.00 73.62 341 ASN A O 1
ATOM 2627 N N . LEU A 1 342 ? 31.881 7.105 -29.011 1.00 73.19 342 LEU A N 1
ATOM 2628 C CA . LEU A 1 342 ? 31.605 7.476 -27.626 1.00 73.19 342 LEU A CA 1
ATOM 2629 C C . LEU A 1 342 ? 30.651 8.679 -27.540 1.00 73.19 342 LEU A C 1
ATOM 2631 O O . LEU A 1 342 ? 29.782 8.689 -26.671 1.00 73.19 342 LEU A O 1
ATOM 2635 N N . ALA A 1 343 ? 30.771 9.660 -28.447 1.00 73.38 343 ALA A N 1
ATOM 2636 C CA . ALA A 1 343 ? 29.821 10.770 -28.561 1.00 73.38 343 ALA A CA 1
ATOM 2637 C C . ALA A 1 343 ? 28.420 10.259 -28.907 1.00 73.38 343 ALA A C 1
ATOM 2639 O O . ALA A 1 343 ? 27.459 10.633 -28.245 1.00 73.38 343 ALA A O 1
ATOM 2640 N N . VAL A 1 344 ? 28.323 9.361 -29.894 1.00 78.69 344 VAL A N 1
ATOM 2641 C CA . VAL A 1 344 ? 27.060 8.739 -30.312 1.00 78.69 344 VAL A CA 1
ATOM 2642 C C . VAL A 1 344 ? 26.437 7.959 -29.156 1.00 78.69 344 VAL A C 1
ATOM 2644 O O . VAL A 1 344 ? 25.277 8.186 -28.838 1.00 78.69 344 VAL A O 1
ATOM 2647 N N . CYS A 1 345 ? 27.202 7.105 -28.470 1.00 74.62 345 CYS A N 1
ATOM 2648 C CA . CYS A 1 345 ? 26.703 6.360 -27.313 1.00 74.62 345 CYS A CA 1
ATOM 2649 C C . CYS A 1 345 ? 26.223 7.296 -26.187 1.00 74.62 345 CYS A C 1
ATOM 2651 O O . CYS A 1 345 ? 25.128 7.111 -25.659 1.00 74.62 345 CYS A O 1
ATOM 2653 N N . ARG A 1 346 ? 26.987 8.348 -25.862 1.00 74.62 346 ARG A N 1
ATOM 2654 C CA . ARG A 1 346 ? 26.584 9.366 -24.880 1.00 74.62 346 ARG A CA 1
ATOM 2655 C C . ARG A 1 346 ? 25.289 10.068 -25.291 1.00 74.62 346 ARG A C 1
ATOM 2657 O O . ARG A 1 346 ? 24.407 10.236 -24.458 1.00 74.62 346 ARG A O 1
ATOM 2664 N N . ASP A 1 347 ? 25.179 10.489 -26.547 1.00 72.44 347 ASP A N 1
ATOM 2665 C CA . ASP A 1 347 ? 24.018 11.232 -27.042 1.00 72.44 347 ASP A CA 1
ATOM 2666 C C . ASP A 1 347 ? 22.768 10.348 -27.094 1.00 72.44 347 ASP A C 1
ATOM 2668 O O . ASP A 1 347 ? 21.672 10.826 -26.823 1.00 72.44 347 ASP A O 1
ATOM 2672 N N . VAL A 1 348 ? 22.919 9.054 -27.377 1.00 69.75 348 VAL A N 1
ATOM 2673 C CA . VAL A 1 348 ? 21.830 8.067 -27.334 1.00 69.75 348 VAL A CA 1
ATOM 2674 C C . VAL A 1 348 ? 21.366 7.839 -25.895 1.00 69.75 348 VAL A C 1
ATOM 2676 O O . VAL A 1 348 ? 20.174 7.929 -25.613 1.00 69.75 348 VAL A O 1
ATOM 2679 N N . ILE A 1 349 ? 22.299 7.655 -24.954 1.00 67.06 349 ILE A N 1
ATOM 2680 C CA . ILE A 1 349 ? 21.966 7.525 -23.528 1.00 67.06 349 ILE A CA 1
ATOM 2681 C C . ILE A 1 349 ? 21.294 8.804 -22.993 1.00 67.06 349 ILE A C 1
ATOM 2683 O O . ILE A 1 349 ? 20.329 8.725 -22.234 1.00 67.06 349 ILE A O 1
ATOM 2687 N N . ALA A 1 350 ? 21.775 9.982 -23.399 1.00 63.06 350 ALA A N 1
ATOM 2688 C CA . ALA A 1 350 ? 21.257 11.269 -22.941 1.00 63.06 350 ALA A CA 1
ATOM 2689 C C . ALA A 1 350 ? 19.894 11.638 -23.555 1.00 63.06 350 ALA A C 1
ATOM 2691 O O . ALA A 1 350 ? 19.065 12.235 -22.870 1.00 63.06 350 ALA A O 1
ATOM 2692 N N . ASN A 1 351 ? 19.642 11.308 -24.827 1.00 58.12 351 ASN A N 1
ATOM 2693 C CA . ASN A 1 351 ? 18.402 11.690 -25.512 1.00 58.12 351 ASN A CA 1
ATOM 2694 C C . ASN A 1 351 ? 17.211 10.784 -25.175 1.00 58.12 351 ASN A C 1
ATOM 2696 O O . ASN A 1 351 ? 16.078 11.275 -25.171 1.00 58.12 351 ASN A O 1
ATOM 2700 N N . ASP A 1 352 ? 17.449 9.507 -24.860 1.00 57.19 352 ASP A N 1
ATOM 2701 C CA . ASP A 1 352 ? 16.371 8.527 -24.677 1.00 57.19 352 ASP A CA 1
ATOM 2702 C C . ASP A 1 352 ? 15.777 8.503 -23.257 1.00 57.19 352 ASP A C 1
ATOM 2704 O O . ASP A 1 352 ? 14.793 7.807 -23.023 1.00 57.19 352 ASP A O 1
ATOM 2708 N N . GLY A 1 353 ? 16.324 9.266 -22.297 1.00 56.56 353 GLY A N 1
ATOM 2709 C CA . GLY A 1 353 ? 15.763 9.359 -20.937 1.00 56.56 353 GLY A CA 1
ATOM 2710 C C . GLY A 1 353 ? 15.724 8.019 -20.188 1.00 56.56 353 GLY A C 1
ATOM 2711 O O . GLY A 1 353 ? 14.892 7.817 -19.300 1.00 56.56 353 GLY A O 1
ATOM 2712 N N . LEU A 1 354 ? 16.598 7.084 -20.567 1.00 60.97 354 LEU A N 1
ATOM 2713 C CA . LEU A 1 354 ? 16.531 5.698 -20.124 1.00 60.97 354 LEU A CA 1
ATOM 2714 C C . LEU A 1 354 ? 16.925 5.540 -18.665 1.00 60.97 354 LEU A C 1
ATOM 2716 O O . LEU A 1 354 ? 17.872 6.143 -18.161 1.00 60.97 354 LEU A O 1
ATOM 2720 N N . CYS A 1 355 ? 16.174 4.672 -17.999 1.00 62.88 355 CYS A N 1
ATOM 2721 C CA . CYS A 1 355 ? 16.375 4.332 -16.608 1.00 62.88 355 CYS A CA 1
ATOM 2722 C C . CYS A 1 355 ? 17.099 2.990 -16.531 1.00 62.88 355 CYS A C 1
ATOM 2724 O O . CYS A 1 355 ? 16.548 1.979 -16.964 1.00 62.88 355 CYS A O 1
ATOM 2726 N N . PHE A 1 356 ? 18.318 2.980 -15.997 1.00 61.16 356 PHE A N 1
ATOM 2727 C CA . PHE A 1 356 ? 19.108 1.759 -15.873 1.00 61.16 356 PHE A CA 1
ATOM 2728 C C . PHE A 1 356 ? 18.819 1.051 -14.539 1.00 61.16 356 PHE A C 1
ATOM 2730 O O . PHE A 1 356 ? 18.934 1.680 -13.484 1.00 61.16 356 PHE A O 1
ATOM 2737 N N . PRO A 1 357 ? 18.412 -0.233 -14.549 1.00 53.00 357 PRO A N 1
ATOM 2738 C CA . PRO A 1 357 ? 18.033 -0.961 -13.340 1.00 53.00 357 PRO A CA 1
ATOM 2739 C C . PRO A 1 357 ? 19.180 -1.267 -12.363 1.00 53.00 357 PRO A C 1
ATOM 2741 O O . PRO A 1 357 ? 18.882 -1.499 -11.188 1.00 53.00 357 PRO A O 1
ATOM 2744 N N . THR A 1 358 ? 20.455 -1.282 -12.780 1.00 56.06 358 THR A N 1
ATOM 2745 C CA . THR A 1 358 ? 21.581 -1.708 -11.918 1.00 56.06 358 THR A CA 1
ATOM 2746 C C . THR A 1 358 ? 22.634 -0.621 -11.669 1.00 56.06 358 THR A C 1
ATOM 2748 O O . THR A 1 358 ? 22.869 0.261 -12.491 1.00 56.06 358 THR A O 1
ATOM 2751 N N . GLU A 1 359 ? 23.317 -0.717 -10.521 1.00 51.06 359 GLU A N 1
ATOM 2752 C CA . GLU A 1 359 ? 24.465 0.133 -10.151 1.00 51.06 359 GLU A CA 1
ATOM 2753 C C . GLU A 1 359 ? 25.606 0.035 -11.184 1.00 51.06 359 GLU A C 1
ATOM 2755 O O . GLU A 1 359 ? 26.219 1.037 -11.533 1.00 51.06 359 GLU A O 1
ATOM 2760 N N . THR A 1 360 ? 25.801 -1.145 -11.778 1.00 49.91 360 THR A N 1
ATOM 2761 C CA . THR A 1 360 ? 26.810 -1.405 -12.819 1.00 49.91 360 THR A CA 1
ATOM 2762 C C . THR A 1 360 ? 26.522 -0.705 -14.150 1.00 49.91 360 THR A C 1
ATOM 2764 O O . THR A 1 360 ? 27.441 -0.284 -14.848 1.00 49.91 360 THR A O 1
ATOM 2767 N N . GLU A 1 361 ? 25.252 -0.559 -14.524 1.00 55.38 361 GLU A N 1
ATOM 2768 C CA . GLU A 1 361 ? 24.855 0.169 -15.734 1.00 55.38 361 GLU A CA 1
ATOM 2769 C C . GLU A 1 361 ? 24.934 1.690 -15.518 1.00 55.38 361 GLU A C 1
ATOM 2771 O O . GLU A 1 361 ? 25.271 2.437 -16.437 1.00 55.38 361 GLU A O 1
ATOM 2776 N N . PHE A 1 362 ? 24.704 2.155 -14.287 1.00 55.66 362 PHE A N 1
ATOM 2777 C CA . PHE A 1 362 ? 24.969 3.539 -13.895 1.00 55.66 362 PHE A CA 1
ATOM 2778 C C . PHE A 1 362 ? 26.468 3.865 -13.903 1.00 55.66 362 PHE A C 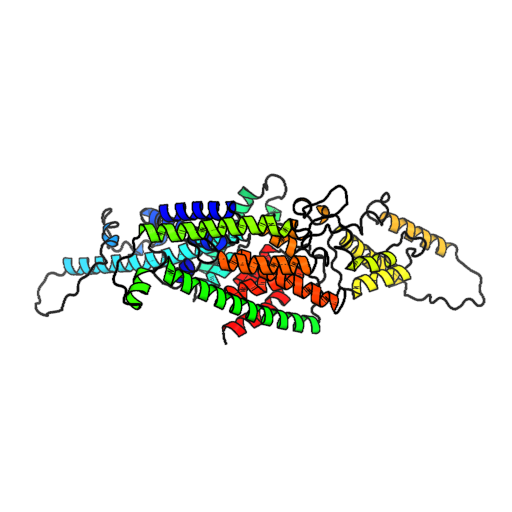1
ATOM 2780 O O . PHE A 1 362 ? 26.860 4.895 -14.450 1.00 55.66 362 PHE A O 1
ATOM 2787 N N . GLU A 1 363 ? 27.315 2.976 -13.375 1.00 56.78 363 GLU A N 1
ATOM 2788 C CA . GLU A 1 363 ? 28.773 3.082 -13.505 1.00 56.78 363 GLU A CA 1
ATOM 2789 C C . GLU A 1 363 ? 29.203 3.118 -14.973 1.00 56.78 363 GLU A C 1
ATOM 2791 O O . GLU A 1 363 ? 30.067 3.913 -15.332 1.00 56.78 363 GLU A O 1
ATOM 2796 N N . PHE A 1 364 ? 28.566 2.327 -15.841 1.00 61.25 364 PHE A N 1
ATOM 2797 C CA . PHE A 1 364 ? 28.820 2.369 -17.280 1.00 61.25 364 PHE A CA 1
ATOM 2798 C C . PHE A 1 364 ? 28.416 3.712 -17.911 1.00 61.25 364 PHE A C 1
ATOM 2800 O O . PHE A 1 364 ? 29.181 4.273 -18.694 1.00 61.25 364 PHE A O 1
ATOM 2807 N N . ASN A 1 365 ? 27.254 4.268 -17.558 1.00 63.44 365 ASN A N 1
ATOM 2808 C CA . ASN A 1 365 ? 26.844 5.592 -18.029 1.00 63.44 365 ASN A CA 1
ATOM 2809 C C . ASN A 1 365 ? 27.820 6.686 -17.562 1.00 63.44 365 ASN A C 1
ATOM 2811 O O . ASN A 1 365 ? 28.307 7.473 -18.375 1.00 63.44 365 ASN A O 1
ATOM 2815 N N . ASN A 1 366 ? 28.174 6.697 -16.273 1.00 65.25 366 ASN A N 1
ATOM 2816 C CA . ASN A 1 366 ? 29.164 7.633 -15.738 1.00 65.25 366 ASN A CA 1
ATOM 2817 C C . ASN A 1 366 ? 30.513 7.452 -16.425 1.00 65.25 366 ASN A C 1
ATOM 2819 O O . ASN A 1 366 ? 31.110 8.435 -16.838 1.00 65.25 366 ASN A O 1
ATOM 2823 N N . PHE A 1 367 ? 30.946 6.213 -16.652 1.00 67.38 367 PHE A N 1
ATOM 2824 C CA . PHE A 1 367 ? 32.150 5.919 -17.416 1.00 67.38 367 PHE A CA 1
ATOM 2825 C C . PHE A 1 367 ? 32.093 6.530 -18.819 1.00 67.38 367 PHE A C 1
ATOM 2827 O O . PHE A 1 367 ? 33.056 7.173 -19.231 1.00 67.38 367 PHE A O 1
ATOM 2834 N N . VAL A 1 368 ? 30.984 6.384 -19.552 1.00 67.88 368 VAL A N 1
ATOM 2835 C CA . VAL A 1 368 ? 30.824 6.958 -20.899 1.00 67.88 368 VAL A CA 1
ATOM 2836 C C . VAL A 1 368 ? 30.882 8.488 -20.856 1.00 67.88 368 VAL A C 1
ATOM 2838 O O . VAL A 1 368 ? 31.609 9.099 -21.645 1.00 67.88 368 VAL A O 1
ATOM 2841 N N . VAL A 1 369 ? 30.159 9.114 -19.924 1.00 70.69 369 VAL A N 1
ATOM 2842 C CA . VAL A 1 369 ? 30.093 10.577 -19.782 1.00 70.69 369 VAL A CA 1
ATOM 2843 C C . VAL A 1 369 ? 31.434 11.157 -19.325 1.00 70.69 369 VAL A C 1
ATOM 2845 O O . VAL A 1 369 ? 31.935 12.089 -19.956 1.00 70.69 369 VAL A O 1
ATOM 2848 N N . GLU A 1 370 ? 32.039 10.599 -18.277 1.00 69.50 370 GLU A N 1
ATOM 2849 C CA . GLU A 1 370 ? 33.329 11.027 -17.728 1.00 69.50 370 GLU A CA 1
ATOM 2850 C C . GLU A 1 370 ? 34.452 10.814 -18.738 1.00 69.50 370 GLU A C 1
ATOM 2852 O O . GLU A 1 370 ? 35.219 11.737 -18.996 1.00 69.50 370 GLU A O 1
ATOM 2857 N N . THR A 1 371 ? 34.511 9.649 -19.391 1.00 65.75 371 THR A N 1
ATOM 2858 C CA . THR A 1 371 ? 35.522 9.376 -20.423 1.00 65.75 371 THR A CA 1
ATOM 2859 C C . THR A 1 371 ? 35.405 10.364 -21.575 1.00 65.75 371 THR A C 1
ATOM 2861 O O . THR A 1 371 ? 36.411 10.884 -22.066 1.00 65.75 371 THR A O 1
ATOM 2864 N N . TYR A 1 372 ? 34.180 10.663 -22.012 1.00 69.00 372 TYR A N 1
ATOM 2865 C CA . TYR A 1 372 ? 33.976 11.653 -23.056 1.00 69.00 372 TYR A CA 1
ATOM 2866 C C . TYR A 1 372 ? 34.444 13.043 -22.600 1.00 69.00 372 TYR A C 1
ATOM 2868 O O . TYR A 1 372 ? 35.141 13.734 -23.347 1.00 69.00 372 TYR A O 1
ATOM 2876 N N . GLN A 1 373 ? 34.079 13.466 -21.388 1.00 73.69 373 GLN A N 1
ATOM 2877 C CA . GLN A 1 373 ? 34.444 14.779 -20.852 1.00 73.69 373 GLN A CA 1
ATOM 2878 C C . GLN A 1 373 ? 35.952 14.924 -20.610 1.00 73.69 373 GLN A C 1
ATOM 2880 O O . GLN A 1 373 ? 36.512 15.976 -20.905 1.00 73.69 373 GLN A O 1
ATOM 2885 N N . GLU A 1 374 ? 36.615 13.876 -20.129 1.00 72.56 374 GLU A N 1
ATOM 2886 C CA . GLU A 1 374 ? 38.040 13.876 -19.800 1.00 72.56 374 GLU A CA 1
ATOM 2887 C C . GLU A 1 374 ? 38.917 13.816 -21.066 1.00 72.56 374 GLU A C 1
ATOM 2889 O O . GLU A 1 374 ? 39.912 14.536 -21.167 1.00 72.56 374 GLU A O 1
ATOM 2894 N N . TYR A 1 375 ? 38.535 13.017 -22.074 1.00 65.81 375 TYR A N 1
ATOM 2895 C CA . TYR A 1 375 ? 39.415 12.713 -23.214 1.00 65.81 375 TYR A CA 1
ATOM 2896 C C . TYR A 1 375 ? 38.973 13.279 -24.570 1.00 65.81 375 TYR A C 1
ATOM 2898 O O . TYR A 1 375 ? 39.834 13.505 -25.432 1.00 65.81 375 TYR A O 1
ATOM 2906 N N . CYS A 1 376 ? 37.670 13.494 -24.784 1.00 69.44 376 CYS A N 1
ATOM 2907 C CA . CYS A 1 376 ? 37.110 13.878 -26.086 1.00 69.44 376 CYS A CA 1
ATOM 2908 C C . CYS A 1 376 ? 36.644 15.344 -26.129 1.00 69.44 376 CYS A C 1
ATOM 2910 O O . CYS A 1 376 ? 36.956 16.052 -27.087 1.00 69.44 376 CYS A O 1
ATOM 2912 N N . ALA A 1 377 ? 35.976 15.839 -25.082 1.00 67.12 377 ALA A N 1
ATOM 2913 C CA . ALA A 1 377 ? 35.521 17.229 -24.984 1.00 67.12 377 ALA A CA 1
ATOM 2914 C C . ALA A 1 377 ? 36.639 18.290 -25.132 1.00 67.12 377 ALA A C 1
ATOM 2916 O O . ALA A 1 377 ? 36.425 19.249 -25.876 1.00 67.12 377 ALA A O 1
ATOM 2917 N N . PRO A 1 378 ? 37.840 18.145 -24.527 1.00 66.38 378 PRO A N 1
ATOM 2918 C CA . PRO A 1 378 ? 38.904 19.144 -24.670 1.00 66.38 378 PRO A CA 1
ATOM 2919 C C . PRO A 1 378 ? 39.590 19.144 -26.046 1.00 66.38 378 PRO A C 1
ATOM 2921 O O . PRO A 1 378 ? 40.352 20.065 -26.334 1.00 66.38 378 PRO A O 1
ATOM 2924 N N . ARG A 1 379 ? 39.354 18.135 -26.899 1.00 60.72 379 ARG A N 1
ATOM 2925 C CA . ARG A 1 379 ? 40.024 18.004 -28.206 1.00 60.72 379 ARG A CA 1
ATOM 2926 C C . ARG A 1 379 ? 39.240 18.571 -29.389 1.00 60.72 379 ARG A C 1
ATOM 2928 O O . ARG A 1 379 ? 39.848 18.766 -30.434 1.00 60.72 379 ARG A O 1
ATOM 2935 N N . GLY A 1 380 ? 37.957 18.900 -29.217 1.00 49.38 380 GLY A N 1
ATOM 2936 C CA . GLY A 1 380 ? 37.092 19.396 -30.292 1.00 49.38 380 GLY A CA 1
ATOM 2937 C C . GLY A 1 380 ? 36.801 18.321 -31.348 1.00 49.38 380 GLY A C 1
ATOM 2938 O O . GLY A 1 380 ? 37.695 17.635 -31.833 1.00 49.38 380 GLY A O 1
ATOM 2939 N N . ILE A 1 381 ? 35.533 18.147 -31.717 1.00 49.84 381 ILE A N 1
ATOM 2940 C CA . ILE A 1 381 ? 35.140 17.222 -32.789 1.00 49.84 381 ILE A CA 1
ATOM 2941 C C . ILE A 1 381 ? 35.473 17.890 -34.130 1.00 49.84 381 ILE A C 1
ATOM 2943 O O . ILE A 1 381 ? 34.631 18.555 -34.722 1.00 49.84 381 ILE A O 1
ATOM 2947 N N . LEU A 1 382 ? 36.713 17.771 -34.592 1.00 40.50 382 LEU A N 1
ATOM 2948 C CA . LEU A 1 382 ? 37.099 18.127 -35.956 1.00 40.50 382 LEU A CA 1
ATOM 2949 C C . LEU A 1 382 ? 37.994 17.028 -36.511 1.00 40.50 382 LEU A C 1
ATOM 2951 O O . LEU A 1 382 ? 39.209 17.146 -36.515 1.00 40.50 382 LEU A O 1
ATOM 2955 N N . GLU A 1 383 ? 37.362 15.965 -36.991 1.00 38.16 383 GLU A N 1
ATOM 2956 C CA . GLU A 1 383 ? 37.882 15.171 -38.101 1.00 38.16 383 GLU A CA 1
ATOM 2957 C C . GLU A 1 383 ? 36.670 14.578 -38.828 1.00 38.16 383 GLU A C 1
ATOM 2959 O O . GLU A 1 383 ? 36.222 13.468 -38.563 1.00 38.16 383 GLU A O 1
ATOM 2964 N N . SER A 1 384 ? 36.067 15.374 -39.711 1.00 28.89 384 SER A N 1
ATOM 2965 C CA . SER A 1 384 ? 35.110 14.866 -4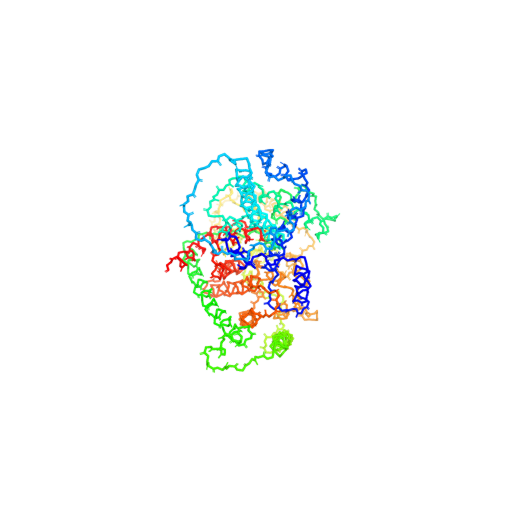0.692 1.00 28.89 384 SER A CA 1
ATOM 2966 C C . SER A 1 384 ? 35.863 14.094 -41.792 1.00 28.89 384 SER A C 1
ATOM 2968 O O . SER A 1 384 ? 36.922 14.552 -42.232 1.00 28.89 384 SER A O 1
ATOM 2970 N N . PRO A 1 385 ? 35.338 12.957 -42.280 1.00 36.72 385 PRO A N 1
ATOM 2971 C CA . PRO A 1 385 ? 36.045 12.045 -43.171 1.00 36.72 385 PRO A CA 1
ATOM 2972 C C . PRO A 1 385 ? 35.902 12.476 -44.637 1.00 36.72 385 PRO A C 1
ATOM 2974 O O . PRO A 1 385 ? 35.172 11.841 -45.392 1.00 36.72 385 PRO A O 1
ATOM 2977 N N . SER A 1 386 ? 36.550 13.560 -45.073 1.00 30.19 386 SER A N 1
ATOM 2978 C CA . SER A 1 386 ? 36.475 13.932 -46.497 1.00 30.19 386 SER A CA 1
ATOM 2979 C C . SER A 1 386 ? 37.552 14.876 -47.029 1.00 30.19 386 SER A C 1
ATOM 2981 O O . SER A 1 386 ? 37.236 15.639 -47.925 1.00 30.19 386 SER A O 1
ATOM 2983 N N . ASP A 1 387 ? 38.805 14.813 -46.572 1.00 25.55 387 ASP A N 1
ATOM 2984 C CA . ASP A 1 387 ? 39.911 15.491 -47.276 1.00 25.55 387 ASP A CA 1
ATOM 2985 C C . ASP A 1 387 ? 41.186 14.636 -47.259 1.00 25.55 387 ASP A C 1
ATOM 2987 O O . ASP A 1 387 ? 42.174 14.920 -46.587 1.00 25.55 387 ASP A O 1
ATOM 2991 N N . ILE A 1 388 ? 41.170 13.546 -48.034 1.00 36.06 388 ILE A N 1
ATOM 2992 C CA . ILE A 1 388 ? 42.407 12.931 -48.527 1.00 36.06 388 ILE A CA 1
ATOM 2993 C C . ILE A 1 388 ? 42.698 13.564 -49.886 1.00 36.06 388 ILE A C 1
ATOM 2995 O O . ILE A 1 388 ? 42.372 13.000 -50.928 1.00 36.06 388 ILE A O 1
ATOM 2999 N N . SER A 1 389 ? 43.341 14.728 -49.890 1.00 26.53 389 SER A N 1
ATOM 3000 C CA . SER A 1 389 ? 44.201 15.088 -51.015 1.00 26.53 389 SER A CA 1
ATOM 3001 C C . SER A 1 389 ? 45.305 16.058 -50.610 1.00 26.53 389 SER A C 1
ATOM 3003 O O . SER A 1 389 ? 45.057 17.219 -50.304 1.00 26.53 389 SER A O 1
ATOM 3005 N N . SER A 1 390 ? 46.525 15.532 -50.749 1.00 28.97 390 SER A N 1
ATOM 3006 C CA . SER A 1 390 ? 47.821 16.191 -50.958 1.00 28.97 390 SER A CA 1
ATOM 3007 C C . SER A 1 390 ? 48.468 16.996 -49.821 1.00 28.97 390 SER A C 1
ATOM 3009 O O . SER A 1 390 ? 47.938 18.003 -49.374 1.00 28.97 390 SER A O 1
ATOM 3011 N N . SER A 1 391 ? 49.714 16.570 -49.532 1.00 27.23 391 SER A N 1
ATOM 3012 C CA . SER A 1 391 ? 50.864 17.282 -48.927 1.00 27.23 391 SER A CA 1
ATOM 3013 C C . SER A 1 391 ? 50.649 17.849 -47.515 1.00 27.23 391 SER A C 1
ATOM 3015 O O . SER A 1 391 ? 49.861 18.757 -47.329 1.00 27.23 391 SER A O 1
ATOM 3017 N N . ASP A 1 392 ? 51.320 17.392 -46.458 1.00 22.66 392 ASP A N 1
ATOM 3018 C CA . ASP A 1 392 ? 52.765 17.210 -46.377 1.00 22.66 392 ASP A CA 1
ATOM 3019 C C . ASP A 1 392 ? 53.162 16.185 -45.304 1.00 22.66 392 ASP A C 1
ATOM 3021 O O . ASP A 1 392 ? 52.481 15.936 -44.309 1.00 22.66 392 ASP A O 1
ATOM 3025 N N . SER A 1 393 ? 54.318 15.584 -45.540 1.00 30.44 393 SER A N 1
ATOM 3026 C CA . SER A 1 393 ? 55.010 14.615 -44.700 1.00 30.44 393 SER A CA 1
ATOM 3027 C C . SER A 1 393 ? 55.327 15.135 -43.291 1.00 30.44 393 SER A C 1
ATOM 3029 O O . SER A 1 393 ? 56.252 15.926 -43.118 1.00 30.44 393 SER A O 1
ATOM 3031 N N . SER A 1 394 ? 54.626 14.632 -42.271 1.00 25.59 394 SER A N 1
ATOM 3032 C CA . SER A 1 394 ? 55.177 14.316 -40.936 1.00 25.59 394 SER A CA 1
ATOM 3033 C C . SER A 1 394 ? 54.096 13.725 -40.014 1.00 25.59 394 SER A C 1
ATOM 3035 O O . SER A 1 394 ? 53.638 14.355 -39.064 1.00 25.59 394 SER A O 1
ATOM 3037 N N . GLU A 1 395 ? 53.705 12.465 -40.250 1.00 28.22 395 GLU A N 1
ATOM 3038 C CA . GLU A 1 395 ? 53.037 11.664 -39.211 1.00 28.22 395 GLU A CA 1
ATOM 3039 C C . GLU A 1 395 ? 54.022 11.474 -38.045 1.00 28.22 395 GLU A C 1
ATOM 3041 O O . GLU A 1 395 ? 54.907 10.615 -38.070 1.00 28.22 395 GLU A O 1
ATOM 3046 N N . SER A 1 396 ? 53.901 12.312 -37.016 1.00 25.22 396 SER A N 1
ATOM 3047 C CA . SER A 1 396 ? 54.673 12.149 -35.793 1.00 25.22 396 SER A CA 1
ATOM 3048 C C . SER A 1 396 ? 54.262 10.851 -35.085 1.00 25.22 396 SER A C 1
ATOM 3050 O O . SER A 1 396 ? 53.097 10.586 -34.781 1.00 25.22 396 SER A O 1
ATOM 3052 N N . VAL A 1 397 ? 55.272 10.043 -34.766 1.00 31.44 397 VAL A N 1
ATOM 3053 C CA . VAL A 1 397 ? 55.210 8.778 -34.012 1.00 31.44 397 VAL A CA 1
ATOM 3054 C C . VAL A 1 397 ? 54.541 8.937 -32.624 1.00 31.44 397 VAL A C 1
ATOM 3056 O O . VAL A 1 397 ? 54.175 7.952 -31.985 1.00 31.44 397 VAL A O 1
ATOM 3059 N N . HIS A 1 398 ? 54.289 10.171 -32.168 1.00 29.73 398 HIS A N 1
ATOM 3060 C CA . HIS A 1 398 ? 53.550 10.490 -30.942 1.00 29.73 398 HIS A CA 1
ATOM 3061 C C . HIS A 1 398 ? 52.020 10.305 -31.037 1.00 29.73 398 HIS A C 1
ATOM 3063 O O . HIS A 1 398 ? 51.395 10.006 -30.020 1.00 29.73 398 HIS A O 1
ATOM 3069 N N . GLY A 1 399 ? 51.406 10.394 -32.224 1.00 30.19 399 GLY A N 1
ATOM 3070 C CA . GLY A 1 399 ? 49.944 10.270 -32.378 1.00 30.19 399 GLY A CA 1
ATOM 3071 C C . GLY A 1 399 ? 49.409 8.835 -32.252 1.00 30.19 399 GLY A C 1
ATOM 3072 O O . GLY A 1 399 ? 48.370 8.600 -31.633 1.00 30.19 399 GLY A O 1
ATOM 3073 N N . ARG A 1 400 ? 50.147 7.839 -32.771 1.00 29.86 400 ARG A N 1
ATOM 3074 C CA . ARG A 1 400 ? 49.782 6.408 -32.646 1.00 29.86 400 ARG A CA 1
ATOM 3075 C C . ARG A 1 400 ? 50.028 5.859 -31.237 1.00 29.86 400 ARG A C 1
ATOM 3077 O O . ARG A 1 400 ? 49.242 5.041 -30.764 1.00 29.86 400 ARG A O 1
ATOM 3084 N N . SER A 1 401 ? 51.061 6.354 -30.549 1.00 31.53 401 SER A N 1
ATOM 3085 C CA . SER A 1 401 ? 51.352 5.989 -29.156 1.00 31.53 401 SER A CA 1
ATOM 3086 C C . SER A 1 401 ? 50.251 6.479 -28.209 1.00 31.53 401 SER A C 1
ATOM 3088 O O . SER A 1 401 ? 49.737 5.687 -27.423 1.00 31.53 401 SER A O 1
ATOM 3090 N N . ALA A 1 402 ? 49.783 7.724 -28.374 1.00 34.62 402 ALA A N 1
ATOM 3091 C CA . ALA A 1 402 ? 48.698 8.296 -27.575 1.00 34.62 402 ALA A CA 1
ATOM 3092 C C . ALA A 1 402 ? 47.357 7.561 -27.762 1.00 34.62 402 ALA A C 1
ATOM 3094 O O . ALA A 1 402 ? 46.697 7.259 -26.772 1.00 34.62 402 ALA A O 1
ATOM 3095 N N . LYS A 1 403 ? 46.987 7.183 -28.999 1.00 38.00 403 LYS A N 1
ATOM 3096 C CA . LYS A 1 403 ? 45.800 6.340 -29.263 1.00 38.00 403 LYS A CA 1
ATOM 3097 C C . LYS A 1 403 ? 45.892 4.991 -28.536 1.00 38.00 403 LYS A C 1
ATOM 3099 O O . LYS A 1 403 ? 44.929 4.563 -27.913 1.00 38.00 403 LYS A O 1
ATOM 3104 N N . SER A 1 404 ? 47.060 4.342 -28.566 1.00 37.22 404 SER A N 1
ATOM 3105 C CA . SER A 1 404 ? 47.270 3.040 -27.913 1.00 37.22 404 SER A CA 1
ATOM 3106 C C . SER A 1 404 ? 47.406 3.110 -26.384 1.00 37.22 404 SER A C 1
ATOM 3108 O O . SER A 1 404 ? 47.059 2.149 -25.701 1.00 37.22 404 SER A O 1
ATOM 3110 N N . ALA A 1 405 ? 47.882 4.236 -25.845 1.00 38.44 405 ALA A N 1
ATOM 3111 C CA . ALA A 1 405 ? 48.029 4.477 -24.412 1.00 38.44 405 ALA A CA 1
ATOM 3112 C C . ALA A 1 405 ? 46.685 4.828 -23.756 1.00 38.44 405 ALA A C 1
ATOM 3114 O O . ALA A 1 405 ? 46.371 4.282 -22.705 1.00 38.44 405 ALA A O 1
ATOM 3115 N N . ILE A 1 406 ? 45.859 5.642 -24.426 1.00 44.06 406 ILE A N 1
ATOM 3116 C CA . ILE A 1 406 ? 44.492 5.970 -23.994 1.00 44.06 406 ILE A CA 1
ATOM 3117 C C . ILE A 1 406 ? 43.628 4.704 -23.967 1.00 44.06 406 ILE A C 1
ATOM 3119 O O . ILE A 1 406 ? 42.962 4.444 -22.974 1.00 44.06 406 ILE A O 1
ATOM 3123 N N . ILE A 1 407 ? 43.709 3.861 -25.005 1.00 45.34 407 ILE A N 1
ATOM 3124 C CA . ILE A 1 407 ? 43.004 2.569 -25.037 1.00 45.34 407 ILE A CA 1
ATOM 3125 C C . ILE A 1 407 ? 43.504 1.634 -23.920 1.00 45.34 407 ILE A C 1
ATOM 3127 O O . ILE A 1 407 ? 42.692 0.964 -23.290 1.00 45.34 407 ILE A O 1
ATOM 3131 N N . ARG A 1 408 ? 44.812 1.602 -23.613 1.00 41.06 408 ARG A N 1
ATOM 3132 C CA . ARG A 1 408 ? 45.346 0.781 -22.508 1.00 41.06 408 ARG A CA 1
ATOM 3133 C C . ARG A 1 408 ? 44.922 1.265 -21.122 1.00 41.06 408 ARG A C 1
ATOM 3135 O O . ARG A 1 408 ? 44.616 0.415 -20.297 1.00 41.06 408 ARG A O 1
ATOM 3142 N N . GLU A 1 409 ? 44.888 2.571 -20.857 1.00 46.03 409 GLU A N 1
ATOM 3143 C CA . GLU A 1 409 ? 44.406 3.088 -19.565 1.00 46.03 409 GLU A CA 1
ATOM 3144 C C . GLU A 1 409 ? 42.882 2.962 -19.409 1.00 46.03 409 GLU A C 1
ATOM 3146 O O . GLU A 1 409 ? 42.408 2.618 -18.328 1.00 46.03 409 GLU A O 1
ATOM 3151 N N . LEU A 1 410 ? 42.110 3.136 -20.489 1.00 49.03 410 LEU A N 1
ATOM 3152 C CA . LEU A 1 410 ? 40.651 2.955 -20.479 1.00 49.03 410 LEU A CA 1
ATOM 3153 C C . LEU A 1 410 ? 40.226 1.499 -20.260 1.00 49.03 410 LEU A C 1
ATOM 3155 O O . LEU A 1 410 ? 39.257 1.254 -19.546 1.00 49.03 410 LEU A O 1
ATOM 3159 N N . ILE A 1 411 ? 40.979 0.531 -20.797 1.00 48.66 411 ILE A N 1
ATOM 3160 C CA . ILE A 1 411 ? 40.768 -0.907 -20.546 1.00 48.66 411 ILE A CA 1
ATOM 3161 C C . ILE A 1 411 ? 40.988 -1.272 -19.066 1.00 48.66 411 ILE A C 1
ATOM 3163 O O . ILE A 1 411 ? 40.368 -2.215 -18.581 1.00 48.66 411 ILE A O 1
ATOM 3167 N N . TYR A 1 412 ? 41.814 -0.518 -18.331 1.00 43.28 412 TYR A N 1
ATOM 3168 C CA . TYR A 1 412 ? 42.047 -0.730 -16.895 1.00 43.28 412 TYR A CA 1
ATOM 3169 C C . TYR A 1 412 ? 41.000 -0.067 -15.981 1.00 43.28 412 TYR A C 1
ATOM 3171 O O . TYR A 1 412 ? 40.847 -0.514 -14.847 1.00 43.28 412 TYR A O 1
ATOM 3179 N N . LYS A 1 413 ? 40.275 0.964 -16.451 1.00 45.28 413 LYS A N 1
ATOM 3180 C CA . LYS A 1 413 ? 39.133 1.577 -15.734 1.00 45.28 413 LYS A CA 1
ATOM 3181 C C . LYS A 1 413 ? 37.814 0.801 -15.912 1.00 45.28 413 LYS A C 1
ATOM 3183 O O . LYS A 1 413 ? 36.861 1.070 -15.190 1.00 45.28 413 LYS A O 1
ATOM 3188 N N . LEU A 1 414 ? 37.743 -0.144 -16.853 1.00 51.06 414 LEU A N 1
ATOM 3189 C CA . LEU A 1 414 ? 36.581 -1.019 -17.034 1.00 51.06 414 LEU A CA 1
ATOM 3190 C C . LEU A 1 414 ? 36.451 -2.010 -15.854 1.00 51.06 414 LEU A C 1
ATOM 3192 O O . LEU A 1 414 ? 37.462 -2.566 -15.414 1.00 51.06 414 LEU A O 1
ATOM 3196 N N . PRO A 1 415 ? 35.231 -2.279 -15.351 1.00 41.66 415 PRO A N 1
ATOM 3197 C CA . PRO A 1 415 ? 35.024 -3.230 -14.264 1.00 41.66 415 PRO A CA 1
ATOM 3198 C C . PRO A 1 415 ? 35.397 -4.651 -14.730 1.00 41.66 415 PRO A C 1
ATOM 3200 O O . PRO A 1 415 ? 34.721 -5.242 -15.563 1.00 41.66 415 PRO A O 1
ATOM 3203 N N . ASN A 1 416 ? 36.493 -5.186 -14.179 1.00 42.53 416 ASN A N 1
ATOM 3204 C CA . ASN A 1 416 ? 37.047 -6.539 -14.353 1.00 42.53 416 ASN A CA 1
ATOM 3205 C C . ASN A 1 416 ? 37.332 -7.014 -15.799 1.00 42.53 416 ASN A C 1
ATOM 3207 O O . ASN A 1 416 ? 3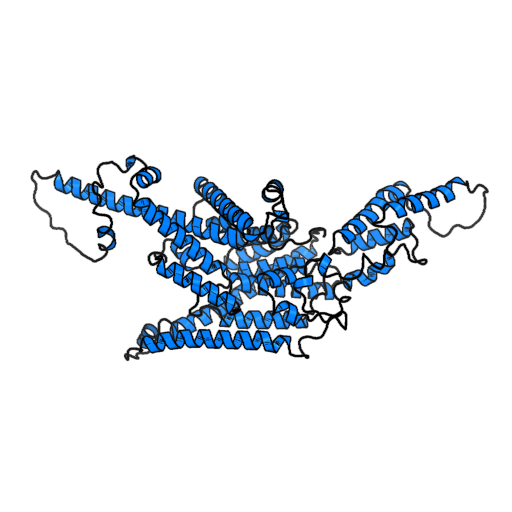6.475 -7.513 -16.524 1.00 42.53 416 ASN A O 1
ATOM 3211 N N . SER A 1 417 ? 38.621 -7.030 -16.149 1.00 42.28 417 SER A N 1
ATOM 3212 C CA . SER A 1 417 ? 39.206 -7.379 -17.457 1.00 42.28 417 SER A CA 1
ATOM 3213 C C . SER A 1 417 ? 39.064 -8.836 -17.941 1.00 42.28 417 SER A C 1
ATOM 3215 O O . SER A 1 417 ? 39.609 -9.174 -18.991 1.00 42.28 417 SER A O 1
ATOM 3217 N N . ASN A 1 418 ? 38.342 -9.701 -17.223 1.00 41.88 418 ASN A N 1
ATOM 3218 C CA . ASN A 1 418 ? 38.157 -11.115 -17.585 1.00 41.88 418 ASN A CA 1
ATOM 3219 C C . ASN A 1 418 ? 36.736 -11.463 -18.044 1.00 41.88 418 ASN A C 1
ATOM 3221 O O . ASN A 1 418 ? 36.456 -12.635 -18.296 1.00 41.88 418 ASN A O 1
ATOM 3225 N N . VAL A 1 419 ? 35.839 -10.484 -18.152 1.00 41.53 419 VAL A N 1
ATOM 3226 C CA . VAL A 1 419 ? 34.449 -10.736 -18.531 1.00 41.53 419 VAL A CA 1
ATOM 3227 C C . VAL A 1 419 ? 34.104 -9.963 -19.793 1.00 41.53 419 VAL A C 1
ATOM 3229 O O . VAL A 1 419 ? 34.443 -8.791 -19.940 1.00 41.53 419 VAL A O 1
ATOM 3232 N N . THR A 1 420 ? 33.481 -10.646 -20.752 1.00 41.38 420 THR A N 1
ATOM 3233 C CA . THR A 1 420 ? 33.042 -10.002 -21.987 1.00 41.38 420 THR A CA 1
ATOM 3234 C C . THR A 1 420 ? 31.967 -8.967 -21.645 1.00 41.38 420 THR A C 1
ATOM 3236 O O . THR A 1 420 ? 31.092 -9.238 -20.826 1.00 41.38 420 THR A O 1
ATOM 3239 N N . ALA A 1 421 ? 31.983 -7.781 -22.266 1.00 41.72 421 ALA A N 1
ATOM 3240 C CA . ALA A 1 421 ? 30.947 -6.756 -22.048 1.00 41.72 421 ALA A CA 1
ATOM 3241 C C . ALA A 1 421 ? 29.511 -7.253 -22.328 1.00 41.72 421 ALA A C 1
ATOM 3243 O O . ALA A 1 421 ? 28.536 -6.658 -21.870 1.00 41.72 421 ALA A O 1
ATOM 3244 N N . ASN A 1 422 ? 29.386 -8.388 -23.020 1.00 39.00 422 ASN A N 1
ATOM 3245 C CA . ASN A 1 422 ? 28.137 -9.101 -23.255 1.00 39.00 422 ASN A CA 1
ATOM 3246 C C . ASN A 1 422 ? 27.558 -9.806 -22.012 1.00 39.00 422 ASN A C 1
ATOM 3248 O O . ASN A 1 422 ? 26.355 -10.070 -22.000 1.00 39.00 422 ASN A O 1
ATOM 3252 N N . ASP A 1 423 ? 28.359 -10.099 -20.982 1.00 41.28 423 ASP A N 1
ATOM 3253 C CA . ASP A 1 423 ? 27.925 -10.913 -19.836 1.00 41.28 423 ASP A CA 1
ATOM 3254 C C . ASP A 1 423 ? 27.403 -10.093 -18.641 1.00 41.28 423 ASP A C 1
ATOM 3256 O O . ASP A 1 423 ? 26.561 -10.599 -17.902 1.00 41.28 423 ASP A O 1
ATOM 3260 N N . TYR A 1 424 ? 27.823 -8.831 -18.461 1.00 43.06 424 TYR A N 1
ATOM 3261 C CA . TYR A 1 424 ? 27.434 -8.026 -17.283 1.00 43.06 424 TYR A CA 1
ATOM 3262 C C . TYR A 1 424 ? 26.392 -6.931 -17.522 1.00 43.06 424 TYR A C 1
ATOM 3264 O O . TYR A 1 424 ? 25.712 -6.546 -16.576 1.00 43.06 424 TYR A O 1
ATOM 3272 N N . VAL A 1 425 ? 26.257 -6.416 -18.746 1.00 48.88 425 VAL A N 1
ATOM 3273 C CA . VAL A 1 425 ? 25.549 -5.136 -18.971 1.00 48.88 425 VAL A CA 1
ATOM 3274 C C . VAL A 1 425 ? 24.159 -5.330 -19.594 1.00 48.88 425 VAL A C 1
ATOM 3276 O O . VAL A 1 425 ? 23.398 -4.387 -19.736 1.00 48.88 425 VAL A O 1
ATOM 3279 N N . PHE A 1 426 ? 23.791 -6.553 -19.996 1.00 53.19 426 PHE A N 1
ATOM 3280 C CA . PHE A 1 426 ? 22.667 -6.712 -20.930 1.00 53.19 426 PHE A CA 1
ATOM 3281 C C . PHE A 1 426 ? 21.819 -7.982 -20.788 1.00 53.19 426 PHE A C 1
ATOM 3283 O O . PHE A 1 426 ? 20.908 -8.208 -21.600 1.00 53.19 426 PHE A O 1
ATOM 3290 N N . ARG A 1 427 ? 22.082 -8.808 -19.770 1.00 56.78 427 ARG A N 1
ATOM 3291 C CA . ARG A 1 427 ? 21.171 -9.880 -19.352 1.00 56.78 427 ARG A CA 1
ATOM 3292 C C . ARG A 1 427 ? 20.453 -9.429 -18.098 1.00 56.78 427 ARG A C 1
ATOM 3294 O O . ARG A 1 427 ? 21.087 -9.052 -17.120 1.00 56.78 427 ARG A O 1
ATOM 3301 N N . PHE A 1 428 ? 19.127 -9.488 -18.133 1.00 61.91 428 PHE A N 1
ATOM 3302 C CA . PHE A 1 428 ? 18.330 -9.260 -16.941 1.00 61.91 428 PHE A CA 1
ATOM 3303 C C . PHE A 1 428 ? 18.719 -10.313 -15.904 1.00 61.91 428 PHE A C 1
ATOM 3305 O O . PHE A 1 428 ? 18.459 -11.502 -16.097 1.00 61.91 428 PHE A O 1
ATOM 3312 N N . ASN A 1 429 ? 19.370 -9.865 -14.832 1.00 64.81 429 ASN A N 1
ATOM 3313 C CA . ASN A 1 429 ? 19.650 -10.692 -13.676 1.00 64.81 429 ASN A CA 1
ATOM 3314 C C . ASN A 1 429 ? 18.641 -10.338 -12.570 1.00 64.81 429 ASN A C 1
ATOM 3316 O O . ASN A 1 429 ? 18.696 -9.242 -12.012 1.00 64.81 429 ASN A O 1
ATOM 3320 N N . PRO A 1 430 ? 17.697 -11.229 -12.240 1.00 63.69 430 PRO A N 1
ATOM 3321 C CA . PRO A 1 430 ? 16.733 -10.957 -11.183 1.00 63.69 430 PRO A CA 1
ATOM 3322 C C . PRO A 1 430 ? 17.366 -10.825 -9.782 1.00 63.69 430 PRO A C 1
ATOM 3324 O O . PRO A 1 430 ? 16.766 -10.179 -8.916 1.00 63.69 430 PRO A O 1
ATOM 3327 N N . GLU A 1 431 ? 18.580 -11.346 -9.559 1.00 65.00 431 GLU A N 1
ATOM 3328 C CA . GLU A 1 431 ? 19.338 -11.148 -8.314 1.00 65.00 431 GLU A CA 1
ATOM 3329 C C . GLU A 1 431 ? 19.817 -9.704 -8.144 1.00 65.00 431 GLU A C 1
ATOM 3331 O O . GLU A 1 431 ? 19.699 -9.150 -7.051 1.00 65.00 431 GLU A O 1
ATOM 3336 N N . SER A 1 432 ? 20.288 -9.055 -9.217 1.00 60.53 432 SER A N 1
ATOM 3337 C CA . SER A 1 432 ? 20.798 -7.676 -9.146 1.00 60.53 432 SER A CA 1
ATOM 3338 C C . SER A 1 432 ? 19.693 -6.648 -8.890 1.00 60.53 432 SER A C 1
ATOM 3340 O O . SER A 1 432 ? 19.951 -5.591 -8.324 1.00 60.53 432 SER A O 1
ATOM 3342 N N . VAL A 1 433 ? 18.452 -6.980 -9.254 1.00 61.56 433 VAL A N 1
ATOM 3343 C CA . VAL A 1 433 ? 17.253 -6.159 -9.011 1.00 61.56 433 VAL A CA 1
ATOM 3344 C C . VAL A 1 433 ? 16.520 -6.593 -7.721 1.00 61.56 433 VAL A C 1
ATOM 3346 O O . VAL A 1 433 ? 15.516 -5.999 -7.326 1.00 61.56 433 VAL A O 1
ATOM 3349 N N . GLY A 1 434 ? 17.018 -7.618 -7.016 1.00 62.91 434 GLY A N 1
ATOM 3350 C CA . GLY A 1 434 ? 16.476 -8.072 -5.731 1.00 62.91 434 GLY A CA 1
ATOM 3351 C C . GLY A 1 434 ? 15.052 -8.635 -5.813 1.00 62.91 434 GLY A C 1
ATOM 3352 O O . GLY A 1 434 ? 14.264 -8.444 -4.878 1.00 62.91 434 GLY A O 1
ATOM 3353 N N . ILE A 1 435 ? 14.716 -9.277 -6.938 1.00 69.00 435 ILE A N 1
ATOM 3354 C CA . ILE A 1 435 ? 13.409 -9.906 -7.214 1.00 69.00 435 ILE A CA 1
ATOM 3355 C C . ILE A 1 435 ? 13.499 -11.403 -7.511 1.00 69.00 435 ILE A C 1
ATOM 3357 O O . ILE A 1 435 ? 12.483 -12.041 -7.779 1.00 69.00 435 ILE A O 1
ATOM 3361 N N . ASP A 1 436 ? 14.703 -11.961 -7.435 1.00 67.00 436 ASP A N 1
ATOM 3362 C CA . ASP A 1 436 ? 14.998 -13.368 -7.684 1.00 67.00 436 ASP A CA 1
ATOM 3363 C C . ASP A 1 436 ? 14.097 -14.335 -6.915 1.00 67.00 436 ASP A C 1
ATOM 3365 O O . ASP A 1 436 ? 13.496 -15.230 -7.508 1.00 67.00 436 ASP A O 1
ATOM 3369 N N . GLU A 1 437 ? 13.925 -14.071 -5.620 1.00 70.44 437 GLU A N 1
ATOM 3370 C CA . GLU A 1 437 ? 13.103 -14.865 -4.701 1.00 70.44 437 GLU A CA 1
ATOM 3371 C C . GLU A 1 437 ? 11.593 -14.734 -4.984 1.00 70.44 437 GLU A C 1
ATOM 3373 O O . GLU A 1 437 ? 10.789 -15.523 -4.491 1.00 70.44 437 GLU A O 1
ATOM 3378 N N . PHE A 1 438 ? 11.172 -13.719 -5.747 1.00 76.62 438 PHE A N 1
ATOM 3379 C CA . PHE A 1 438 ? 9.754 -13.392 -5.949 1.00 76.62 438 PHE A CA 1
ATOM 3380 C C . PHE A 1 438 ? 9.218 -13.846 -7.307 1.00 76.62 438 PHE A C 1
ATOM 3382 O O . PHE A 1 438 ? 8.003 -13.956 -7.482 1.00 76.62 438 PHE A O 1
ATOM 3389 N N . LEU A 1 439 ? 10.104 -14.105 -8.271 1.00 81.12 439 LEU A N 1
ATOM 3390 C CA . LEU A 1 439 ? 9.712 -14.598 -9.583 1.00 81.12 439 LEU A CA 1
ATOM 3391 C C . LEU A 1 439 ? 9.459 -16.106 -9.538 1.00 81.12 439 LEU A C 1
ATOM 3393 O O . LEU A 1 439 ? 10.291 -16.886 -9.089 1.00 81.12 439 LEU A O 1
ATOM 3397 N N . MET A 1 440 ? 8.324 -16.527 -10.090 1.00 83.38 440 MET A N 1
ATOM 3398 C CA . MET A 1 440 ? 8.007 -17.935 -10.316 1.00 83.38 440 MET A CA 1
ATOM 3399 C C . MET A 1 440 ? 8.683 -18.393 -11.609 1.00 83.38 440 MET A C 1
ATOM 3401 O O . MET A 1 440 ? 8.173 -18.150 -12.708 1.00 83.38 440 MET A O 1
ATOM 3405 N N . LYS A 1 441 ? 9.856 -19.011 -11.470 1.00 81.81 441 LYS A N 1
ATOM 3406 C CA . LYS A 1 441 ? 10.746 -19.374 -12.579 1.00 81.81 441 LYS A CA 1
ATOM 3407 C C . LYS A 1 441 ? 10.496 -20.790 -13.083 1.00 81.81 441 LYS A C 1
ATOM 3409 O O . LYS A 1 441 ? 10.069 -21.663 -12.332 1.00 81.81 441 LYS A O 1
ATOM 3414 N N . ASN A 1 442 ? 10.805 -21.007 -14.354 1.00 81.50 442 ASN A N 1
ATOM 3415 C CA . ASN A 1 442 ? 11.027 -22.323 -14.928 1.00 81.50 442 ASN A CA 1
ATOM 3416 C C . ASN A 1 442 ? 12.521 -22.440 -15.261 1.00 81.50 442 ASN A C 1
ATOM 3418 O O . ASN A 1 442 ? 13.003 -21.741 -16.156 1.00 81.50 442 ASN A O 1
ATOM 3422 N N . GLU A 1 443 ? 13.250 -23.265 -14.506 1.00 68.94 443 GLU A N 1
ATOM 3423 C CA . GLU A 1 443 ? 14.712 -23.387 -14.617 1.00 68.94 443 GLU A CA 1
ATOM 3424 C C . GLU A 1 443 ? 15.147 -23.989 -15.959 1.00 68.94 443 GLU A C 1
ATOM 3426 O O . GLU A 1 443 ? 16.173 -23.583 -16.498 1.00 68.94 443 GLU A O 1
ATOM 3431 N N . ASP A 1 444 ? 14.327 -24.868 -16.540 1.00 72.06 444 ASP A N 1
ATOM 3432 C CA . ASP A 1 444 ? 14.650 -25.578 -17.782 1.00 72.06 444 ASP A CA 1
ATOM 3433 C C . ASP A 1 444 ? 14.659 -24.663 -19.026 1.00 72.06 444 ASP A C 1
ATOM 3435 O O . ASP A 1 444 ? 15.430 -24.886 -19.956 1.00 72.06 444 ASP A O 1
ATOM 3439 N N . ASP A 1 445 ? 13.830 -23.612 -19.036 1.00 65.94 445 ASP A N 1
ATOM 3440 C CA . ASP A 1 445 ? 13.560 -22.770 -20.216 1.00 65.94 445 ASP A CA 1
ATOM 3441 C C . ASP A 1 445 ? 14.053 -21.313 -20.067 1.00 65.94 445 ASP A C 1
ATOM 3443 O O . ASP A 1 445 ? 13.740 -20.466 -20.908 1.00 65.94 445 ASP A O 1
ATOM 3447 N N . HIS A 1 446 ? 14.789 -20.981 -18.995 1.00 77.94 446 HIS A N 1
ATOM 3448 C CA . HIS A 1 446 ? 15.191 -19.599 -18.671 1.00 77.94 446 HIS A CA 1
ATOM 3449 C C . HIS A 1 446 ? 14.029 -18.594 -18.821 1.00 77.94 446 HIS A C 1
ATOM 3451 O O . HIS A 1 446 ? 14.132 -17.558 -19.491 1.00 77.94 446 HIS A O 1
ATOM 3457 N N . CYS A 1 447 ? 12.889 -18.909 -18.209 1.00 84.75 447 CYS A N 1
ATOM 3458 C CA . CYS A 1 447 ? 11.686 -18.093 -18.306 1.00 84.75 447 CYS A CA 1
ATOM 3459 C C . CYS A 1 447 ? 10.953 -17.994 -16.964 1.00 84.75 447 CYS A C 1
ATOM 3461 O O . CYS A 1 447 ? 11.171 -18.790 -16.052 1.00 84.75 447 CYS A O 1
ATOM 3463 N N . TYR A 1 448 ? 10.085 -16.993 -16.825 1.00 87.81 448 TYR A N 1
ATOM 3464 C CA . TYR A 1 448 ? 9.274 -16.776 -15.627 1.00 87.81 448 TYR A CA 1
ATOM 3465 C C . TYR A 1 448 ? 7.797 -16.576 -15.972 1.00 87.81 448 TYR A C 1
ATOM 3467 O O . TYR A 1 448 ? 7.438 -16.116 -17.059 1.00 87.81 448 TYR A O 1
ATOM 3475 N N . TYR A 1 449 ? 6.930 -16.924 -15.026 1.00 89.62 449 TYR A N 1
ATOM 3476 C CA . TYR A 1 449 ? 5.481 -16.775 -15.131 1.00 89.62 449 TYR A CA 1
ATOM 3477 C C . TYR A 1 449 ? 5.045 -15.438 -14.534 1.00 89.62 449 TYR A C 1
ATOM 3479 O O . TYR A 1 449 ? 5.293 -15.165 -13.358 1.00 89.62 449 TYR A O 1
ATOM 3487 N N . GLN A 1 450 ? 4.399 -14.588 -15.327 1.00 89.56 450 GLN A N 1
ATOM 3488 C CA . GLN A 1 450 ? 4.104 -13.214 -14.930 1.00 89.56 450 GLN A CA 1
ATOM 3489 C C . GLN A 1 450 ? 2.983 -13.161 -13.887 1.00 89.56 450 GLN A C 1
ATOM 3491 O O . GLN A 1 450 ? 3.136 -12.602 -12.802 1.00 89.56 450 GLN A O 1
ATOM 3496 N N . VAL A 1 451 ? 1.847 -13.776 -14.205 1.00 90.81 451 VAL A N 1
ATOM 3497 C CA . VAL A 1 451 ? 0.639 -13.711 -13.375 1.00 90.81 451 VAL A CA 1
ATOM 3498 C C . VAL A 1 451 ? 0.835 -14.503 -12.079 1.00 90.81 451 VAL A C 1
ATOM 3500 O O . VAL A 1 451 ? 0.429 -14.037 -11.016 1.00 90.81 451 VAL A O 1
ATOM 3503 N N . ARG A 1 452 ? 1.530 -15.648 -12.125 1.00 89.50 452 ARG A N 1
ATOM 3504 C CA . ARG A 1 452 ? 1.908 -16.418 -10.922 1.00 89.50 452 ARG A CA 1
ATOM 3505 C C . ARG A 1 452 ? 2.797 -15.628 -9.977 1.00 89.50 452 ARG A C 1
ATOM 3507 O O . ARG A 1 452 ? 2.525 -15.623 -8.780 1.00 89.50 452 ARG A O 1
ATOM 3514 N N . SER A 1 453 ? 3.813 -14.946 -10.506 1.00 89.56 453 SER A N 1
ATOM 3515 C CA . SER A 1 453 ? 4.705 -14.117 -9.685 1.00 89.56 453 SER A CA 1
ATOM 3516 C C . SER A 1 453 ? 3.915 -13.019 -8.963 1.00 89.56 453 SER A C 1
ATOM 3518 O O . SER A 1 453 ? 4.110 -12.798 -7.772 1.00 89.56 453 SER A O 1
ATOM 3520 N N . LEU A 1 454 ? 2.946 -12.393 -9.640 1.00 90.19 454 LEU A N 1
ATOM 3521 C CA . LEU A 1 454 ? 2.110 -11.350 -9.038 1.00 90.19 454 LEU A CA 1
ATOM 3522 C C . LEU A 1 454 ? 1.111 -11.878 -7.992 1.00 90.19 454 LEU A C 1
ATOM 3524 O O . LEU A 1 454 ? 0.908 -11.219 -6.982 1.00 90.19 454 LEU A O 1
ATOM 3528 N N . PHE A 1 455 ? 0.475 -13.038 -8.184 1.00 89.31 455 PHE A N 1
ATOM 3529 C CA . PHE A 1 455 ? -0.553 -13.521 -7.243 1.00 89.31 455 PHE A CA 1
ATOM 3530 C C . PHE A 1 455 ? -0.014 -14.335 -6.058 1.00 89.31 455 PHE A C 1
ATOM 3532 O O . PHE A 1 455 ? -0.618 -14.304 -4.988 1.00 89.31 455 PHE A O 1
ATOM 3539 N N . TRP A 1 456 ? 1.087 -15.075 -6.214 1.00 88.62 456 TRP A N 1
ATOM 3540 C CA . TRP A 1 456 ? 1.625 -15.971 -5.174 1.00 88.62 456 TRP A CA 1
ATOM 3541 C C . TRP A 1 456 ? 2.725 -15.326 -4.330 1.00 88.62 456 TRP A C 1
ATOM 3543 O O . TRP A 1 456 ? 3.698 -15.964 -3.937 1.00 88.62 456 TRP A O 1
ATOM 3553 N N . THR A 1 457 ? 2.567 -14.040 -4.043 1.00 87.00 457 THR A N 1
ATOM 3554 C CA . THR A 1 457 ? 3.478 -13.269 -3.195 1.00 87.00 457 THR A CA 1
ATOM 3555 C C . THR A 1 457 ? 2.681 -12.396 -2.230 1.00 87.00 457 THR A C 1
ATOM 3557 O O . THR A 1 457 ? 1.488 -12.153 -2.433 1.00 87.00 457 THR A O 1
ATOM 3560 N N . SER A 1 458 ? 3.321 -11.942 -1.148 1.00 87.31 458 SER A N 1
ATOM 3561 C CA . SER A 1 458 ? 2.675 -11.037 -0.193 1.00 87.31 458 SER A CA 1
ATOM 3562 C C . SER A 1 458 ? 2.373 -9.675 -0.841 1.00 87.31 458 SER A C 1
ATOM 3564 O O . SER A 1 458 ? 3.128 -9.243 -1.712 1.00 87.31 458 SER A O 1
ATOM 3566 N N . PRO A 1 459 ? 1.323 -8.955 -0.405 1.00 87.44 459 PRO A N 1
ATOM 3567 C CA . PRO A 1 459 ? 0.960 -7.646 -0.960 1.00 87.44 459 PRO A CA 1
ATOM 3568 C C . PRO A 1 459 ? 2.115 -6.627 -0.999 1.00 87.44 459 PRO A C 1
ATOM 3570 O O . PRO A 1 459 ? 2.249 -5.874 -1.959 1.00 87.44 459 PRO A O 1
ATOM 3573 N N . GLU A 1 460 ? 2.994 -6.640 0.004 1.00 81.69 460 GLU A N 1
ATOM 3574 C CA . GLU A 1 460 ? 4.203 -5.804 0.047 1.00 81.69 460 GLU A CA 1
ATOM 3575 C C . GLU A 1 460 ? 5.188 -6.158 -1.078 1.00 81.69 460 GLU A C 1
ATOM 3577 O O . GLU A 1 460 ? 5.688 -5.278 -1.781 1.00 81.69 460 GLU A O 1
ATOM 3582 N N . ARG A 1 461 ? 5.425 -7.459 -1.305 1.00 84.44 461 ARG A N 1
ATOM 3583 C CA . ARG A 1 461 ? 6.281 -7.958 -2.395 1.00 84.44 461 ARG A CA 1
ATOM 3584 C C . ARG A 1 461 ? 5.666 -7.657 -3.762 1.00 84.44 461 ARG A C 1
ATOM 3586 O O . ARG A 1 461 ? 6.391 -7.297 -4.687 1.00 84.44 461 ARG A O 1
ATOM 3593 N N . GLN A 1 462 ? 4.343 -7.740 -3.889 1.00 90.06 462 GLN A N 1
ATOM 3594 C CA . GLN A 1 462 ? 3.632 -7.338 -5.106 1.00 90.06 462 GLN A CA 1
ATOM 3595 C C . GLN A 1 462 ? 3.840 -5.860 -5.412 1.00 90.06 462 GLN A C 1
ATOM 3597 O O . GLN A 1 462 ? 4.157 -5.500 -6.545 1.00 90.06 462 GLN A O 1
ATOM 3602 N N . LEU A 1 463 ? 3.713 -5.007 -4.395 1.00 89.00 463 LEU A N 1
ATOM 3603 C CA . LEU A 1 463 ? 3.948 -3.582 -4.548 1.00 89.00 463 LEU A CA 1
ATOM 3604 C C . LEU A 1 463 ? 5.397 -3.310 -4.969 1.00 89.00 463 LEU A C 1
ATOM 3606 O O . LEU A 1 463 ? 5.616 -2.572 -5.927 1.00 89.00 463 LEU A O 1
ATOM 3610 N N . LYS A 1 464 ? 6.375 -3.996 -4.356 1.00 84.50 464 LYS A N 1
ATOM 3611 C CA . LYS A 1 464 ? 7.788 -3.939 -4.770 1.00 84.50 464 LYS A CA 1
ATOM 3612 C C . LYS A 1 464 ? 7.963 -4.254 -6.254 1.00 84.50 464 LYS A C 1
ATOM 3614 O O . LYS A 1 464 ? 8.587 -3.485 -6.975 1.00 84.50 464 LYS A O 1
ATOM 3619 N N . MET A 1 465 ? 7.374 -5.357 -6.713 1.00 86.81 465 MET A N 1
ATOM 3620 C CA . MET A 1 465 ? 7.438 -5.821 -8.102 1.00 86.81 465 MET A CA 1
ATOM 3621 C C . MET A 1 465 ? 6.789 -4.859 -9.108 1.00 86.81 465 MET A C 1
ATOM 3623 O O . MET A 1 465 ? 7.252 -4.738 -10.245 1.00 86.81 465 MET A O 1
ATOM 3627 N N . LEU A 1 466 ? 5.719 -4.170 -8.709 1.00 90.12 466 LEU A N 1
ATOM 3628 C CA . LEU A 1 466 ? 5.028 -3.193 -9.551 1.00 90.12 466 LEU A CA 1
ATOM 3629 C C . LEU A 1 466 ? 5.771 -1.859 -9.638 1.00 90.12 466 LEU A C 1
ATOM 3631 O O . LEU A 1 466 ? 5.690 -1.198 -10.673 1.00 90.12 466 LEU A O 1
ATOM 3635 N N . LEU A 1 467 ? 6.497 -1.476 -8.588 1.00 87.12 467 LEU A N 1
ATOM 3636 C CA . LEU A 1 467 ? 7.244 -0.219 -8.536 1.00 87.12 467 LEU A CA 1
ATOM 3637 C C . LEU A 1 467 ? 8.650 -0.316 -9.150 1.00 87.12 467 LEU A C 1
ATOM 3639 O O . LEU A 1 467 ? 9.296 0.713 -9.324 1.00 87.12 467 LEU A O 1
ATOM 3643 N N . LEU A 1 468 ? 9.113 -1.517 -9.526 1.00 81.00 468 LEU A N 1
ATOM 3644 C CA . LEU A 1 468 ? 10.433 -1.713 -10.136 1.00 81.00 468 LEU A CA 1
ATOM 3645 C C . LEU A 1 468 ? 10.671 -0.782 -11.326 1.00 81.00 468 LEU A C 1
ATOM 3647 O O . LEU A 1 468 ? 9.863 -0.731 -12.264 1.00 81.00 468 LEU A O 1
ATOM 3651 N N . ARG A 1 469 ? 11.825 -0.118 -11.288 1.00 78.38 469 ARG A N 1
ATOM 3652 C CA . ARG A 1 469 ? 12.279 0.870 -12.268 1.00 78.38 469 ARG A CA 1
ATOM 3653 C C . ARG A 1 469 ? 13.299 0.273 -13.229 1.00 78.38 469 ARG A C 1
ATOM 3655 O O . ARG A 1 469 ? 13.949 -0.718 -12.907 1.00 78.38 469 ARG A O 1
ATOM 3662 N N . GLY A 1 470 ? 13.384 0.838 -14.431 1.00 73.06 470 GLY A N 1
ATOM 3663 C CA . GLY A 1 470 ? 14.362 0.429 -15.451 1.00 73.06 470 GLY A CA 1
ATOM 3664 C C . GLY A 1 470 ? 14.085 -0.920 -16.128 1.00 73.06 470 GLY A C 1
ATOM 3665 O O . GLY A 1 470 ? 14.810 -1.347 -17.017 1.00 73.06 470 GLY A O 1
ATOM 3666 N N . VAL A 1 471 ? 12.997 -1.602 -15.761 1.00 76.75 471 VAL A N 1
ATOM 3667 C CA . VAL A 1 471 ? 12.560 -2.871 -16.369 1.00 76.75 471 VAL A CA 1
ATOM 3668 C C . VAL A 1 471 ? 11.189 -2.706 -17.018 1.00 76.75 471 VAL A C 1
ATOM 3670 O O . VAL A 1 471 ? 10.163 -3.145 -16.497 1.00 76.75 471 VAL A O 1
ATOM 3673 N N . TYR A 1 472 ? 11.147 -2.019 -18.160 1.00 79.94 472 TYR A N 1
ATOM 3674 C CA . TYR A 1 472 ? 9.894 -1.495 -18.717 1.00 79.94 472 TYR A CA 1
ATOM 3675 C C . TYR A 1 472 ? 8.911 -2.615 -19.079 1.00 79.94 472 TYR A C 1
ATOM 3677 O O . TYR A 1 472 ? 7.741 -2.561 -18.704 1.00 79.94 472 TYR A O 1
ATOM 3685 N N . ASN A 1 473 ? 9.411 -3.673 -19.723 1.00 83.12 473 ASN A N 1
ATOM 3686 C CA . ASN A 1 473 ? 8.600 -4.739 -20.318 1.00 83.12 473 ASN A CA 1
ATOM 3687 C C . ASN A 1 473 ? 8.580 -6.041 -19.499 1.00 83.12 473 ASN A C 1
ATOM 3689 O O . ASN A 1 473 ? 8.298 -7.111 -20.042 1.00 83.12 473 ASN A O 1
ATOM 3693 N N . ILE A 1 474 ? 8.879 -5.968 -18.196 1.00 84.56 474 ILE A N 1
ATOM 3694 C CA . ILE A 1 474 ? 8.840 -7.132 -17.292 1.00 84.56 474 ILE A CA 1
ATOM 3695 C C . ILE A 1 474 ? 7.431 -7.733 -17.164 1.00 84.56 474 ILE A C 1
ATOM 3697 O O . ILE A 1 474 ? 7.276 -8.948 -17.052 1.00 84.56 474 ILE A O 1
ATOM 3701 N N . TRP A 1 475 ? 6.397 -6.898 -17.244 1.00 89.81 475 TRP A N 1
ATOM 3702 C CA . TRP A 1 475 ? 5.004 -7.323 -17.199 1.00 89.81 475 TRP A CA 1
ATOM 3703 C C . TRP A 1 475 ? 4.336 -7.025 -18.539 1.00 89.81 475 TRP A C 1
ATOM 3705 O O . TRP A 1 475 ? 4.525 -5.961 -19.122 1.00 89.81 475 TRP A O 1
ATOM 3715 N N . SER A 1 476 ? 3.540 -7.962 -19.040 1.00 89.50 476 SER A N 1
ATOM 3716 C CA . SER A 1 476 ? 2.721 -7.760 -20.231 1.00 89.50 476 SER A CA 1
ATOM 3717 C C . SER A 1 476 ? 1.454 -6.978 -19.894 1.00 89.50 476 SER A C 1
ATOM 3719 O O . SER A 1 476 ? 0.881 -7.127 -18.811 1.00 89.50 476 SER A O 1
ATOM 3721 N N . PHE A 1 477 ? 0.962 -6.202 -20.864 1.00 90.19 477 PHE A N 1
ATOM 3722 C CA . PHE A 1 477 ? -0.305 -5.476 -20.744 1.00 90.19 477 PHE A CA 1
ATOM 3723 C C . PHE A 1 477 ? -1.465 -6.406 -20.349 1.00 90.19 477 PHE A C 1
ATOM 3725 O O . PHE A 1 477 ? -2.252 -6.093 -19.458 1.00 90.19 477 PHE A O 1
ATOM 3732 N N . LYS A 1 478 ? -1.524 -7.600 -20.955 1.00 90.62 478 LYS A N 1
ATOM 3733 C CA . LYS A 1 478 ? -2.534 -8.623 -20.657 1.00 90.62 478 LYS A CA 1
ATOM 3734 C C . LYS A 1 478 ? -2.452 -9.121 -19.211 1.00 90.62 478 LYS A C 1
ATOM 3736 O O . LYS A 1 478 ? -3.486 -9.196 -18.551 1.00 90.62 478 LYS A O 1
ATOM 3741 N N . ALA A 1 479 ? -1.253 -9.436 -18.716 1.00 91.50 479 ALA A N 1
ATOM 3742 C CA . ALA A 1 479 ? -1.066 -9.911 -17.345 1.00 91.50 479 ALA A CA 1
ATOM 3743 C C . ALA A 1 479 ? -1.509 -8.858 -16.319 1.00 91.50 479 ALA A C 1
ATOM 3745 O O . ALA A 1 479 ? -2.249 -9.180 -15.391 1.00 91.50 479 ALA A O 1
ATOM 3746 N N . LEU A 1 480 ? -1.126 -7.593 -16.522 1.00 93.75 480 LEU A N 1
ATOM 3747 C CA . LEU A 1 480 ? -1.492 -6.508 -15.609 1.00 93.75 480 LEU A CA 1
ATOM 3748 C C . LEU A 1 480 ? -2.980 -6.160 -15.665 1.00 93.75 480 LEU A C 1
ATOM 3750 O O . LEU A 1 480 ? -3.562 -5.865 -14.626 1.00 93.75 480 LEU A O 1
ATOM 3754 N N . LEU A 1 481 ? -3.620 -6.240 -16.835 1.00 93.69 481 LEU A N 1
ATOM 3755 C CA . LEU A 1 481 ? -5.064 -6.026 -16.954 1.00 93.69 481 LEU A CA 1
ATOM 3756 C C . LEU A 1 481 ? -5.844 -7.107 -16.195 1.00 93.69 481 LEU A C 1
ATOM 3758 O O . LEU A 1 481 ? -6.758 -6.784 -15.435 1.00 93.69 481 LEU A O 1
ATOM 3762 N N . VAL A 1 482 ? -5.457 -8.379 -16.344 1.00 93.12 482 VAL A N 1
ATOM 3763 C CA . VAL A 1 482 ? -6.058 -9.487 -15.582 1.00 93.12 482 VAL A CA 1
ATOM 3764 C C . VAL A 1 482 ? -5.832 -9.293 -14.083 1.00 93.12 482 VAL A C 1
ATOM 3766 O O . VAL A 1 482 ? -6.779 -9.407 -13.306 1.00 93.12 482 VAL A O 1
ATOM 3769 N N . PHE A 1 483 ? -4.608 -8.949 -13.680 1.00 94.06 483 PHE A N 1
ATOM 3770 C CA . PHE A 1 483 ? -4.269 -8.692 -12.283 1.00 94.06 483 PHE A CA 1
ATOM 3771 C C . PHE A 1 483 ? -5.109 -7.550 -11.687 1.00 94.06 483 PHE A C 1
ATOM 3773 O O . PHE A 1 483 ? -5.743 -7.739 -10.649 1.00 94.06 483 PHE A O 1
ATOM 3780 N N . LEU A 1 484 ? -5.209 -6.411 -12.385 1.00 95.06 484 LEU A N 1
ATOM 3781 C CA . LEU A 1 484 ? -6.010 -5.255 -11.972 1.00 95.06 484 LEU A CA 1
ATOM 3782 C C . LEU A 1 484 ? -7.496 -5.604 -11.835 1.00 95.06 484 LEU A C 1
ATOM 3784 O O . LEU A 1 484 ? -8.117 -5.266 -10.829 1.00 95.06 484 LEU A O 1
ATOM 3788 N N . ALA A 1 485 ? -8.073 -6.291 -12.825 1.00 93.94 485 ALA A N 1
ATOM 3789 C CA . ALA A 1 485 ? -9.490 -6.648 -12.818 1.00 93.94 485 ALA A CA 1
ATOM 3790 C C . ALA A 1 485 ? -9.843 -7.565 -11.638 1.00 93.94 485 ALA A C 1
ATOM 3792 O O . ALA A 1 485 ? -10.848 -7.354 -10.956 1.00 93.94 485 ALA A O 1
ATOM 3793 N N . VAL A 1 486 ? -8.995 -8.559 -11.364 1.00 93.38 486 VAL A N 1
ATOM 3794 C CA . VAL A 1 486 ? -9.174 -9.474 -10.232 1.00 93.38 486 VAL A CA 1
ATOM 3795 C C . VAL A 1 486 ? -9.028 -8.734 -8.907 1.00 93.38 486 VAL A C 1
ATOM 3797 O O . VAL A 1 486 ? -9.869 -8.926 -8.029 1.00 93.38 486 VAL A O 1
ATOM 3800 N N . TYR A 1 487 ? -8.022 -7.862 -8.771 1.00 92.81 487 TYR A N 1
ATOM 3801 C CA . TYR A 1 487 ? -7.836 -7.052 -7.566 1.00 92.81 487 TYR A CA 1
ATOM 3802 C C . TYR A 1 487 ? -9.056 -6.168 -7.287 1.00 92.81 487 TYR A C 1
ATOM 3804 O O . TYR A 1 487 ? -9.586 -6.217 -6.183 1.00 92.81 487 TYR A O 1
ATOM 3812 N N . ILE A 1 488 ? -9.584 -5.454 -8.291 1.00 93.38 488 ILE A N 1
ATOM 3813 C CA . ILE A 1 488 ? -10.787 -4.617 -8.135 1.00 93.38 488 ILE A CA 1
ATOM 3814 C C . ILE A 1 488 ? -11.974 -5.444 -7.625 1.00 93.38 488 ILE A C 1
ATOM 3816 O O . ILE A 1 488 ? -12.635 -5.055 -6.658 1.00 93.38 488 ILE A O 1
ATOM 3820 N N . VAL A 1 489 ? -12.246 -6.597 -8.245 1.00 93.88 489 VAL A N 1
ATOM 3821 C CA . VAL A 1 489 ? -13.376 -7.455 -7.859 1.00 93.88 489 VAL A CA 1
ATOM 3822 C C . VAL A 1 489 ? -13.181 -8.020 -6.451 1.00 93.88 489 VAL A C 1
ATOM 3824 O O . VAL A 1 489 ? -14.100 -7.947 -5.633 1.00 93.88 489 VAL A O 1
ATOM 3827 N N . MET A 1 490 ? -11.994 -8.540 -6.132 1.00 92.75 490 MET A N 1
ATOM 3828 C CA . MET A 1 490 ? -11.724 -9.153 -4.829 1.00 92.75 490 MET A CA 1
ATOM 3829 C C . MET A 1 490 ? -11.693 -8.143 -3.689 1.00 92.75 490 MET A C 1
ATOM 3831 O O . MET A 1 490 ? -12.234 -8.424 -2.616 1.00 92.75 490 MET A O 1
ATOM 3835 N N . SER A 1 491 ? -11.149 -6.949 -3.915 1.00 92.00 491 SER A N 1
ATOM 3836 C CA . SER A 1 491 ? -11.194 -5.858 -2.941 1.00 92.00 491 SER A CA 1
ATOM 3837 C C . SER A 1 491 ? -12.629 -5.401 -2.678 1.00 92.00 491 SER A C 1
ATOM 3839 O O . SER A 1 491 ? -13.015 -5.244 -1.520 1.00 92.00 491 SER A O 1
ATOM 3841 N N . CYS A 1 492 ? -13.465 -5.291 -3.718 1.00 92.00 492 CYS A N 1
ATOM 3842 C CA . CYS A 1 492 ? -14.889 -4.984 -3.552 1.00 92.00 492 CYS A CA 1
ATOM 3843 C C . CYS A 1 492 ? -15.631 -6.065 -2.749 1.00 92.00 492 CYS A C 1
ATOM 3845 O O . CYS A 1 492 ? -16.445 -5.740 -1.883 1.00 92.00 492 CYS A O 1
ATOM 3847 N N . LEU A 1 493 ? -15.353 -7.349 -3.005 1.00 91.94 493 LEU A N 1
ATOM 3848 C CA . LEU A 1 493 ? -15.965 -8.460 -2.269 1.00 91.94 493 LEU A CA 1
ATOM 3849 C C . LEU A 1 493 ? -15.516 -8.500 -0.805 1.00 91.94 493 LEU A C 1
ATOM 3851 O O . LEU A 1 493 ? -16.341 -8.747 0.076 1.00 91.94 493 LEU A O 1
ATOM 3855 N N . THR A 1 494 ? -14.245 -8.216 -0.530 1.00 91.50 494 THR A N 1
ATOM 3856 C CA . THR A 1 494 ? -13.657 -8.266 0.820 1.00 91.50 494 THR A CA 1
ATOM 3857 C C . THR A 1 494 ? -14.035 -7.045 1.673 1.00 91.50 494 THR A C 1
ATOM 3859 O O . THR A 1 494 ? -14.031 -7.114 2.902 1.00 91.50 494 THR A O 1
ATOM 3862 N N . TYR A 1 495 ? -14.441 -5.933 1.054 1.00 89.62 495 TYR A N 1
ATOM 3863 C CA . TYR A 1 495 ? -14.752 -4.690 1.760 1.00 89.62 495 TYR A CA 1
ATOM 3864 C C . TYR A 1 495 ? -15.988 -4.763 2.663 1.00 89.62 495 TYR A C 1
ATOM 3866 O O . TYR A 1 495 ? -17.098 -4.942 2.177 1.00 89.62 495 TYR A O 1
ATOM 3874 N N . TYR A 1 496 ? -15.858 -4.471 3.960 1.00 87.06 496 TYR A N 1
ATOM 3875 C CA . TYR A 1 496 ? -16.985 -4.466 4.913 1.00 87.06 496 TYR A CA 1
ATOM 3876 C C . TYR A 1 496 ? -17.545 -5.867 5.224 1.00 87.06 496 TYR A C 1
ATOM 3878 O O . TYR A 1 496 ? -18.725 -6.030 5.544 1.00 87.06 496 TYR A O 1
ATOM 3886 N N . VAL A 1 497 ? -16.687 -6.885 5.127 1.00 88.88 497 VAL A N 1
ATOM 3887 C CA . VAL A 1 497 ? -16.922 -8.224 5.687 1.00 88.88 497 VAL A CA 1
ATOM 3888 C C . VAL A 1 497 ? -16.806 -8.165 7.219 1.00 88.88 497 VAL A C 1
ATOM 3890 O O . VAL A 1 497 ? -16.243 -7.225 7.777 1.00 88.88 497 VAL A O 1
ATOM 3893 N N . ALA A 1 498 ? -17.347 -9.154 7.936 1.00 85.62 498 ALA A N 1
ATOM 3894 C CA . ALA A 1 498 ? -17.300 -9.236 9.401 1.00 85.62 498 ALA A CA 1
ATOM 3895 C C . ALA A 1 498 ? -15.906 -9.619 9.963 1.00 85.62 498 ALA A C 1
ATOM 3897 O O . ALA A 1 498 ? -15.802 -10.470 10.845 1.00 85.62 498 ALA A O 1
ATOM 3898 N N . LEU A 1 499 ? -14.842 -9.007 9.441 1.00 88.31 499 LEU A N 1
ATOM 3899 C CA . LEU A 1 499 ? -13.447 -9.164 9.851 1.00 88.31 499 LEU A CA 1
ATOM 3900 C C . LEU A 1 499 ? -12.779 -7.781 9.968 1.00 88.31 499 LEU A C 1
ATOM 3902 O O . LEU A 1 499 ? -13.248 -6.823 9.352 1.00 88.31 499 LEU A O 1
ATOM 3906 N N . PRO A 1 500 ? -11.692 -7.646 10.749 1.00 88.56 500 PRO A N 1
ATOM 3907 C CA . PRO A 1 500 ? -10.903 -6.419 10.793 1.00 88.56 500 PRO A CA 1
ATOM 3908 C C . PRO A 1 500 ? -10.100 -6.276 9.490 1.00 88.56 500 PRO A C 1
ATOM 3910 O O . PRO A 1 500 ? -8.952 -6.698 9.412 1.00 88.56 500 PRO A O 1
ATOM 3913 N N . THR A 1 501 ? -10.733 -5.720 8.457 1.00 88.81 501 THR A N 1
ATOM 3914 C CA . THR A 1 501 ? -10.149 -5.523 7.120 1.00 88.81 501 THR A CA 1
ATOM 3915 C C . THR A 1 501 ? -9.915 -4.051 6.812 1.00 88.81 501 THR A C 1
ATOM 3917 O O . THR A 1 501 ? -10.651 -3.193 7.305 1.00 88.81 501 THR A O 1
ATOM 3920 N N . ASP A 1 502 ? -8.971 -3.772 5.918 1.00 89.31 502 ASP A N 1
ATOM 3921 C CA . ASP A 1 502 ? -8.711 -2.442 5.373 1.00 89.31 502 ASP A CA 1
ATOM 3922 C C . ASP A 1 502 ? -8.516 -2.462 3.855 1.00 89.31 502 ASP A C 1
ATOM 3924 O O . ASP A 1 502 ? -8.193 -3.498 3.273 1.00 89.31 502 ASP A O 1
ATOM 3928 N N . LEU A 1 503 ? -8.688 -1.306 3.213 1.00 88.12 503 LEU A N 1
ATOM 3929 C CA . LEU A 1 503 ? -8.538 -1.152 1.761 1.00 88.12 503 LEU A CA 1
ATOM 3930 C C . LEU A 1 503 ? -7.305 -0.357 1.329 1.00 88.12 503 LEU A C 1
ATOM 3932 O O . LEU A 1 503 ? -7.085 -0.229 0.128 1.00 88.12 503 LEU A O 1
ATOM 3936 N N . VAL A 1 504 ? -6.479 0.129 2.257 1.00 89.19 504 VAL A N 1
ATOM 3937 C CA . VAL A 1 504 ? -5.295 0.923 1.902 1.00 89.19 504 VAL A CA 1
ATOM 3938 C C . VAL A 1 504 ? -4.330 0.132 1.010 1.00 89.19 504 VAL A C 1
ATOM 3940 O O . VAL A 1 504 ? -4.155 0.515 -0.146 1.00 89.19 504 VAL A O 1
ATOM 3943 N N . VAL A 1 505 ? -3.785 -1.006 1.465 1.00 90.06 505 VAL A N 1
ATOM 3944 C CA . VAL A 1 505 ? -2.877 -1.834 0.636 1.00 90.06 505 VAL A CA 1
ATOM 3945 C C . VAL A 1 505 ? -3.487 -2.254 -0.714 1.00 90.06 505 VAL A C 1
ATOM 3947 O O . VAL A 1 505 ? -2.829 -2.066 -1.740 1.00 90.06 505 VAL A O 1
ATOM 3950 N N . PRO A 1 506 ? -4.732 -2.767 -0.793 1.00 91.62 506 PRO A N 1
ATOM 3951 C CA . PRO A 1 506 ? -5.336 -3.062 -2.089 1.00 91.62 506 PRO A CA 1
ATOM 3952 C C . PRO A 1 506 ? -5.449 -1.845 -3.017 1.00 91.62 506 PRO A C 1
ATOM 3954 O O . PRO A 1 506 ? -5.189 -1.972 -4.212 1.00 91.62 506 PRO A O 1
ATOM 3957 N N . ASN A 1 507 ? -5.780 -0.660 -2.492 1.00 91.19 507 ASN A N 1
ATOM 3958 C CA . ASN A 1 507 ? -5.841 0.571 -3.285 1.00 91.19 507 ASN A CA 1
ATOM 3959 C C . ASN A 1 507 ? -4.455 0.999 -3.787 1.00 91.19 507 ASN A C 1
ATOM 3961 O O . ASN A 1 507 ? -4.347 1.470 -4.921 1.00 91.19 507 ASN A O 1
ATOM 3965 N N . LEU A 1 508 ? -3.396 0.783 -2.996 1.00 92.12 508 LEU A N 1
ATOM 3966 C CA . LEU A 1 508 ? -2.014 0.993 -3.435 1.00 92.12 508 LEU A CA 1
ATOM 3967 C C . LEU A 1 508 ? -1.671 0.082 -4.621 1.00 92.12 508 LEU A C 1
ATOM 3969 O O . LEU A 1 508 ? -1.187 0.566 -5.640 1.00 92.12 508 LEU A O 1
ATOM 3973 N N . ILE A 1 509 ? -1.982 -1.214 -4.530 1.00 93.69 509 ILE A N 1
ATOM 3974 C CA . ILE A 1 509 ? -1.689 -2.200 -5.584 1.00 93.69 509 ILE A CA 1
ATOM 3975 C C . ILE A 1 509 ? -2.501 -1.924 -6.855 1.00 93.69 509 ILE A C 1
ATOM 3977 O O . ILE A 1 509 ? -1.948 -1.942 -7.959 1.00 93.69 509 ILE A O 1
ATOM 3981 N N . MET A 1 510 ? -3.798 -1.626 -6.723 1.00 93.81 510 MET A N 1
ATOM 3982 C CA . MET A 1 510 ? -4.651 -1.254 -7.859 1.00 93.81 510 MET A CA 1
ATOM 3983 C C . MET A 1 510 ? -4.129 0.006 -8.552 1.00 93.81 510 MET A C 1
ATOM 3985 O O . MET A 1 510 ? -4.007 0.032 -9.777 1.00 93.81 510 MET A O 1
ATOM 3989 N N . GLY A 1 511 ? -3.760 1.025 -7.772 1.00 92.62 511 GLY A N 1
ATOM 3990 C CA . GLY A 1 511 ? -3.171 2.254 -8.284 1.00 92.62 511 GLY A CA 1
ATOM 3991 C C . GLY A 1 511 ? -1.819 2.034 -8.962 1.00 92.62 511 GLY A C 1
ATOM 3992 O O . GLY A 1 511 ? -1.606 2.535 -10.064 1.00 92.62 511 GLY A O 1
ATOM 3993 N N . ALA A 1 512 ? -0.930 1.245 -8.352 1.00 93.56 512 ALA A N 1
ATOM 3994 C CA . ALA A 1 512 ? 0.376 0.909 -8.914 1.00 93.56 512 ALA A CA 1
ATOM 3995 C C . ALA A 1 512 ? 0.238 0.174 -10.250 1.00 93.56 512 ALA A C 1
ATOM 3997 O O . ALA A 1 512 ? 0.897 0.514 -11.230 1.00 93.56 512 ALA A O 1
ATOM 3998 N N . THR A 1 513 ? -0.685 -0.784 -10.316 1.00 95.00 513 THR A N 1
ATOM 3999 C CA . THR A 1 513 ? -0.969 -1.543 -11.536 1.00 95.00 513 THR A CA 1
ATOM 4000 C C . THR A 1 513 ? -1.532 -0.638 -12.632 1.00 95.00 513 THR A C 1
ATOM 4002 O O . THR A 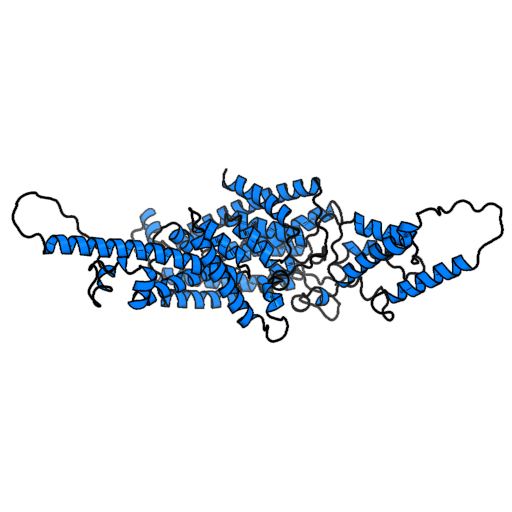1 513 ? -1.027 -0.651 -13.752 1.00 95.00 513 THR A O 1
ATOM 4005 N N . ALA A 1 514 ? -2.539 0.186 -12.320 1.00 93.25 514 ALA A N 1
ATOM 4006 C CA . ALA A 1 514 ? -3.138 1.116 -13.277 1.00 93.25 514 ALA A CA 1
ATOM 4007 C C . ALA A 1 514 ? -2.135 2.175 -13.768 1.00 93.25 514 ALA A C 1
ATOM 4009 O O . ALA A 1 514 ? -2.077 2.469 -14.961 1.00 93.25 514 ALA A O 1
ATOM 4010 N N . GLY A 1 515 ? -1.305 2.701 -12.864 1.00 91.94 515 GLY A N 1
ATOM 4011 C CA . GLY A 1 515 ? -0.220 3.622 -13.191 1.00 91.94 515 GLY A CA 1
ATOM 4012 C C . GLY A 1 515 ? 0.811 2.988 -14.120 1.00 91.94 515 GLY A C 1
ATOM 4013 O O . GLY A 1 515 ? 1.149 3.569 -15.148 1.00 91.94 515 GLY A O 1
ATOM 4014 N N . ARG A 1 516 ? 1.242 1.754 -13.830 1.00 91.94 516 ARG A N 1
ATOM 4015 C CA . ARG A 1 516 ? 2.180 1.021 -14.690 1.00 91.94 516 ARG A CA 1
ATOM 4016 C C . ARG A 1 516 ? 1.601 0.743 -16.076 1.00 91.94 516 ARG A C 1
ATOM 4018 O O . ARG A 1 516 ? 2.309 0.895 -17.067 1.00 91.94 516 ARG A O 1
ATOM 4025 N N . ILE A 1 517 ? 0.318 0.369 -16.148 1.00 93.06 517 ILE A N 1
ATOM 4026 C CA . ILE A 1 517 ? -0.425 0.217 -17.410 1.00 93.06 517 ILE A CA 1
ATOM 4027 C C . ILE A 1 517 ? -0.366 1.512 -18.218 1.00 93.06 517 ILE A C 1
ATOM 4029 O O . ILE A 1 517 ? 0.015 1.478 -19.386 1.00 93.06 517 ILE A O 1
ATOM 4033 N N . LEU A 1 518 ? -0.677 2.646 -17.589 1.00 89.75 518 LEU A N 1
ATOM 4034 C CA . LEU A 1 518 ? -0.632 3.948 -18.246 1.00 89.75 518 LEU A CA 1
ATOM 4035 C C . LEU A 1 518 ? 0.784 4.283 -18.740 1.00 89.75 518 LEU A C 1
ATOM 4037 O O . LEU A 1 518 ? 0.933 4.695 -19.885 1.00 89.75 518 LEU A O 1
ATOM 4041 N N . GLY A 1 519 ? 1.822 4.024 -17.940 1.00 87.69 519 GLY A N 1
ATOM 4042 C CA . GLY A 1 519 ? 3.219 4.206 -18.350 1.00 87.69 519 GLY A CA 1
ATOM 4043 C C . GLY A 1 519 ? 3.615 3.365 -19.571 1.00 87.69 519 GLY A C 1
ATOM 4044 O O . GLY A 1 519 ? 4.254 3.876 -20.485 1.00 87.69 519 GLY A O 1
ATOM 4045 N N . MET A 1 520 ? 3.187 2.099 -19.645 1.00 88.06 520 MET A N 1
ATOM 4046 C CA . MET A 1 520 ? 3.463 1.263 -20.824 1.00 88.06 520 MET A CA 1
ATOM 4047 C C . MET A 1 520 ? 2.705 1.731 -22.068 1.00 88.06 520 MET A C 1
ATOM 4049 O O . MET A 1 520 ? 3.290 1.745 -23.143 1.00 88.06 520 MET A O 1
ATOM 4053 N N . VAL A 1 521 ? 1.442 2.154 -21.936 1.00 89.00 521 VAL A N 1
ATOM 4054 C CA . VAL A 1 521 ? 0.666 2.699 -23.068 1.00 89.00 521 VAL A CA 1
ATOM 4055 C C . VAL A 1 521 ? 1.336 3.952 -23.635 1.00 89.00 521 VAL A C 1
ATOM 4057 O O . VAL A 1 521 ? 1.392 4.131 -24.848 1.00 89.00 521 VAL A O 1
ATOM 4060 N N . LEU A 1 522 ? 1.899 4.808 -22.778 1.00 84.88 522 LEU A N 1
ATOM 4061 C CA . LEU A 1 522 ? 2.656 5.976 -23.237 1.00 84.88 522 LEU A CA 1
ATOM 4062 C C . LEU A 1 522 ? 3.945 5.588 -23.957 1.00 84.88 522 LEU A C 1
ATOM 4064 O O . LEU A 1 522 ? 4.282 6.210 -24.963 1.00 84.88 522 LEU A O 1
ATOM 4068 N N . ASN A 1 523 ? 4.609 4.530 -23.498 1.00 82.50 523 ASN A N 1
ATOM 4069 C CA . ASN A 1 523 ? 5.785 3.991 -24.170 1.00 82.50 523 ASN A CA 1
ATOM 4070 C C . ASN A 1 523 ? 5.466 3.297 -25.503 1.00 82.50 523 ASN A C 1
ATOM 4072 O O . ASN A 1 523 ? 6.354 3.188 -26.341 1.00 82.50 523 ASN A O 1
ATOM 4076 N N . GLU A 1 524 ? 4.226 2.855 -25.738 1.00 83.88 524 GLU A N 1
ATOM 4077 C CA . GLU A 1 524 ? 3.798 2.403 -27.070 1.00 83.88 524 GLU A CA 1
ATOM 4078 C C . GLU A 1 524 ? 3.635 3.576 -28.052 1.00 83.88 524 GLU A C 1
ATOM 4080 O O . GLU A 1 524 ? 3.884 3.410 -29.244 1.00 83.88 524 GLU A O 1
ATOM 4085 N N . ILE A 1 525 ? 3.246 4.763 -27.566 1.00 82.00 525 ILE A N 1
ATOM 4086 C CA . ILE A 1 525 ? 3.105 5.975 -28.394 1.00 82.00 525 ILE A CA 1
ATOM 4087 C C . ILE A 1 525 ? 4.475 6.600 -28.683 1.00 82.00 525 ILE A C 1
ATOM 4089 O O . ILE A 1 525 ? 4.749 6.991 -29.816 1.00 82.00 525 ILE A O 1
ATOM 4093 N N . SER A 1 526 ? 5.325 6.708 -27.660 1.00 73.56 526 SER A N 1
ATOM 4094 C CA . SER A 1 526 ? 6.691 7.221 -27.767 1.00 73.56 526 SER A CA 1
ATOM 4095 C C . SER A 1 526 ? 7.636 6.298 -26.991 1.00 73.56 526 SER A C 1
ATOM 4097 O O . SER A 1 526 ? 7.655 6.364 -25.759 1.00 73.56 526 SER A O 1
ATOM 4099 N N . PRO A 1 527 ? 8.418 5.435 -27.667 1.00 68.56 527 PRO A N 1
ATOM 4100 C CA . PRO A 1 527 ? 9.286 4.474 -26.992 1.00 68.56 527 PRO A CA 1
ATOM 4101 C C . PRO A 1 527 ? 10.302 5.185 -26.097 1.00 68.56 527 PRO A C 1
ATOM 4103 O O . PRO A 1 527 ? 10.848 6.218 -26.472 1.00 68.56 527 PRO A O 1
ATOM 4106 N N . GLY A 1 528 ? 10.518 4.645 -24.895 1.00 65.00 528 GLY A N 1
ATOM 4107 C CA . GLY A 1 528 ? 11.496 5.173 -23.934 1.00 65.00 528 GLY A CA 1
ATOM 4108 C C . GLY A 1 528 ? 11.090 6.469 -23.225 1.00 65.00 528 GLY A C 1
ATOM 4109 O O . GLY A 1 528 ? 11.812 6.927 -22.353 1.00 65.00 528 GLY A O 1
ATOM 4110 N N . TYR A 1 529 ? 9.929 7.050 -23.540 1.00 70.44 529 TYR A N 1
ATOM 4111 C CA . TYR A 1 529 ? 9.576 8.387 -23.061 1.00 70.44 529 TYR A CA 1
ATOM 4112 C C . TYR A 1 529 ? 9.361 8.474 -21.543 1.00 70.44 529 TYR A C 1
ATOM 4114 O O . TYR A 1 529 ? 9.561 9.533 -20.947 1.00 70.44 529 TYR A O 1
ATOM 4122 N N . VAL A 1 530 ? 8.909 7.383 -20.918 1.00 78.81 530 VAL A N 1
ATOM 4123 C CA . VAL A 1 530 ? 8.491 7.348 -19.515 1.00 78.81 530 VAL A CA 1
ATOM 4124 C C . VAL A 1 530 ? 8.930 6.049 -18.842 1.00 78.81 530 VAL A C 1
ATOM 4126 O O . VAL A 1 530 ? 8.720 4.967 -19.377 1.00 78.81 530 VAL A O 1
ATOM 4129 N N . ASP A 1 531 ? 9.415 6.119 -17.601 1.00 80.00 531 ASP A N 1
ATOM 4130 C CA . ASP A 1 531 ? 9.619 4.925 -16.770 1.00 80.00 531 ASP A CA 1
ATOM 4131 C C . ASP A 1 531 ? 8.275 4.390 -16.217 1.00 80.00 531 ASP A C 1
ATOM 4133 O O . ASP A 1 531 ? 7.609 5.081 -15.433 1.00 80.00 531 ASP A O 1
ATOM 4137 N N . PRO A 1 532 ? 7.850 3.154 -16.561 1.00 85.31 532 PRO A N 1
ATOM 4138 C CA . PRO A 1 532 ? 6.599 2.585 -16.059 1.00 85.31 532 PRO A CA 1
ATOM 4139 C C . PRO A 1 532 ? 6.589 2.377 -14.539 1.00 85.31 532 PRO A C 1
ATOM 4141 O O . PRO A 1 532 ? 5.517 2.424 -13.937 1.00 85.31 532 PRO A O 1
ATOM 4144 N N . GLY A 1 533 ? 7.754 2.158 -13.914 1.00 84.38 533 GLY A N 1
ATOM 4145 C CA . GLY A 1 533 ? 7.885 2.043 -12.455 1.00 84.38 533 GLY A CA 1
ATOM 4146 C C . GLY A 1 533 ? 7.550 3.355 -11.743 1.00 84.38 533 GLY A C 1
ATOM 4147 O O . GLY A 1 533 ? 6.742 3.378 -10.814 1.00 84.38 533 GLY A O 1
ATOM 4148 N N . ALA A 1 534 ? 8.067 4.477 -12.246 1.00 83.06 534 ALA A N 1
ATOM 4149 C CA . ALA A 1 534 ? 7.697 5.805 -11.762 1.00 83.06 534 ALA A CA 1
ATOM 4150 C C . ALA A 1 534 ? 6.199 6.112 -11.932 1.00 83.06 534 ALA A C 1
ATOM 4152 O O . ALA A 1 534 ? 5.555 6.649 -11.030 1.00 83.06 534 ALA A O 1
ATOM 4153 N N . PHE A 1 535 ? 5.598 5.733 -13.062 1.00 87.06 535 PHE A N 1
ATOM 4154 C CA . PHE A 1 535 ? 4.157 5.913 -13.255 1.00 87.06 535 PHE A CA 1
ATOM 4155 C C . PHE A 1 535 ? 3.315 4.994 -12.367 1.00 87.06 535 PHE A C 1
ATOM 4157 O O . PHE A 1 535 ? 2.228 5.392 -11.941 1.00 87.06 535 PHE A O 1
ATOM 4164 N N . ALA A 1 536 ? 3.823 3.811 -12.014 1.00 90.81 536 ALA A N 1
ATOM 4165 C CA . ALA A 1 536 ? 3.228 2.975 -10.980 1.00 90.81 536 ALA A CA 1
ATOM 4166 C C . ALA A 1 536 ? 3.203 3.709 -9.629 1.00 90.81 536 ALA A C 1
ATOM 4168 O O . ALA A 1 536 ? 2.158 3.753 -8.985 1.00 90.81 536 ALA A O 1
ATOM 4169 N N . LEU A 1 537 ? 4.290 4.381 -9.235 1.00 88.75 537 LEU A N 1
ATOM 4170 C CA . LEU A 1 537 ? 4.332 5.192 -8.010 1.00 88.75 537 LEU A CA 1
ATOM 4171 C C . LEU A 1 537 ? 3.288 6.324 -8.025 1.00 88.75 537 LEU A C 1
ATOM 4173 O O . LEU A 1 537 ? 2.539 6.506 -7.061 1.00 88.75 537 LEU A O 1
ATOM 4177 N N . LEU A 1 538 ? 3.182 7.053 -9.141 1.00 88.50 538 LEU A N 1
ATOM 4178 C CA . LEU A 1 538 ? 2.198 8.130 -9.297 1.00 88.50 538 LEU A CA 1
ATOM 4179 C C . LEU A 1 538 ? 0.754 7.609 -9.266 1.00 88.50 538 LEU A C 1
ATOM 4181 O O . LEU A 1 538 ? -0.106 8.231 -8.636 1.00 88.50 538 LEU A O 1
ATOM 4185 N N . GLY A 1 539 ? 0.484 6.468 -9.907 1.00 90.19 539 GLY A N 1
ATOM 4186 C CA . GLY A 1 539 ? -0.824 5.809 -9.910 1.00 90.19 539 GLY A CA 1
ATOM 4187 C C . GLY A 1 539 ? -1.195 5.188 -8.561 1.00 90.19 539 GLY A C 1
ATOM 4188 O O . GLY A 1 539 ? -2.359 5.231 -8.162 1.00 90.19 539 GLY A O 1
ATOM 4189 N N . MET A 1 540 ? -0.214 4.673 -7.816 1.00 91.12 540 MET A N 1
ATOM 4190 C CA . MET A 1 540 ? -0.375 4.178 -6.448 1.00 91.12 540 MET A CA 1
ATOM 4191 C C . MET A 1 540 ? -0.848 5.298 -5.526 1.00 91.12 540 MET A C 1
ATOM 4193 O O . MET A 1 540 ? -1.909 5.186 -4.908 1.00 91.12 540 MET A O 1
ATOM 4197 N N . ALA A 1 541 ? -0.105 6.411 -5.500 1.00 89.62 541 ALA A N 1
ATOM 4198 C CA . ALA A 1 541 ? -0.539 7.616 -4.809 1.00 89.62 541 ALA A CA 1
ATOM 4199 C C . ALA A 1 541 ? -1.924 8.028 -5.341 1.00 89.62 541 ALA A C 1
ATOM 4201 O O . ALA A 1 541 ? -2.830 8.277 -4.545 1.00 89.62 541 ALA A O 1
ATOM 4202 N N . ALA A 1 542 ? -2.084 8.008 -6.683 1.00 87.94 542 ALA A N 1
ATOM 4203 C CA . ALA A 1 542 ? -3.296 8.129 -7.518 1.00 87.94 542 ALA A CA 1
ATOM 4204 C C . ALA A 1 542 ? -4.564 7.750 -6.781 1.00 87.94 542 ALA A C 1
ATOM 4206 O O . ALA A 1 542 ? -5.312 8.567 -6.237 1.00 87.94 542 ALA A O 1
ATOM 4207 N N . CYS A 1 543 ? -4.708 6.436 -6.770 1.00 87.81 543 CYS A N 1
ATOM 4208 C CA . CYS A 1 543 ? -5.847 5.714 -6.276 1.00 87.81 543 CYS A CA 1
ATOM 4209 C C . CYS A 1 543 ? -5.991 5.852 -4.762 1.00 87.81 543 CYS A C 1
ATOM 4211 O O . CYS A 1 543 ? -7.108 6.034 -4.279 1.00 87.81 543 CYS A O 1
ATOM 4213 N N . TRP A 1 544 ? -4.892 5.801 -3.999 1.00 89.00 544 TRP A N 1
ATOM 4214 C CA . TRP A 1 544 ? -4.997 5.857 -2.543 1.00 89.00 544 TRP A CA 1
ATOM 4215 C C . TRP A 1 544 ? -5.579 7.189 -2.072 1.00 89.00 544 TRP A C 1
ATOM 4217 O O . TRP A 1 544 ? -6.607 7.183 -1.403 1.00 89.00 544 TRP A O 1
ATOM 4227 N N . SER A 1 545 ? -5.019 8.315 -2.513 1.00 86.38 545 SER A N 1
ATOM 4228 C CA . SER A 1 545 ? -5.533 9.651 -2.178 1.00 86.38 545 SER A CA 1
ATOM 4229 C C . SER A 1 545 ? -6.953 9.885 -2.700 1.00 86.38 545 SER A C 1
ATOM 4231 O O . SER A 1 545 ? -7.780 10.435 -1.984 1.00 86.38 545 SER A O 1
ATOM 4233 N N . GLY A 1 546 ? -7.279 9.418 -3.915 1.00 83.44 546 GLY A N 1
ATOM 4234 C CA . GLY A 1 546 ? -8.637 9.540 -4.460 1.00 83.44 546 GLY A CA 1
ATOM 4235 C C . GLY A 1 546 ? -9.688 8.764 -3.660 1.00 83.44 546 GLY A C 1
ATOM 4236 O O . GLY A 1 546 ? -10.847 9.162 -3.614 1.00 83.44 546 GLY A O 1
ATOM 4237 N N . THR A 1 547 ? -9.289 7.670 -3.003 1.00 83.62 547 THR A N 1
ATOM 4238 C CA . THR A 1 547 ? -10.187 6.892 -2.135 1.00 83.62 547 THR A CA 1
ATOM 4239 C C . THR A 1 547 ? -10.249 7.421 -0.702 1.00 83.62 547 THR A C 1
ATOM 4241 O O . THR A 1 547 ? -11.337 7.444 -0.129 1.00 83.62 547 THR A O 1
ATOM 4244 N N . SER A 1 548 ? -9.120 7.849 -0.125 1.00 83.25 548 SER A N 1
ATOM 4245 C CA . SER A 1 548 ? -9.021 8.269 1.280 1.00 83.25 548 SER A CA 1
ATOM 4246 C C . SER A 1 548 ? -9.289 9.755 1.517 1.00 83.25 548 SER A C 1
ATOM 4248 O O . SER A 1 548 ? -9.653 10.117 2.629 1.00 83.25 548 SER A O 1
ATOM 4250 N N . GLY A 1 549 ? -9.106 10.613 0.511 1.00 81.69 549 GLY A N 1
ATOM 4251 C CA . GLY A 1 549 ? -9.136 12.071 0.666 1.00 81.69 549 GLY A CA 1
ATOM 4252 C C . GLY A 1 549 ? -7.875 12.662 1.312 1.00 81.69 549 GLY A C 1
ATOM 4253 O O . GLY A 1 549 ? -7.780 13.879 1.438 1.00 81.69 549 GLY A O 1
ATOM 4254 N N . LEU A 1 550 ? -6.895 11.828 1.683 1.00 84.62 550 LEU A N 1
ATOM 4255 C CA . LEU A 1 550 ? -5.629 12.254 2.284 1.00 84.62 550 LEU A CA 1
ATOM 4256 C C . LEU A 1 550 ? -4.648 12.729 1.207 1.00 84.62 550 LEU A C 1
ATOM 4258 O O . LEU A 1 550 ? -4.457 12.060 0.184 1.00 84.62 550 LEU A O 1
ATOM 4262 N N . VAL A 1 551 ? -3.980 13.854 1.450 1.00 86.12 551 VAL A N 1
ATOM 4263 C CA . VAL A 1 551 ? -3.031 14.487 0.527 1.00 86.12 551 VAL A CA 1
ATOM 4264 C C . VAL A 1 551 ? -1.621 14.458 1.104 1.00 86.12 551 VAL A C 1
ATOM 4266 O O . VAL A 1 551 ? -0.727 13.861 0.499 1.00 86.12 551 VAL A O 1
ATOM 4269 N N . LEU A 1 552 ? -1.411 15.077 2.269 1.00 87.75 552 LEU A N 1
ATOM 4270 C CA . LEU A 1 552 ? -0.072 15.242 2.849 1.00 87.75 552 LEU A CA 1
ATOM 4271 C C . LEU A 1 552 ? 0.483 13.910 3.348 1.00 87.75 552 LEU A C 1
ATOM 4273 O O . LEU A 1 552 ? 1.643 13.585 3.088 1.00 87.75 552 LEU A O 1
ATOM 4277 N N . THR A 1 553 ? -0.369 13.114 3.993 1.00 89.19 553 THR A N 1
ATOM 4278 C CA . THR A 1 553 ? -0.029 11.767 4.456 1.00 89.19 553 THR A CA 1
ATOM 4279 C C . THR A 1 553 ? 0.429 10.888 3.301 1.00 89.19 553 THR A C 1
ATOM 4281 O O . THR A 1 553 ? 1.463 10.234 3.396 1.00 89.19 553 THR A O 1
ATOM 4284 N N . VAL A 1 554 ? -0.309 10.898 2.186 1.00 89.50 554 VAL A N 1
ATOM 4285 C CA . VAL A 1 554 ? -0.007 10.048 1.026 1.00 89.50 554 VAL A CA 1
ATOM 4286 C C . VAL A 1 554 ? 1.339 10.426 0.420 1.00 89.50 554 VAL A C 1
ATOM 4288 O O . VAL A 1 554 ? 2.145 9.537 0.167 1.00 89.50 554 VAL A O 1
ATOM 4291 N N . ILE A 1 555 ? 1.617 11.724 0.238 1.00 88.75 555 ILE A N 1
ATOM 4292 C CA . ILE A 1 555 ? 2.903 12.190 -0.304 1.00 88.75 555 ILE A CA 1
ATOM 4293 C C . ILE A 1 555 ? 4.055 11.714 0.585 1.00 88.75 555 ILE A C 1
ATOM 4295 O O . ILE A 1 555 ? 4.969 11.058 0.090 1.00 88.75 555 ILE A O 1
ATOM 4299 N N . ALA A 1 556 ? 3.998 11.982 1.890 1.00 89.00 556 ALA A N 1
ATOM 4300 C CA . ALA A 1 556 ? 5.082 11.611 2.794 1.00 89.00 556 ALA A CA 1
ATOM 4301 C C . ALA A 1 556 ? 5.275 10.096 2.895 1.00 89.00 556 ALA A C 1
ATOM 4303 O O . ALA A 1 556 ? 6.401 9.628 2.770 1.00 89.00 556 ALA A O 1
ATOM 4304 N N . VAL A 1 557 ? 4.188 9.328 3.020 1.00 88.31 557 VAL A N 1
ATOM 4305 C CA . VAL A 1 557 ? 4.261 7.862 3.042 1.00 88.31 557 VAL A CA 1
ATOM 4306 C C . VAL A 1 557 ? 4.851 7.330 1.735 1.00 88.31 557 VAL A C 1
ATOM 4308 O O . VAL A 1 557 ? 5.726 6.477 1.781 1.00 88.31 557 VAL A O 1
ATOM 4311 N N . THR A 1 558 ? 4.449 7.846 0.567 1.00 86.94 558 THR A N 1
ATOM 4312 C CA . THR A 1 558 ? 5.015 7.384 -0.716 1.00 86.94 558 THR A CA 1
ATOM 4313 C C . THR A 1 558 ? 6.508 7.685 -0.858 1.00 86.94 558 THR A C 1
ATOM 4315 O O . THR A 1 558 ? 7.238 6.857 -1.401 1.00 86.94 558 THR A O 1
ATOM 4318 N N . LEU A 1 559 ? 6.975 8.827 -0.347 1.00 83.38 559 LEU A N 1
ATOM 4319 C CA . LEU A 1 559 ? 8.388 9.209 -0.383 1.00 83.38 559 LEU A CA 1
ATOM 4320 C C . LEU A 1 559 ? 9.225 8.383 0.600 1.00 83.38 559 LEU A C 1
ATOM 4322 O O . LEU A 1 559 ? 10.272 7.871 0.222 1.00 83.38 559 LEU A O 1
ATOM 4326 N N . GLU A 1 560 ? 8.758 8.203 1.837 1.00 83.50 560 GLU A N 1
ATOM 4327 C CA . GLU A 1 560 ? 9.470 7.408 2.848 1.00 83.50 560 GLU A CA 1
ATOM 4328 C C . GLU A 1 560 ? 9.477 5.910 2.506 1.00 83.50 560 GLU A C 1
ATOM 4330 O O . GLU A 1 560 ? 10.491 5.243 2.696 1.00 83.50 560 GLU A O 1
ATOM 4335 N N . LEU A 1 561 ? 8.390 5.387 1.924 1.00 79.31 561 LEU A N 1
ATOM 4336 C CA . LEU A 1 561 ? 8.324 3.996 1.464 1.00 79.31 561 LEU A CA 1
ATOM 4337 C C . LEU A 1 561 ? 9.320 3.696 0.342 1.00 79.31 561 LEU A C 1
ATOM 4339 O O . LEU A 1 561 ? 9.844 2.585 0.295 1.00 79.31 561 LEU A O 1
ATOM 4343 N N . THR A 1 562 ? 9.535 4.644 -0.575 1.00 76.44 562 THR A N 1
ATOM 4344 C CA . THR A 1 562 ? 10.365 4.436 -1.775 1.00 76.44 562 THR A CA 1
ATOM 4345 C C . THR A 1 562 ? 11.805 4.904 -1.625 1.00 76.44 562 THR A C 1
ATOM 4347 O O . THR A 1 562 ? 12.685 4.400 -2.322 1.00 76.44 562 THR A O 1
ATOM 4350 N N . GLY A 1 563 ? 12.051 5.866 -0.736 1.00 74.88 563 GLY A N 1
ATOM 4351 C CA . GLY A 1 563 ? 13.359 6.480 -0.531 1.00 74.88 563 GLY A CA 1
ATOM 4352 C C . GLY A 1 563 ? 13.809 7.419 -1.658 1.00 74.88 563 GLY A C 1
ATOM 4353 O O . GLY A 1 563 ? 14.920 7.936 -1.580 1.00 74.88 563 GLY A O 1
ATOM 4354 N N . ASP A 1 564 ? 12.987 7.672 -2.685 1.00 71.69 564 ASP A N 1
ATOM 4355 C CA . ASP A 1 564 ? 13.348 8.535 -3.819 1.00 71.69 564 ASP A CA 1
ATOM 4356 C C . ASP A 1 564 ? 12.583 9.867 -3.782 1.00 71.69 564 ASP A C 1
ATOM 4358 O O . ASP A 1 564 ? 11.374 9.938 -4.014 1.00 71.69 564 ASP A O 1
ATOM 4362 N N . PHE A 1 565 ? 13.312 10.954 -3.522 1.00 76.38 565 PHE A N 1
ATOM 4363 C CA . PHE A 1 565 ? 12.761 12.309 -3.452 1.00 76.38 565 PHE A CA 1
ATOM 4364 C C . PHE A 1 565 ? 12.668 13.003 -4.817 1.00 76.38 565 PHE A C 1
ATOM 4366 O O . PHE A 1 565 ? 12.030 14.053 -4.923 1.00 76.38 565 PHE A O 1
ATOM 4373 N N . SER A 1 566 ? 13.243 12.420 -5.874 1.00 75.62 566 SER A N 1
ATOM 4374 C CA . SER A 1 566 ? 13.286 13.020 -7.214 1.00 75.62 566 SER A CA 1
ATOM 4375 C C . SER A 1 566 ? 11.890 13.257 -7.802 1.00 75.62 566 SER A C 1
ATOM 4377 O O . SER A 1 566 ? 11.676 14.226 -8.525 1.00 75.62 566 SER A O 1
ATOM 4379 N N . TYR A 1 567 ? 10.910 12.420 -7.441 1.00 75.75 567 TYR A N 1
ATOM 4380 C CA . TYR A 1 567 ? 9.527 12.487 -7.937 1.00 75.75 567 TYR A CA 1
ATOM 4381 C C . TYR A 1 567 ? 8.579 13.334 -7.083 1.00 75.75 567 TYR A C 1
ATOM 4383 O O . TYR A 1 567 ? 7.385 13.414 -7.390 1.00 75.75 567 TYR A O 1
ATOM 4391 N N . LEU A 1 568 ? 9.082 14.008 -6.045 1.00 82.88 568 LEU A N 1
ATOM 4392 C CA . LEU A 1 568 ? 8.285 14.900 -5.201 1.00 82.88 568 LEU A CA 1
ATOM 4393 C C . LEU A 1 568 ? 7.482 15.936 -6.019 1.00 82.88 568 LEU A C 1
ATOM 4395 O O . LEU A 1 568 ? 6.283 16.072 -5.760 1.00 82.88 568 LEU A O 1
ATOM 4399 N N . PRO A 1 569 ? 8.039 16.606 -7.052 1.00 81.12 569 PRO A N 1
ATOM 4400 C CA . PRO A 1 569 ? 7.267 17.545 -7.868 1.00 81.12 569 PRO A CA 1
ATOM 4401 C C . PRO A 1 569 ? 6.107 16.880 -8.620 1.00 81.12 569 PRO A C 1
ATOM 4403 O O . PRO A 1 569 ? 4.998 17.412 -8.636 1.00 81.12 569 PRO A O 1
ATOM 4406 N N . ALA A 1 570 ? 6.329 15.697 -9.203 1.00 79.56 570 ALA A N 1
ATOM 4407 C CA . ALA A 1 570 ? 5.282 14.960 -9.910 1.00 79.56 570 ALA A CA 1
ATOM 4408 C C . ALA A 1 570 ? 4.172 14.503 -8.953 1.00 79.56 570 ALA A C 1
ATOM 4410 O O . ALA A 1 570 ? 2.990 14.649 -9.265 1.00 79.56 570 ALA A O 1
ATOM 4411 N N . LEU A 1 571 ? 4.531 14.019 -7.759 1.00 83.25 571 LEU A N 1
ATOM 4412 C CA . LEU A 1 571 ? 3.564 13.631 -6.730 1.00 83.25 571 LEU A CA 1
ATOM 4413 C C . LEU A 1 571 ? 2.688 14.810 -6.296 1.00 83.25 571 LEU A C 1
ATOM 4415 O O . LEU A 1 571 ? 1.468 14.651 -6.208 1.00 83.25 571 LEU A O 1
ATOM 4419 N N . ILE A 1 572 ? 3.288 15.988 -6.087 1.00 84.88 572 ILE A N 1
ATOM 4420 C CA . ILE A 1 572 ? 2.558 17.213 -5.739 1.00 84.88 572 ILE A CA 1
ATOM 4421 C C . ILE A 1 572 ? 1.595 17.604 -6.858 1.00 84.88 572 ILE A C 1
ATOM 4423 O O . ILE A 1 572 ? 0.432 17.869 -6.567 1.00 84.88 572 ILE A O 1
ATOM 4427 N N . ILE A 1 573 ? 2.043 17.608 -8.119 1.00 80.50 573 ILE A N 1
ATOM 4428 C CA . ILE A 1 573 ? 1.191 17.973 -9.260 1.00 80.50 573 ILE A CA 1
ATOM 4429 C C . ILE A 1 573 ? -0.032 17.061 -9.300 1.00 80.50 573 ILE A C 1
ATOM 4431 O O . ILE A 1 573 ? -1.149 17.563 -9.208 1.00 80.50 573 ILE A O 1
ATOM 4435 N N . VAL A 1 574 ? 0.179 15.741 -9.345 1.00 78.31 574 VAL A N 1
ATOM 4436 C CA . VAL A 1 574 ? -0.902 14.745 -9.439 1.00 78.31 574 VAL A CA 1
ATOM 4437 C C . VAL A 1 574 ? -1.864 14.854 -8.247 1.00 78.31 574 VAL A C 1
ATOM 4439 O O . VAL A 1 574 ? -3.074 14.694 -8.405 1.00 78.31 574 VAL A O 1
ATOM 4442 N N . ARG A 1 575 ? -1.352 15.137 -7.038 1.00 78.62 575 ARG A N 1
ATOM 4443 C CA . ARG A 1 575 ? -2.185 15.319 -5.835 1.00 78.62 575 ARG A CA 1
ATOM 4444 C C . ARG A 1 575 ? -2.984 16.613 -5.848 1.00 78.62 575 ARG A C 1
ATOM 4446 O O . ARG A 1 575 ? -4.128 16.618 -5.400 1.00 78.62 575 ARG A O 1
ATOM 4453 N N . PHE A 1 576 ? -2.397 17.707 -6.318 1.00 75.38 576 PHE A N 1
ATOM 4454 C CA . PHE A 1 576 ? -3.036 19.014 -6.250 1.00 75.38 576 PHE A CA 1
ATOM 4455 C C . PHE A 1 576 ? -4.360 19.029 -7.029 1.00 75.38 576 PHE A C 1
ATOM 4457 O O . PHE A 1 576 ? -5.341 19.595 -6.553 1.00 75.38 576 PHE A O 1
ATOM 4464 N N . GLN A 1 577 ? -4.444 18.326 -8.169 1.00 64.44 577 GLN A N 1
ATOM 4465 C CA . GLN A 1 577 ? -5.714 18.188 -8.899 1.00 64.44 577 GLN A CA 1
ATOM 4466 C C . GLN A 1 577 ? -6.779 17.404 -8.125 1.00 64.44 577 GLN A C 1
ATOM 4468 O O . GLN A 1 577 ? -7.957 17.746 -8.190 1.00 64.44 577 GLN A O 1
ATOM 4473 N N . LEU A 1 578 ? -6.381 16.361 -7.398 1.00 66.19 578 LEU A N 1
ATOM 4474 C CA . LEU A 1 578 ? -7.292 15.535 -6.605 1.00 66.19 578 LEU A CA 1
ATOM 4475 C C . LEU A 1 578 ? -7.909 16.310 -5.447 1.00 66.19 578 LEU A C 1
ATOM 4477 O O . LEU A 1 578 ? -9.115 16.223 -5.236 1.00 66.19 578 LEU A O 1
ATOM 4481 N N . PHE A 1 579 ? -7.100 17.115 -4.756 1.00 66.62 579 PHE A N 1
ATOM 4482 C CA . PHE A 1 579 ? -7.593 18.024 -3.727 1.00 66.62 579 PHE A CA 1
ATOM 4483 C C . PHE A 1 579 ? -8.661 18.961 -4.303 1.00 66.62 579 PHE A C 1
ATOM 4485 O O . PHE A 1 579 ? -9.781 19.001 -3.799 1.00 66.62 579 PHE A O 1
ATOM 4492 N N . VAL A 1 580 ? -8.364 19.622 -5.428 1.00 59.38 580 VAL A N 1
ATOM 4493 C CA . VAL A 1 580 ? -9.322 20.505 -6.111 1.00 59.38 580 VAL A CA 1
ATOM 4494 C C . VAL A 1 580 ? -10.597 19.753 -6.514 1.00 59.38 580 VAL A C 1
ATOM 4496 O O . VAL A 1 580 ? -11.690 20.263 -6.297 1.00 59.38 580 VAL A O 1
ATOM 4499 N N . SER A 1 581 ? -10.486 18.524 -7.026 1.00 55.78 581 SER A N 1
ATOM 4500 C CA . SER A 1 581 ? -11.643 17.709 -7.426 1.00 55.78 581 SER A CA 1
ATOM 4501 C C . SER A 1 581 ? -12.481 17.179 -6.257 1.00 55.78 581 SER A C 1
ATOM 4503 O O . SER A 1 581 ? -13.613 16.772 -6.490 1.00 55.78 581 SER A O 1
ATOM 4505 N N . SER A 1 582 ? -11.928 17.108 -5.046 1.00 60.50 582 SER A N 1
ATOM 4506 C CA . SER A 1 582 ? -12.651 16.692 -3.833 1.00 60.50 582 SER A CA 1
ATOM 4507 C C . SER A 1 582 ? -13.342 17.856 -3.114 1.00 60.50 582 SER A C 1
ATOM 4509 O O . SER A 1 582 ? -14.264 17.640 -2.330 1.00 60.50 582 SER A O 1
ATOM 4511 N N . VAL A 1 583 ? -12.871 19.082 -3.371 1.00 55.59 583 VAL A N 1
ATOM 4512 C CA . VAL A 1 583 ? -13.387 20.330 -2.791 1.00 55.59 583 VAL A CA 1
ATOM 4513 C C . VAL A 1 583 ? -14.541 20.908 -3.622 1.00 55.59 583 VAL A C 1
ATOM 4515 O O . VAL A 1 583 ? -15.385 21.615 -3.070 1.00 55.59 583 VAL A O 1
ATOM 4518 N N . ILE A 1 584 ? -14.578 20.615 -4.926 1.00 40.66 584 ILE A N 1
ATOM 4519 C CA . ILE A 1 584 ? -15.700 20.911 -5.837 1.00 40.66 584 ILE A CA 1
ATOM 4520 C C . ILE A 1 584 ? -16.732 19.788 -5.734 1.00 40.66 584 ILE A C 1
ATOM 4522 O O . ILE A 1 584 ? -17.938 20.114 -5.642 1.00 40.66 584 ILE A O 1
#